Protein 4G2U (pdb70)

Nearest PDB structures (foldseek):
  4g2u-assembly1_A  TM=1.005E+00  e=6.117E-47  Ostertagia ostertagi
  4g2u-assembly1_B  TM=9.988E-01  e=1.130E-41  Ostertagia ostertagi
  3nt8-assembly2_B  TM=8.069E-01  e=6.134E-14  Necator americanus
  1qnx-assembly1_A  TM=7.736E-01  e=2.568E-06  Vespula vulgaris
  3u3n-assembly1_C  TM=7.391E-01  e=2.039E-05  Tabanus yao

Radius of gyration: 25.99 Å; Cα contacts (8 Å, |Δi|>4): 845; chains: 2; bounding box: 74×66×45 Å

B-factor: mean 28.04, std 12.61, range [7.02, 117.79]

Secondary structure (DSSP, 8-state):
-----GGG---HHHHHHHHHHHHHHHHHHHHT--SS-----GGG----EES-BPPEE-HHHHHHHHHHHTT--SS----TTS-EEEEEEE--TT--HHHHHHHTTHHHHHHHHTT--TT--TTB--GGGHHHHHHH-TT--EEEEEEEEEEETTEEEEEEEEEESSPPP-TT-BSSEE--TT---SSSSEEEETTEEEEHHHHHHHTS--/--------GGG---HHHHHHHHHHHHHHHHHHHTT-B------B---EES-BPPEE-HHHHHHHHHHHTT--SS----TTS-EEEEEEE--TT--HHHHHHHTTHHHHHHHHHT--TT--TTB--GGGHHHHHHH-TT--EEEEEEEEEEETTEEEEEEEEEESSPPP-TT-BSSEE--TT---SSSSEEEETTEEEEHHHHHHHTSPP-

InterPro domains:
  IPR014044 CAP domain [PF00188] (40-187)
  IPR014044 CAP domain [SM00198] (34-193)
  IPR035940 CAP superfamily [G3DSA:3.40.33.10] (18-236)
  IPR035940 CAP superfamily [SSF55797] (13-189)

Solvent-accessible surface area: 21235 Å² total; per-residue (Å²): 88,45,64,23,74,103,116,12,108,28,73,52,113,1,9,118,37,0,19,64,11,0,7,70,0,0,60,8,0,2,19,37,36,57,10,25,159,120,90,138,110,166,111,6,49,16,32,56,1,68,13,1,5,98,0,21,27,39,30,113,21,1,43,101,0,39,65,4,0,78,68,32,70,109,118,18,68,48,50,101,88,34,8,17,0,52,8,95,134,108,46,70,184,125,43,105,90,65,102,7,0,69,111,15,0,62,57,10,0,64,49,0,16,193,57,5,121,105,93,49,88,11,12,49,15,49,174,65,1,81,20,3,2,6,0,0,13,57,129,10,45,78,0,0,0,4,25,50,69,0,152,12,124,125,23,54,18,3,0,0,0,0,0,5,16,55,147,56,14,101,103,116,74,70,0,8,41,123,16,75,37,56,86,21,104,47,92,117,70,17,15,31,24,77,60,4,4,6,17,31,76,29,22,80,112,57,116,95,129,128,139,96,54,37,18,60,25,74,101,111,13,109,25,86,67,103,2,9,108,33,0,16,66,9,0,8,64,0,0,60,9,0,2,19,35,35,90,12,40,153,121,78,38,72,4,31,57,1,67,15,0,4,94,0,22,29,40,30,117,19,1,42,96,0,40,64,6,0,82,72,22,65,83,118,18,68,48,52,107,88,25,7,16,1,54,8,90,83,109,41,126,121,133,44,61,99,56,58,9,0,58,95,0,0,52,42,10,0,39,51,0,0,159,63,16,115,124,122,32,104,13,12,34,15,44,182,79,3,81,21,9,4,6,0,0,10,52,110,8,46,77,0,0,0,3,25,49,80,0,176,12,117,116,32,57,27,3,0,0,0,0,0,4,16,62,145,62,11,130,107,117,64,66,0,9,54,132,15,74,46,60,73,25,104,45,83,108,73,18,15,33,26,76,60,4,4,6,16,32,77,28,22,78,123,42,99,87,87,74,216

Structure (mmCIF, N/CA/C/O backbone):
data_4G2U
#
_entry.id   4G2U
#
_cell.length_a   75.178
_cell.length_b   76.291
_cell.length_c   81.529
_cell.angle_alpha   90.00
_cell.angle_beta   90.00
_cell.angle_gamma   90.00
#
_symmetry.space_group_name_H-M   'P 21 21 21'
#
loop_
_entity.id
_entity.type
_entity.pdbx_description
1 polymer 'Ancylostoma-secreted protein-like protein'
2 non-polymer 'SULFATE ION'
3 non-polymer 2-acetamido-2-deoxy-beta-D-glucopyranose
4 water water
#
loop_
_atom_site.group_PDB
_atom_site.id
_atom_site.type_symbol
_atom_site.label_atom_id
_atom_site.label_alt_id
_atom_site.label_comp_id
_atom_site.label_asym_id
_atom_site.label_entity_id
_atom_site.label_seq_id
_atom_site.pdbx_PDB_ins_code
_atom_site.Cartn_x
_atom_site.Cartn_y
_atom_site.Cartn_z
_atom_site.occupancy
_atom_site.B_iso_or_equiv
_atom_site.auth_seq_id
_atom_site.auth_comp_id
_atom_site.auth_asym_id
_atom_site.auth_atom_id
_atom_site.pdbx_PDB_model_num
ATOM 1 N N . GLY A 1 5 ? 5.727 79.325 49.578 1.00 54.12 1 GLY A N 1
ATOM 2 C CA . GLY A 1 5 ? 4.711 78.423 50.096 1.00 50.79 1 GLY A CA 1
ATOM 3 C C . GLY A 1 5 ? 4.359 77.318 49.119 1.00 41.36 1 GLY A C 1
ATOM 4 O O . GLY A 1 5 ? 4.763 77.361 47.958 1.00 39.12 1 GLY A O 1
ATOM 5 N N . PHE A 1 6 ? 3.605 76.321 49.580 1.00 33.04 2 PHE A N 1
ATOM 6 C CA . PHE A 1 6 ? 3.227 75.210 48.713 1.00 31.18 2 PHE A CA 1
ATOM 7 C C . PHE A 1 6 ? 1.899 75.446 48.004 1.00 31.19 2 PHE A C 1
ATOM 8 O O . PHE A 1 6 ? 1.549 74.712 47.076 1.00 28.24 2 PHE A O 1
ATOM 16 N N . CYS A 1 7 ? 1.164 76.467 48.452 1.00 22.89 3 CYS A N 1
ATOM 17 C CA . CYS A 1 7 ? -0.047 76.899 47.760 1.00 19.95 3 CYS A CA 1
ATOM 18 C C . CYS A 1 7 ? -1.062 75.779 47.572 1.00 26.52 3 CYS A C 1
ATOM 19 O O . CYS A 1 7 ? -1.745 75.718 46.551 1.00 28.46 3 CYS A O 1
ATOM 22 N N . CYS A 1 8 ? -1.148 74.880 48.546 1.00 28.16 4 CYS A N 1
ATOM 23 C CA . CYS A 1 8 ? -2.073 73.756 48.445 1.00 32.87 4 CYS A CA 1
ATOM 24 C C . CYS A 1 8 ? -3.395 74.112 49.102 1.00 27.30 4 CYS A C 1
ATOM 25 O O . CYS A 1 8 ? -3.424 74.935 50.019 1.00 26.88 4 CYS A O 1
ATOM 28 N N . PRO A 1 9 ? -4.490 73.486 48.640 1.00 29.64 5 PRO A N 1
ATOM 29 C CA . PRO A 1 9 ? -5.821 73.824 49.162 1.00 32.51 5 PRO A CA 1
ATOM 30 C C . PRO A 1 9 ? -5.905 73.639 50.679 1.00 35.72 5 PRO A C 1
ATOM 31 O O . PRO A 1 9 ? -5.275 72.737 51.251 1.00 34.21 5 PRO A O 1
ATOM 35 N N . ALA A 1 10 ? -6.663 74.518 51.321 1.00 24.25 6 ALA A N 1
ATOM 36 C CA . ALA A 1 10 ? -6.823 74.506 52.767 1.00 27.60 6 ALA A CA 1
ATOM 37 C C . ALA A 1 10 ? -7.357 73.169 53.264 1.00 32.08 6 ALA A C 1
ATOM 38 O O . ALA A 1 10 ? -6.935 72.690 54.318 1.00 31.37 6 ALA A O 1
ATOM 40 N N . ASP A 1 11 ? -8.269 72.566 52.497 1.00 35.10 7 ASP A N 1
ATOM 41 C CA . ASP A 1 11 ? -8.933 71.329 52.914 1.00 34.17 7 ASP A CA 1
ATOM 42 C C . ASP A 1 11 ? -8.018 70.103 52.981 1.00 35.92 7 ASP A C 1
ATOM 43 O O . ASP A 1 11 ? -8.451 69.040 53.403 1.00 26.45 7 ASP A O 1
ATOM 48 N N . LEU A 1 12 ? -6.763 70.240 52.561 1.00 30.93 8 LEU A N 1
ATOM 49 C CA . LEU A 1 12 ? -5.826 69.127 52.695 1.00 29.65 8 LEU A CA 1
ATOM 50 C C . LEU A 1 12 ? -5.439 68.939 54.161 1.00 27.88 8 LEU A C 1
ATOM 51 O O . LEU A 1 12 ? -4.901 67.898 54.541 1.00 24.83 8 LEU A O 1
ATOM 56 N N . ASN A 1 13 ? -5.741 69.945 54.981 1.00 29.26 9 ASN A N 1
ATOM 57 C CA . ASN A 1 13 ? -5.510 69.867 56.424 1.00 35.77 9 ASN A CA 1
ATOM 58 C C . ASN A 1 13 ? -4.098 69.398 56.806 1.00 32.66 9 ASN A C 1
ATOM 59 O O . ASN A 1 13 ? -3.936 68.480 57.606 1.00 26.89 9 ASN A O 1
ATOM 64 N N . GLN A 1 14 ? -3.085 70.036 56.222 1.00 26.27 10 GLN A N 1
ATOM 65 C CA . GLN A 1 14 ? -1.696 69.764 56.570 1.00 33.46 10 GLN A CA 1
ATOM 66 C C . GLN A 1 14 ? -0.906 71.074 56.487 1.00 32.25 10 GLN A C 1
ATOM 67 O O . GLN A 1 14 ? -1.225 71.936 55.666 1.00 28.08 10 GLN A O 1
ATOM 73 N N . THR A 1 15 ? 0.098 71.240 57.344 1.00 31.54 11 THR A N 1
ATOM 74 C CA . THR A 1 15 ? 0.904 72.467 57.324 1.00 30.95 11 THR A CA 1
ATOM 75 C C . THR A 1 15 ? 1.979 72.415 56.242 1.00 31.72 11 THR A C 1
ATOM 76 O O . THR A 1 15 ? 2.390 71.339 55.802 1.00 25.56 11 THR A O 1
ATOM 80 N N . ASP A 1 16 ? 2.438 73.588 55.828 1.00 30.48 12 ASP A N 1
ATOM 81 C CA . ASP A 1 16 ? 3.570 73.686 54.926 1.00 31.94 12 ASP A CA 1
ATOM 82 C C . ASP A 1 16 ? 4.829 73.179 55.621 1.00 26.60 12 ASP A C 1
ATOM 83 O O . ASP A 1 16 ? 5.772 72.714 54.973 1.00 20.26 12 ASP A O 1
ATOM 88 N N . GLU A 1 17 ? 4.839 73.267 56.949 1.00 30.04 13 GLU A N 1
ATOM 89 C CA . GLU A 1 17 ? 5.954 72.760 57.738 1.00 22.80 13 GLU A CA 1
ATOM 90 C C . GLU A 1 17 ? 6.117 71.251 57.577 1.00 17.76 13 GLU A C 1
ATOM 91 O O . GLU A 1 17 ? 7.233 70.749 57.463 1.00 25.90 13 GLU A O 1
ATOM 97 N N . ALA A 1 18 ? 4.999 70.530 57.571 1.00 17.19 14 ALA A N 1
ATOM 98 C CA . ALA A 1 18 ? 5.023 69.097 57.289 1.00 18.35 14 ALA A CA 1
ATOM 99 C C . ALA A 1 18 ? 5.407 68.827 55.833 1.00 17.56 14 ALA A C 1
ATOM 100 O O . ALA A 1 18 ? 6.163 67.898 55.553 1.00 19.02 14 ALA A O 1
ATOM 102 N N . ARG A 1 19 ? 4.877 69.626 54.911 1.00 17.46 15 ARG A N 1
ATOM 103 C CA . ARG A 1 19 ? 5.186 69.456 53.492 1.00 13.02 15 ARG A CA 1
ATOM 104 C C . ARG A 1 19 ? 6.693 69.611 53.257 1.00 20.84 15 ARG A C 1
ATOM 105 O O . ARG A 1 19 ? 7.303 68.797 52.564 1.00 21.81 15 ARG A O 1
ATOM 113 N N . LYS A 1 20 ? 7.284 70.649 53.844 1.00 16.69 16 LYS A N 1
ATOM 114 C CA . LYS A 1 20 ? 8.729 70.866 53.724 1.00 19.69 16 LYS A CA 1
ATOM 115 C C . LYS A 1 20 ? 9.543 69.705 54.304 1.00 20.74 16 LYS A C 1
ATOM 116 O O . LYS A 1 20 ? 10.554 69.322 53.735 1.00 23.88 16 LYS A O 1
ATOM 122 N N . ILE A 1 21 ? 9.106 69.148 55.429 1.00 16.76 17 ILE A N 1
ATOM 123 C CA . ILE A 1 21 ? 9.790 67.990 56.016 1.00 15.96 17 ILE A CA 1
ATOM 124 C C . ILE A 1 21 ? 9.856 66.825 54.999 1.00 21.27 17 ILE A C 1
ATOM 125 O O . ILE A 1 21 ? 10.911 66.202 54.799 1.00 14.33 17 ILE A O 1
ATOM 130 N N . PHE A 1 22 ? 8.736 66.587 54.322 1.00 14.42 18 PHE A N 1
ATOM 131 C CA . PHE A 1 22 ? 8.618 65.485 53.370 1.00 14.86 18 PHE A CA 1
ATOM 132 C C . PHE A 1 22 ? 9.389 65.788 52.088 1.00 17.88 18 PHE A C 1
ATOM 133 O O . PHE A 1 22 ? 10.056 64.920 51.517 1.00 12.16 18 PHE A O 1
ATOM 141 N N . LEU A 1 23 ? 9.276 67.022 51.613 1.00 16.52 19 LEU A N 1
ATOM 142 C CA . LEU A 1 23 ? 9.952 67.395 50.382 1.00 14.97 19 LEU A CA 1
ATOM 143 C C . LEU A 1 23 ? 11.474 67.378 50.583 1.00 12.87 19 LEU A C 1
ATOM 144 O O . LEU A 1 23 ? 12.200 66.816 49.769 1.00 19.78 19 LEU A O 1
ATOM 149 N N . ASP A 1 24 ? 11.942 68.004 51.662 1.00 16.06 20 ASP A N 1
ATOM 150 C CA . ASP A 1 24 ? 13.371 68.016 51.978 1.00 20.01 20 ASP A CA 1
ATOM 151 C C . ASP A 1 24 ? 13.949 66.612 52.114 1.00 18.82 20 ASP A C 1
ATOM 152 O O . ASP A 1 24 ? 15.066 66.358 51.646 1.00 16.21 20 ASP A O 1
ATOM 157 N N . PHE A 1 25 ? 13.190 65.716 52.752 1.00 18.37 21 PHE A N 1
ATOM 158 C CA . PHE A 1 25 ? 13.573 64.301 52.867 1.00 23.38 21 PHE A CA 1
ATOM 159 C C . PHE A 1 25 ? 13.869 63.721 51.500 1.00 14.59 21 PHE A C 1
ATOM 160 O O . PHE A 1 25 ? 14.919 63.117 51.280 1.00 14.23 21 PHE A O 1
ATOM 168 N N . HIS A 1 26 ? 12.922 63.895 50.584 1.00 12.93 22 HIS A N 1
ATOM 169 C CA . HIS A 1 26 ? 13.063 63.328 49.251 1.00 17.48 22 HIS A CA 1
ATOM 170 C C . HIS A 1 26 ? 14.283 63.883 48.535 1.00 17.73 22 HIS A C 1
ATOM 171 O O . HIS A 1 26 ? 15.042 63.139 47.924 1.00 13.50 22 HIS A O 1
ATOM 178 N N . ASN A 1 27 ? 14.474 65.190 48.613 1.00 13.68 23 ASN A N 1
ATOM 179 C CA . ASN A 1 27 ? 15.637 65.771 47.966 1.00 16.24 23 ASN A CA 1
ATOM 180 C C . ASN A 1 27 ? 16.950 65.454 48.703 1.00 12.01 23 ASN A C 1
ATOM 181 O O . ASN A 1 27 ? 18.012 65.458 48.103 1.00 14.11 23 ASN A O 1
ATOM 186 N N . GLN A 1 28 ? 16.883 65.179 49.999 1.00 16.53 24 GLN A N 1
ATOM 187 C CA . GLN A 1 28 ? 18.084 64.730 50.703 1.00 20.15 24 GLN A CA 1
ATOM 188 C C . GLN A 1 28 ? 18.536 63.362 50.171 1.00 17.04 24 GLN A C 1
ATOM 189 O O . GLN A 1 28 ? 19.730 63.130 49.901 1.00 15.18 24 GLN A O 1
ATOM 195 N N . VAL A 1 29 ? 17.586 62.443 50.017 1.00 14.00 25 VAL A N 1
ATOM 196 C CA . VAL A 1 29 ? 17.932 61.117 49.498 1.00 21.28 25 VAL A CA 1
ATOM 197 C C . VAL A 1 29 ? 18.523 61.216 48.076 1.00 21.13 25 VAL A C 1
ATOM 198 O O . VAL A 1 29 ? 19.556 60.606 47.768 1.00 13.37 25 VAL A O 1
ATOM 202 N N . ARG A 1 30 ? 17.871 62.015 47.236 1.00 15.40 26 ARG A N 1
ATOM 203 C CA . ARG A 1 30 ? 18.294 62.219 45.855 1.00 11.68 26 ARG A CA 1
ATOM 204 C C . ARG A 1 30 ? 19.683 62.852 45.783 1.00 8.18 26 ARG A C 1
ATOM 205 O O . ARG A 1 30 ? 20.511 62.478 44.943 1.00 15.56 26 ARG A O 1
ATOM 213 N N . ARG A 1 31 ? 19.946 63.791 46.683 1.00 13.64 27 ARG A N 1
ATOM 214 C CA . ARG A 1 31 ? 21.245 64.465 46.667 1.00 15.80 27 ARG A CA 1
ATOM 215 C C . ARG A 1 31 ? 22.352 63.544 47.194 1.00 23.15 27 ARG A C 1
ATOM 216 O O . ARG A 1 31 ? 23.491 63.631 46.739 1.00 18.28 27 ARG A O 1
ATOM 224 N N . ASP A 1 32 ? 22.014 62.645 48.125 1.00 18.04 28 ASP A N 1
ATOM 225 C CA . ASP A 1 32 ? 22.987 61.673 48.633 1.00 19.57 28 ASP A CA 1
ATOM 226 C C . ASP A 1 32 ? 23.394 60.696 47.541 1.00 18.27 28 ASP A C 1
ATOM 227 O O . ASP A 1 32 ? 24.565 60.387 47.376 1.00 17.98 28 ASP A O 1
ATOM 232 N N . ILE A 1 33 ? 22.405 60.193 46.817 1.00 14.36 29 ILE A N 1
ATOM 233 C CA . ILE A 1 33 ? 22.648 59.328 45.675 1.00 17.20 29 ILE A CA 1
ATOM 234 C C . ILE A 1 33 ? 23.431 60.045 44.578 1.00 19.68 29 ILE A C 1
ATOM 235 O O . ILE A 1 33 ? 24.438 59.521 44.071 1.00 13.22 29 ILE A O 1
ATOM 240 N N . ALA A 1 34 ? 23.008 61.258 44.238 1.00 17.39 30 ALA A N 1
ATOM 241 C CA . ALA A 1 34 ? 23.699 61.999 43.198 1.00 14.74 30 ALA A CA 1
ATOM 242 C C . ALA A 1 34 ? 25.161 62.218 43.562 1.00 14.33 30 ALA A C 1
ATOM 243 O O . ALA A 1 34 ? 26.024 62.139 42.698 1.00 17.05 30 ALA A O 1
ATOM 245 N N . GLY A 1 35 ? 25.423 62.491 44.842 1.00 14.66 31 GLY A N 1
ATOM 246 C CA . GLY A 1 35 ? 26.751 62.889 45.279 1.00 23.20 31 GLY A CA 1
ATOM 247 C C . GLY A 1 35 ? 27.556 61.772 45.913 1.00 24.46 31 GLY A C 1
ATOM 248 O O . GLY A 1 35 ? 28.657 62.006 46.396 1.00 26.06 31 GLY A O 1
ATOM 249 N N . ALA A 1 36 ? 27.008 60.560 45.905 1.00 21.37 32 ALA A N 1
ATOM 250 C CA . ALA A 1 36 ? 27.656 59.399 46.522 1.00 27.23 32 ALA A CA 1
ATOM 251 C C . ALA A 1 36 ? 28.032 59.636 47.989 1.00 23.54 32 ALA A C 1
ATOM 252 O O . ALA A 1 36 ? 29.142 59.282 48.420 1.00 22.53 32 ALA A O 1
ATOM 254 N N . SER A 1 37 ? 27.107 60.246 48.732 1.00 19.42 33 SER A N 1
ATOM 255 C CA . SER A 1 37 ? 27.252 60.503 50.165 1.00 19.33 33 SER A CA 1
ATOM 256 C C . SER A 1 37 ? 26.433 59.476 50.940 1.00 16.66 33 SER A C 1
ATOM 257 O O . SER A 1 37 ? 25.415 58.981 50.438 1.00 18.82 33 SER A O 1
ATOM 260 N N . PRO A 1 38 ? 26.849 59.171 52.179 1.00 25.10 34 PRO A N 1
ATOM 261 C CA . PRO A 1 38 ? 26.132 58.177 52.990 1.00 28.13 34 PRO A CA 1
ATOM 262 C C . PRO A 1 38 ? 24.665 58.568 53.190 1.00 26.82 34 PRO A C 1
ATOM 263 O O . PRO A 1 38 ? 24.374 59.762 53.355 1.00 20.35 34 PRO A O 1
ATOM 267 N N . LEU A 1 39 ? 23.750 57.593 53.141 1.00 28.82 35 LEU A N 1
ATOM 268 C CA . LEU A 1 39 ? 22.321 57.884 53.278 1.00 22.17 35 LEU A CA 1
ATOM 269 C C . LEU A 1 39 ? 21.912 57.903 54.744 1.00 26.56 35 LEU A C 1
ATOM 270 O O . LEU A 1 39 ? 21.322 58.858 55.223 1.00 28.25 35 LEU A O 1
ATOM 275 N N . LEU A 1 40 ? 22.222 56.833 55.460 1.00 27.62 36 LEU A N 1
ATOM 276 C CA . LEU A 1 40 ? 21.897 56.778 56.870 1.00 28.44 36 LEU A CA 1
ATOM 277 C C . LEU A 1 40 ? 23.100 57.275 57.659 1.00 32.41 36 LEU A C 1
ATOM 278 O O . LEU A 1 40 ? 24.239 57.086 57.235 1.00 34.06 36 LEU A O 1
ATOM 283 N N . ASN A 1 41 ? 22.858 57.919 58.798 1.00 39.34 37 ASN A N 1
ATOM 284 C CA . ASN A 1 41 ? 23.964 58.315 59.669 1.00 45.53 37 ASN A CA 1
ATOM 285 C C . ASN A 1 41 ? 24.495 57.081 60.399 1.00 49.76 37 ASN A C 1
ATOM 286 O O . ASN A 1 41 ? 24.211 56.875 61.580 1.0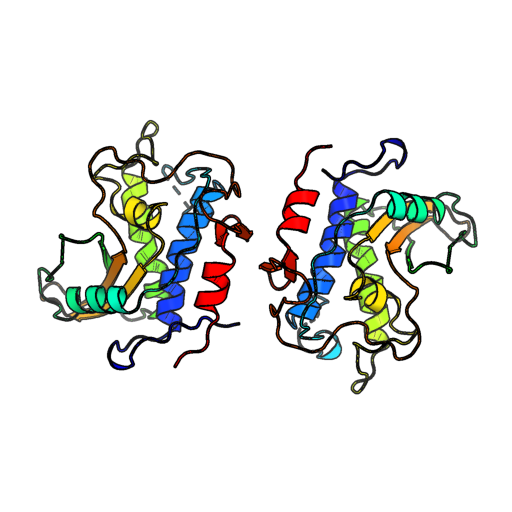0 46.04 37 ASN A O 1
ATOM 291 N N . LEU A 1 42 ? 25.256 56.262 59.674 1.00 53.39 38 LEU A N 1
ATOM 292 C CA . LEU A 1 42 ? 25.581 54.901 60.095 1.00 57.51 38 LEU A CA 1
ATOM 293 C C . LEU A 1 42 ? 26.961 54.501 59.612 1.00 68.13 38 LEU A C 1
ATOM 294 O O . LEU A 1 42 ? 27.082 53.671 58.709 1.00 71.11 38 LEU A O 1
ATOM 299 N N . ALA A 1 45 ? 30.327 55.781 58.380 1.00 55.55 41 ALA A N 1
ATOM 300 C CA . ALA A 1 45 ? 30.151 55.511 56.957 1.00 57.76 41 ALA A CA 1
ATOM 301 C C . ALA A 1 45 ? 31.044 54.351 56.516 1.00 61.43 41 ALA A C 1
ATOM 302 O O . ALA A 1 45 ? 31.749 54.433 55.507 1.00 66.56 41 ALA A O 1
ATOM 304 N N . VAL A 1 46 ? 31.017 53.275 57.293 1.00 55.77 42 VAL A N 1
ATOM 305 C CA . VAL A 1 46 ? 31.810 52.092 56.993 1.00 54.35 42 VAL A CA 1
ATOM 306 C C . VAL A 1 46 ? 31.175 51.274 55.868 1.00 49.50 42 VAL A C 1
ATOM 307 O O . VAL A 1 46 ? 31.854 50.839 54.938 1.00 47.97 42 VAL A O 1
ATOM 311 N N . GLN A 1 47 ? 29.862 51.092 55.947 1.00 49.39 43 GLN A N 1
ATOM 312 C CA . GLN A 1 47 ? 29.146 50.207 55.030 1.00 47.87 43 GLN A CA 1
ATOM 313 C C . GLN A 1 47 ? 28.885 50.823 53.645 1.00 46.92 43 GLN A C 1
ATOM 314 O O . GLN A 1 47 ? 28.256 51.879 53.521 1.00 43.14 43 GLN A O 1
ATOM 320 N N . MET A 1 48 ? 29.380 50.150 52.608 1.00 47.15 44 MET A N 1
ATOM 321 C CA . MET A 1 48 ? 29.256 50.645 51.236 1.00 47.36 44 MET A CA 1
ATOM 322 C C . MET A 1 48 ? 27.837 50.528 50.697 1.00 41.58 44 MET A C 1
ATOM 323 O O . MET A 1 48 ? 27.493 51.175 49.709 1.00 40.89 44 MET A O 1
ATOM 328 N N . ARG A 1 49 ? 27.017 49.700 51.340 1.00 37.87 45 ARG A N 1
ATOM 329 C CA . ARG A 1 49 ? 25.614 49.589 50.956 1.00 33.31 45 ARG A CA 1
ATOM 330 C C . ARG A 1 49 ? 24.812 50.768 51.492 1.00 34.32 45 ARG A C 1
ATOM 331 O O . ARG A 1 49 ? 23.637 50.938 51.153 1.00 25.75 45 ARG A O 1
ATOM 339 N N . ASN A 1 50 ? 25.461 51.587 52.318 1.00 30.43 46 ASN A N 1
ATOM 340 C CA . ASN A 1 50 ? 24.887 52.854 52.764 1.00 29.57 46 ASN A CA 1
ATOM 341 C C . ASN A 1 50 ? 25.369 54.029 51.898 1.00 22.93 46 ASN A C 1
ATOM 342 O O . ASN A 1 50 ? 25.044 55.187 52.169 1.00 18.56 46 ASN A O 1
ATOM 347 N N . VAL A 1 51 ? 26.175 53.734 50.876 1.00 21.84 47 VAL A N 1
ATOM 348 C CA . VAL A 1 51 ? 26.681 54.769 49.973 1.00 24.47 47 VAL A CA 1
ATOM 349 C C . VAL A 1 51 ? 26.436 54.429 48.497 1.00 24.88 47 VAL A C 1
ATOM 350 O O . VAL A 1 51 ? 27.190 53.684 47.884 1.00 27.97 47 VAL A O 1
ATOM 354 N N . LEU A 1 52 ? 25.371 54.992 47.937 1.00 19.39 48 LEU A N 1
ATOM 355 C CA . LEU A 1 52 ? 24.988 54.734 46.551 1.00 19.95 48 LEU A CA 1
ATOM 356 C C . LEU A 1 52 ? 25.315 55.902 45.628 1.00 19.45 48 LEU A C 1
ATOM 357 O O . LEU A 1 52 ? 25.264 57.061 46.039 1.00 22.94 48 LEU A O 1
ATOM 362 N N . GLY A 1 53 ? 25.593 55.596 44.364 1.00 19.54 49 GLY A N 1
ATOM 363 C CA . GLY A 1 53 ? 25.876 56.629 43.385 1.00 22.33 49 GLY A CA 1
ATOM 364 C C . GLY A 1 53 ? 27.355 56.648 43.061 1.00 23.93 49 GLY A C 1
ATOM 365 O O . GLY A 1 53 ? 28.070 55.727 43.442 1.00 18.95 49 GLY A O 1
ATOM 366 N N . PRO A 1 54 ? 27.838 57.713 42.392 1.00 29.83 50 PRO A N 1
ATOM 367 C CA . PRO A 1 54 ? 27.103 58.945 42.087 1.00 19.66 50 PRO A CA 1
ATOM 368 C C . PRO A 1 54 ? 26.165 58.786 40.900 1.00 23.61 50 PRO A C 1
ATOM 369 O O . PRO A 1 54 ? 26.266 57.802 40.175 1.00 22.21 50 PRO A O 1
ATOM 373 N N . ALA A 1 55 ? 25.268 59.750 40.708 1.00 17.43 51 ALA A N 1
ATOM 374 C CA . ALA A 1 55 ? 24.353 59.722 39.567 1.00 18.22 51 ALA A CA 1
ATOM 375 C C . ALA A 1 55 ? 24.405 61.005 38.756 1.00 21.49 51 ALA A C 1
ATOM 376 O O . ALA A 1 55 ? 24.571 62.085 39.303 1.00 21.14 51 ALA A O 1
ATOM 378 N N . LYS A 1 56 ? 24.259 60.889 37.441 1.00 16.77 52 LYS A N 1
ATOM 379 C CA . LYS A 1 56 ? 24.099 62.082 36.639 1.00 16.74 52 LYS A CA 1
ATOM 380 C C . LYS A 1 56 ? 22.616 62.369 36.503 1.00 15.73 52 LYS A C 1
ATOM 381 O O . LYS A 1 56 ? 21.781 61.481 36.698 1.00 13.55 52 LYS A O 1
ATOM 387 N N . ASN A 1 57 ? 22.308 63.611 36.162 1.00 20.37 53 ASN A N 1
ATOM 388 C CA . ASN A 1 57 ? 20.940 64.034 35.895 1.00 18.83 53 ASN A CA 1
ATOM 389 C C . ASN A 1 57 ? 19.921 63.639 36.957 1.00 22.68 53 ASN A C 1
ATOM 390 O O . ASN A 1 57 ? 18.806 63.235 36.635 1.00 21.74 53 ASN A O 1
ATOM 395 N N . MET A 1 58 ? 20.317 63.733 38.219 1.00 18.73 54 MET A N 1
ATOM 396 C CA . MET A 1 58 ? 19.366 63.602 39.319 1.00 19.60 54 MET A CA 1
ATOM 397 C C . MET A 1 58 ? 18.866 64.996 39.699 1.00 17.80 54 MET A C 1
ATOM 398 O O . MET A 1 58 ? 19.607 65.792 40.296 1.00 15.86 54 MET A O 1
ATOM 403 N N . TYR A 1 59 ? 17.619 65.289 39.347 1.00 16.93 55 TYR A N 1
ATOM 404 C CA . TYR A 1 59 ? 17.040 66.613 39.551 1.00 15.95 55 TYR A CA 1
ATOM 405 C C . TYR A 1 59 ? 16.169 66.747 40.801 1.00 15.89 55 TYR A C 1
ATOM 406 O O . TYR A 1 59 ? 15.558 65.791 41.293 1.00 19.31 55 TYR A O 1
ATOM 415 N N . ARG A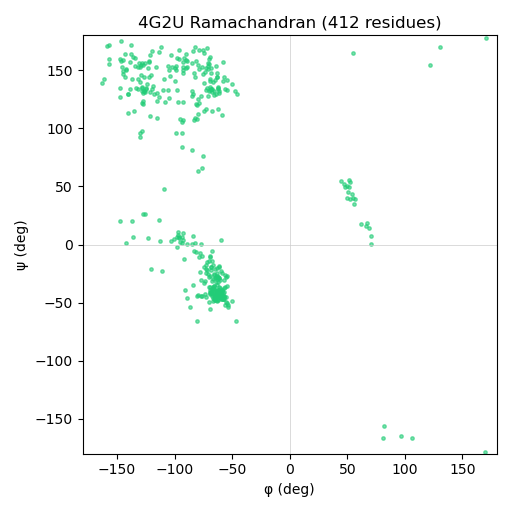 1 60 ? 16.115 67.979 41.281 1.00 12.61 56 ARG A N 1
ATOM 416 C CA . ARG A 1 60 ? 15.380 68.344 42.469 1.00 15.59 56 ARG A CA 1
ATOM 417 C C . ARG A 1 60 ? 13.894 68.084 42.270 1.00 15.02 56 ARG A C 1
ATOM 418 O O . ARG A 1 60 ? 13.333 68.416 41.222 1.00 17.57 56 ARG A O 1
ATOM 426 N N . MET A 1 61 ? 13.264 67.481 43.278 1.00 10.02 57 MET A N 1
ATOM 427 C CA . MET A 1 61 ? 11.814 67.263 43.254 1.00 14.77 57 MET A CA 1
ATOM 428 C C . MET A 1 61 ? 11.076 68.489 43.763 1.00 20.93 57 MET A C 1
ATOM 429 O O . MET A 1 61 ? 11.628 69.289 44.538 1.00 20.68 57 MET A O 1
ATOM 434 N N . ASP A 1 62 ? 9.821 68.601 43.333 1.00 19.09 58 ASP A N 1
ATOM 435 C CA . ASP A 1 62 ? 8.899 69.639 43.783 1.00 15.26 58 ASP A CA 1
ATOM 436 C C . ASP A 1 62 ? 7.562 69.046 44.203 1.00 22.59 58 ASP A C 1
ATOM 437 O O . ASP A 1 62 ? 7.182 67.943 43.775 1.00 13.31 58 ASP A O 1
ATOM 442 N N . TRP A 1 63 ? 6.859 69.783 45.054 1.00 12.87 59 TRP A N 1
ATOM 443 C CA . TRP A 1 63 ? 5.563 69.350 45.570 1.00 18.68 59 TRP A CA 1
ATOM 444 C C . TRP A 1 63 ? 4.501 69.409 44.491 1.00 16.92 59 TRP A C 1
ATOM 445 O O . TRP A 1 63 ? 4.576 70.221 43.570 1.00 22.47 59 TRP A O 1
ATOM 456 N N . ASP A 1 64 ? 3.476 68.578 44.641 1.00 22.53 60 ASP A N 1
ATOM 457 C CA . ASP A 1 64 ? 2.322 68.597 43.749 1.00 14.85 60 ASP A CA 1
ATOM 458 C C . ASP A 1 64 ? 1.098 68.383 44.619 1.00 27.25 60 ASP A C 1
ATOM 459 O O . ASP A 1 64 ? 0.933 67.310 45.182 1.00 17.23 60 ASP A O 1
ATOM 464 N N . CYS A 1 65 ? 0.248 69.405 44.735 1.00 22.80 61 CYS A N 1
ATOM 465 C CA . CYS A 1 65 ? -0.900 69.353 45.638 1.00 24.72 61 CYS A CA 1
ATOM 466 C C . CYS A 1 65 ? -1.901 68.248 45.289 1.00 26.34 61 CYS A C 1
ATOM 467 O O . CYS A 1 65 ? -2.597 67.737 46.168 1.00 22.74 61 CYS A O 1
ATOM 470 N N . ASN A 1 66 ? -1.979 67.883 44.012 1.00 22.06 62 ASN A N 1
ATOM 471 C CA . ASN A 1 66 ? -2.886 66.814 43.592 1.00 21.97 62 ASN A CA 1
ATOM 472 C C . ASN A 1 66 ? -2.386 65.420 43.974 1.00 14.87 62 ASN A C 1
ATOM 473 O O . ASN A 1 66 ? -3.189 64.531 44.258 1.00 16.14 62 ASN A O 1
ATOM 478 N N . LEU A 1 67 ? -1.070 65.220 43.972 1.00 16.15 63 LEU A N 1
ATOM 479 C CA . LEU A 1 67 ? -0.531 63.968 44.474 1.00 19.63 63 LEU A CA 1
ATOM 480 C C . LEU A 1 67 ? -0.741 63.898 45.984 1.00 16.53 63 LEU A C 1
ATOM 481 O O . LEU A 1 67 ? -1.003 62.825 46.522 1.00 17.30 63 LEU A O 1
ATOM 486 N N . GLU A 1 68 ? -0.622 65.040 46.663 1.00 17.44 64 GLU A N 1
ATOM 487 C CA . GLU A 1 68 ? -0.889 65.092 48.099 1.00 13.19 64 GLU A CA 1
ATOM 488 C C . GLU A 1 68 ? -2.337 64.661 48.377 1.00 18.22 64 GLU A C 1
ATOM 489 O O . GLU A 1 68 ? -2.613 63.909 49.312 1.00 18.89 64 GLU A O 1
ATOM 495 N N . ALA A 1 69 ? -3.255 65.129 47.543 1.00 20.24 65 ALA A N 1
ATOM 496 C CA . ALA A 1 69 ? -4.657 64.741 47.680 1.00 24.92 65 ALA A CA 1
ATOM 497 C C . ALA A 1 69 ? -4.849 63.225 47.518 1.00 20.77 65 ALA A C 1
ATOM 498 O O . ALA A 1 69 ? -5.637 62.612 48.242 1.00 26.23 65 ALA A O 1
ATOM 500 N N . LYS A 1 70 ? -4.130 62.628 46.571 1.00 17.76 66 LYS A N 1
ATOM 501 C CA . LYS A 1 70 ? -4.186 61.187 46.380 1.00 24.88 66 LYS A CA 1
ATOM 502 C C . LYS A 1 70 ? -3.589 60.453 47.576 1.00 18.31 66 LYS A C 1
ATOM 503 O O . LYS A 1 70 ? -4.100 59.406 47.982 1.00 21.80 66 LYS A O 1
ATOM 509 N N . ALA A 1 71 ? -2.523 61.016 48.141 1.00 25.09 67 ALA A N 1
ATOM 510 C CA . ALA A 1 71 ? -1.884 60.449 49.323 1.00 20.08 67 ALA A CA 1
ATOM 511 C C . ALA A 1 71 ? -2.813 60.489 50.508 1.00 18.82 67 ALA A C 1
ATOM 512 O O . ALA A 1 71 ? -2.933 59.499 51.236 1.00 17.39 67 ALA A O 1
ATOM 514 N N . LYS A 1 72 ? -3.454 61.641 50.713 1.00 22.06 68 LYS A N 1
ATOM 515 C CA . LYS A 1 72 ? -4.394 61.809 51.820 1.00 22.86 68 LYS A CA 1
ATOM 516 C C . LYS A 1 72 ? -5.552 60.830 51.702 1.00 20.75 68 LYS A C 1
ATOM 517 O O . LYS A 1 72 ? -5.958 60.221 52.683 1.00 19.67 68 LYS A O 1
ATOM 523 N N . ALA A 1 73 ? -6.076 60.677 50.493 1.00 25.86 69 ALA A N 1
ATOM 524 C CA . ALA A 1 73 ? -7.181 59.754 50.260 1.00 25.89 69 ALA A CA 1
ATOM 525 C C . ALA A 1 73 ? -6.805 58.303 50.578 1.00 22.79 69 ALA A C 1
ATOM 526 O O . ALA A 1 73 ? -7.664 57.510 50.964 1.00 24.05 69 ALA A O 1
ATOM 528 N N . MET A 1 74 ? -5.528 57.956 50.428 1.00 18.25 70 MET A N 1
ATOM 529 C CA . MET A 1 74 ? -5.096 56.582 50.684 1.00 21.01 70 MET A CA 1
ATOM 530 C C . MET A 1 74 ? -5.041 56.254 52.163 1.00 18.99 70 MET A C 1
ATOM 531 O O . MET A 1 74 ? -5.035 55.091 52.532 1.00 22.89 70 MET A O 1
ATOM 536 N N . ILE A 1 75 ? -4.980 57.269 53.018 1.00 17.54 71 ILE A N 1
ATOM 537 C CA . ILE A 1 75 ? -4.739 56.990 54.424 1.00 21.46 71 ILE A CA 1
ATOM 538 C C . ILE A 1 75 ? -5.845 57.471 55.342 1.00 18.61 71 ILE A C 1
ATOM 539 O O . ILE A 1 75 ? -6.012 56.935 56.439 1.00 27.15 71 ILE A O 1
ATOM 544 N N . TRP A 1 76 ? -6.642 58.428 54.875 1.00 21.96 72 TRP A N 1
ATOM 545 C CA A TRP A 1 76 ? -7.599 59.082 55.759 0.52 30.35 72 TRP A CA 1
ATOM 546 C CA B TRP A 1 76 ? -7.646 59.093 55.713 0.48 30.61 72 TRP A CA 1
ATOM 547 C C . TRP A 1 76 ? -8.616 58.149 56.441 1.00 34.81 72 TRP A C 1
ATOM 548 O O . TRP A 1 76 ? -8.848 58.285 57.643 1.00 25.06 72 TRP A O 1
ATOM 569 N N . PRO A 1 77 ? -9.201 57.180 55.708 1.00 37.06 73 PRO A N 1
ATOM 570 C CA . PRO A 1 77 ? -10.222 56.395 56.418 1.00 37.11 73 PRO A CA 1
ATOM 571 C C . PRO A 1 77 ? -9.717 55.504 57.555 1.00 37.96 73 PRO A C 1
ATOM 572 O O . PRO A 1 77 ? -10.539 55.046 58.342 1.00 35.50 73 PRO A O 1
ATOM 576 N N . CYS A 1 78 ? -8.411 55.271 57.651 1.00 31.54 74 CYS A N 1
ATOM 577 C CA . CYS A 1 78 ? -7.856 54.504 58.770 1.00 33.30 74 CYS A CA 1
ATOM 578 C C . CYS A 1 78 ? -8.515 53.130 58.899 1.00 37.09 74 CYS A C 1
ATOM 579 O O . CYS A 1 78 ? -8.803 52.673 60.004 1.00 42.46 74 CYS A O 1
ATOM 582 N N . THR A 1 79 ? -8.776 52.489 57.767 1.00 34.59 75 THR A N 1
ATOM 583 C CA . THR A 1 79 ? -9.333 51.143 57.774 1.00 39.47 75 THR A CA 1
ATOM 584 C C . THR A 1 79 ? -8.204 50.133 57.634 1.00 39.02 75 THR A C 1
ATOM 585 O O . THR A 1 79 ? -7.071 50.501 57.328 1.00 38.36 75 THR A O 1
ATOM 589 N N . THR A 1 80 ? -8.521 48.866 57.876 1.00 42.50 76 THR A N 1
ATOM 590 C CA . THR A 1 80 ? -7.591 47.767 57.639 1.00 45.25 76 THR A CA 1
ATOM 591 C C . THR A 1 80 ? -8.232 46.801 56.649 1.00 43.31 76 THR A C 1
ATOM 592 O O . THR A 1 80 ? -9.188 46.120 56.992 1.00 39.80 76 THR A O 1
ATOM 596 N N . PRO A 1 81 ? -7.704 46.736 55.417 1.00 36.03 77 PRO A N 1
ATOM 597 C CA . PRO A 1 81 ? -6.543 47.502 54.963 1.00 30.31 77 PRO A CA 1
ATOM 598 C C . PRO A 1 81 ? -6.908 48.904 54.488 1.00 30.68 77 PRO A C 1
ATOM 599 O O . PRO A 1 81 ? -8.077 49.209 54.262 1.00 31.63 77 PRO A O 1
ATOM 603 N N . LEU A 1 82 ? -5.888 49.736 54.327 1.00 28.91 78 LEU A N 1
ATOM 604 C CA . LEU A 1 82 ? -6.039 51.072 53.778 1.00 18.91 78 LEU A CA 1
ATOM 605 C C . LEU A 1 82 ? -6.300 51.016 52.270 1.00 28.08 78 LEU A C 1
ATOM 606 O O . LEU A 1 82 ? -5.887 50.070 51.586 1.00 19.30 78 LEU A O 1
ATOM 611 N N . PRO A 1 83 ? -7.012 52.023 51.745 1.00 23.40 79 PRO A N 1
ATOM 612 C CA . PRO A 1 83 ? -7.300 52.034 50.304 1.00 24.61 79 PRO A CA 1
ATOM 613 C C . PRO A 1 83 ? -6.117 52.537 49.471 1.00 21.04 79 PRO A C 1
ATOM 614 O O . PRO A 1 83 ? -6.198 53.571 48.805 1.00 17.98 79 PRO A O 1
ATOM 618 N N . ILE A 1 84 ? -5.011 51.797 49.518 1.00 19.86 80 ILE A N 1
ATOM 619 C CA . ILE A 1 84 ? -3.819 52.152 48.766 1.00 20.84 80 ILE A CA 1
ATOM 620 C C . ILE A 1 84 ? -4.077 51.993 47.266 1.00 21.47 80 ILE A C 1
ATOM 621 O O . ILE A 1 84 ? -4.625 50.988 46.816 1.00 18.50 80 ILE A O 1
ATOM 626 N N . ASP A 1 85 ? -3.681 52.994 46.490 1.00 16.73 81 ASP A N 1
ATOM 627 C CA . ASP A 1 85 ? -3.884 52.970 45.048 1.00 23.28 81 ASP A CA 1
ATOM 628 C C . ASP A 1 85 ? -2.586 52.537 44.393 1.00 24.34 81 ASP A C 1
ATOM 629 O O . ASP A 1 85 ? -1.701 53.362 44.144 1.00 22.72 81 ASP A O 1
ATOM 634 N N . THR A 1 86 ? -2.478 51.245 44.101 1.00 24.91 82 THR A N 1
ATOM 635 C CA . THR A 1 86 ? -1.223 50.694 43.593 1.00 27.77 82 THR A CA 1
ATOM 636 C C . THR A 1 86 ? -1.081 50.929 42.093 1.00 29.74 82 THR A C 1
ATOM 637 O O . THR A 1 86 ? -0.096 50.527 41.477 1.00 24.08 82 THR A O 1
ATOM 641 N N . SER A 1 87 ? -2.065 51.588 41.499 1.00 22.90 83 SER A N 1
ATOM 642 C CA . SER A 1 87 ? -1.995 51.884 40.077 1.00 21.85 83 SER A CA 1
ATOM 643 C C . SER A 1 87 ? -1.088 53.088 39.812 1.00 18.09 83 SER A C 1
ATOM 644 O O . SER A 1 87 ? -0.764 53.389 38.660 1.00 22.05 83 SER A O 1
ATOM 647 N N . ILE A 1 88 ? -0.701 53.796 40.871 1.00 17.12 84 ILE A N 1
ATOM 648 C CA . ILE A 1 88 ? 0.293 54.853 40.731 1.00 19.37 84 ILE A CA 1
ATOM 649 C C . ILE A 1 88 ? 1.471 54.575 41.651 1.00 22.59 84 ILE A C 1
ATOM 650 O O . ILE A 1 88 ? 1.343 53.846 42.633 1.00 17.36 84 ILE A O 1
ATOM 655 N N . PRO A 1 89 ? 2.635 55.156 41.338 1.00 19.00 85 PRO A N 1
ATOM 656 C CA . PRO A 1 89 ? 3.747 54.911 42.253 1.00 17.57 85 PRO A CA 1
ATOM 657 C C . PRO A 1 89 ? 3.485 55.613 43.585 1.00 18.69 85 PRO A C 1
ATOM 658 O O . PRO A 1 89 ? 3.055 56.782 43.607 1.00 19.67 85 PRO A O 1
ATOM 662 N N . GLN A 1 90 ? 3.694 54.878 44.676 1.00 14.55 86 GLN A N 1
ATOM 663 C CA . GLN A 1 90 ? 3.465 55.397 46.017 1.00 14.19 86 GLN A CA 1
ATOM 664 C C . GLN A 1 90 ? 4.271 54.643 47.064 1.00 11.38 86 GLN A C 1
ATOM 665 O O . GLN A 1 90 ? 4.681 53.498 46.851 1.00 17.90 86 GLN A O 1
ATOM 671 N N . ASN A 1 91 ? 4.461 55.294 48.206 1.00 12.57 87 ASN A N 1
ATOM 672 C CA . ASN A 1 91 ? 5.135 54.708 49.356 1.00 17.61 87 ASN A CA 1
ATOM 673 C C . ASN A 1 91 ? 4.258 54.900 50.569 1.00 19.01 87 ASN A C 1
ATOM 674 O O . ASN A 1 91 ? 3.573 55.916 50.699 1.00 19.25 87 ASN A O 1
ATOM 679 N N . LEU A 1 92 ? 4.293 53.922 51.460 1.00 17.11 88 LEU A N 1
ATOM 680 C CA . LEU A 1 92 ? 3.462 53.942 52.645 1.00 16.84 88 LEU A CA 1
ATOM 681 C C . LEU A 1 92 ? 4.349 53.588 53.809 1.00 18.35 88 LEU A C 1
ATOM 682 O O . LEU A 1 92 ? 5.145 52.640 53.724 1.00 17.31 88 LEU A O 1
ATOM 687 N N . ALA A 1 93 ? 4.212 54.344 54.894 1.00 20.22 89 ALA A N 1
ATOM 688 C CA . ALA A 1 93 ? 4.927 54.045 56.123 1.00 20.58 89 ALA A CA 1
ATOM 689 C C . ALA A 1 93 ? 3.982 54.078 57.306 1.00 23.87 89 ALA A C 1
ATOM 690 O O . ALA A 1 93 ? 3.177 54.994 57.436 1.00 23.29 89 ALA A O 1
ATOM 692 N N . GLN A 1 94 ? 4.078 53.074 58.167 1.00 25.17 90 GLN A N 1
ATOM 693 C CA . GLN A 1 94 ? 3.292 53.052 59.396 1.00 24.63 90 GLN A CA 1
ATOM 694 C C . GLN A 1 94 ? 4.208 52.862 60.596 1.00 26.29 90 GLN A C 1
ATOM 695 O O . GLN A 1 94 ? 5.070 51.984 60.595 1.00 27.38 90 GLN A O 1
ATOM 701 N N . TRP A 1 95 ? 4.032 53.702 61.607 1.00 16.63 91 TRP A N 1
ATOM 702 C CA . TRP A 1 95 ? 4.854 53.625 62.805 1.00 21.19 91 TRP A CA 1
ATOM 703 C C . TRP A 1 95 ? 3.992 53.552 64.069 1.00 30.57 91 TRP A C 1
ATOM 704 O O . TRP A 1 95 ? 3.191 54.449 64.333 1.00 32.42 91 TRP A O 1
ATOM 715 N N . LEU A 1 96 ? 4.157 52.484 64.848 1.00 32.57 92 LEU A N 1
ATOM 716 C CA . LEU A 1 96 ? 3.445 52.359 66.111 1.00 32.88 92 LEU A CA 1
ATOM 717 C C . LEU A 1 96 ? 3.960 53.415 67.092 1.00 37.91 92 LEU A C 1
ATOM 718 O O . LEU A 1 96 ? 5.120 53.394 67.492 1.00 33.04 92 LEU A O 1
ATOM 723 N N . LEU A 1 97 ? 3.091 54.347 67.463 1.00 39.30 93 LEU A N 1
ATOM 724 C CA . LEU A 1 97 ? 3.481 55.450 68.330 1.00 35.45 93 LEU A CA 1
ATOM 725 C C . LEU A 1 97 ? 3.678 55.020 69.783 1.00 41.86 93 LEU A C 1
ATOM 726 O O . LEU A 1 97 ? 3.013 54.101 70.268 1.00 39.78 93 LEU A O 1
ATOM 731 N N . PHE A 1 98 ? 4.598 55.697 70.465 1.00 50.06 94 PHE A N 1
ATOM 732 C CA . PHE A 1 98 ? 4.746 55.576 71.914 1.00 50.88 94 PHE A CA 1
ATOM 733 C C . PHE A 1 98 ? 4.128 56.804 72.584 1.00 51.25 94 PHE A C 1
ATOM 734 O O . PHE A 1 98 ? 3.909 57.831 71.936 1.00 47.99 94 PHE A O 1
ATOM 736 N N . GLN A 1 99 ? 3.857 56.700 73.881 1.00 51.21 95 GLN A N 1
ATOM 737 C CA . GLN A 1 99 ? 3.099 57.730 74.593 1.00 46.10 95 GLN A CA 1
ATOM 738 C C . GLN A 1 99 ? 3.719 59.142 74.580 1.00 42.35 95 GLN A C 1
ATOM 739 O O . GLN A 1 99 ? 3.006 60.134 74.751 1.00 38.15 95 GLN A O 1
ATOM 745 N N . ASN A 1 100 ? 5.028 59.236 74.359 1.00 36.58 96 ASN A N 1
ATOM 746 C CA . ASN A 1 100 ? 5.688 60.544 74.296 1.00 31.31 96 ASN A CA 1
ATOM 747 C C . ASN A 1 100 ? 6.262 60.935 72.934 1.00 41.50 96 ASN A C 1
ATOM 748 O O . ASN A 1 100 ? 7.138 61.800 72.841 1.00 39.83 96 ASN A O 1
ATOM 753 N N . SER A 1 101 ? 5.763 60.309 71.877 1.00 40.88 97 SER A N 1
ATOM 754 C CA . SER A 1 101 ? 6.193 60.659 70.528 1.00 38.88 97 SER A CA 1
ATOM 755 C C . SER A 1 101 ? 5.713 62.059 70.152 1.00 44.34 97 SER A C 1
ATOM 756 O O . SER A 1 101 ? 4.553 62.401 70.378 1.00 51.83 97 SER A O 1
ATOM 759 N N . GLN A 1 102 ? 6.602 62.869 69.580 1.00 39.47 98 GLN A N 1
ATOM 760 C CA . GLN A 1 102 ? 6.210 64.191 69.090 1.00 42.35 98 GLN A CA 1
ATOM 761 C C . GLN A 1 102 ? 5.950 64.149 67.577 1.00 40.12 98 GLN A C 1
ATOM 762 O O . GLN A 1 102 ? 6.755 63.593 66.826 1.00 34.83 98 GLN A O 1
ATOM 768 N N . GLU A 1 103 ? 4.833 64.737 67.141 1.00 37.44 99 GLU A N 1
ATOM 769 C CA . GLU A 1 103 ? 4.388 64.646 65.738 1.00 35.35 99 GLU A CA 1
ATOM 770 C C . GLU A 1 103 ? 5.457 64.906 64.678 1.00 35.15 99 GLU A C 1
ATOM 771 O O . GLU A 1 103 ? 5.806 64.002 63.925 1.00 32.64 99 GLU A O 1
ATOM 777 N N . ASN A 1 104 ? 5.965 66.132 64.610 1.00 31.16 100 ASN A N 1
ATOM 778 C CA . ASN A 1 104 ? 6.903 66.473 63.550 1.00 30.00 100 ASN A CA 1
ATOM 779 C C . ASN A 1 104 ? 8.221 65.726 63.641 1.00 27.50 100 ASN A C 1
ATOM 780 O O . ASN A 1 104 ? 8.892 65.536 62.635 1.00 25.22 100 ASN A O 1
ATOM 785 N N . GLU A 1 105 ? 8.585 65.305 64.846 1.00 27.55 101 GLU A N 1
ATOM 786 C CA . GLU A 1 105 ? 9.772 64.486 65.020 1.00 31.06 101 GLU A CA 1
ATOM 787 C C . GLU A 1 105 ? 9.584 63.131 64.329 1.00 29.69 101 GLU A C 1
ATOM 788 O O . GLU A 1 105 ? 10.481 62.656 63.637 1.00 29.22 101 GLU A O 1
ATOM 794 N N . VAL A 1 106 ? 8.408 62.529 64.503 1.00 20.29 102 VAL A N 1
ATOM 795 C CA . VAL A 1 106 ? 8.104 61.252 63.877 1.00 26.13 102 VAL A CA 1
ATOM 796 C C . VAL A 1 106 ? 8.037 61.416 62.361 1.00 24.57 102 VAL A C 1
ATOM 797 O O . VAL A 1 106 ? 8.524 60.561 61.619 1.00 24.38 102 VAL A O 1
ATOM 801 N N . LEU A 1 107 ? 7.456 62.521 61.896 1.00 19.27 103 LEU A N 1
ATOM 802 C CA . LEU A 1 107 ? 7.337 62.750 60.456 1.00 17.65 103 LEU A CA 1
ATOM 803 C C . LEU A 1 107 ? 8.709 62.910 59.820 1.00 23.91 103 LEU A C 1
ATOM 804 O O . LEU A 1 107 ? 8.870 62.627 58.648 1.00 23.13 103 LEU A O 1
ATOM 809 N N . THR A 1 108 ? 9.678 63.399 60.593 1.00 21.83 104 THR A N 1
ATOM 810 C CA . THR A 1 108 ? 11.031 63.628 60.082 1.00 18.82 104 THR A CA 1
ATOM 811 C C . THR A 1 108 ? 11.763 62.297 59.982 1.00 28.06 104 THR A C 1
ATOM 812 O O . THR A 1 108 ? 12.608 62.094 59.099 1.00 23.33 104 THR A O 1
ATOM 816 N N . GLN A 1 109 ? 11.395 61.382 60.877 1.00 21.19 105 GLN A N 1
ATOM 817 C CA . GLN A 1 109 ? 12.080 60.098 61.023 1.00 21.76 105 GLN A CA 1
ATOM 818 C C . GLN A 1 109 ? 11.524 58.981 60.130 1.00 26.01 105 GLN A C 1
ATOM 819 O O . GLN A 1 109 ? 12.282 58.251 59.480 1.00 18.67 105 GLN A O 1
ATOM 825 N N . THR A 1 110 ? 10.206 58.838 60.096 1.00 18.25 106 THR A N 1
ATOM 826 C CA . THR A 1 110 ? 9.612 57.658 59.458 1.00 17.80 106 THR A CA 1
ATOM 827 C C . THR A 1 110 ? 9.865 57.455 57.949 1.00 17.87 106 THR A C 1
ATOM 828 O O . THR A 1 110 ? 9.935 56.308 57.505 1.00 21.35 106 THR A O 1
ATOM 832 N N . PRO A 1 111 ? 9.992 58.544 57.160 1.00 19.38 107 PRO A N 1
ATOM 833 C CA . PRO A 1 111 ? 10.269 58.267 55.746 1.00 14.13 107 PRO A CA 1
ATOM 834 C C . PRO A 1 111 ? 11.603 57.557 55.531 1.00 20.06 107 PRO A C 1
ATOM 835 O O . PRO A 1 111 ? 11.761 56.867 54.523 1.00 15.19 107 PRO A O 1
ATOM 839 N N . TRP A 1 112 ? 12.539 57.715 56.463 1.00 23.33 108 TRP A N 1
ATOM 840 C CA . TRP A 1 112 ? 13.826 57.032 56.359 1.00 21.00 108 TRP A CA 1
ATOM 841 C C . TRP A 1 112 ? 13.684 55.516 56.400 1.00 23.39 108 TRP A C 1
ATOM 842 O O . TRP A 1 112 ? 14.569 54.800 55.938 1.00 21.40 108 TRP A O 1
ATOM 853 N N . SER A 1 113 ? 12.563 55.022 56.924 1.00 20.16 109 SER A N 1
ATOM 854 C CA . SER A 1 113 ? 12.360 53.577 56.967 1.00 24.77 109 SER A CA 1
ATOM 855 C C . SER A 1 113 ? 12.299 53.014 55.543 1.00 18.47 109 SER A C 1
ATOM 856 O O . SER A 1 113 ? 12.660 51.851 55.317 1.00 19.31 109 SER A O 1
ATOM 859 N N . TRP A 1 114 ? 11.874 53.851 54.593 1.00 16.60 110 TRP A N 1
ATOM 860 C CA . TRP A 1 114 ? 11.809 53.465 53.179 1.00 14.02 110 TRP A CA 1
ATOM 861 C C . TRP A 1 114 ? 13.201 53.229 52.629 1.00 20.39 110 TRP A C 1
ATOM 862 O O . TRP A 1 114 ? 13.415 52.328 51.818 1.00 22.08 110 TRP A O 1
ATOM 873 N N . VAL A 1 115 ? 14.140 54.065 53.064 1.00 18.22 111 VAL A N 1
ATOM 874 C CA . VAL A 1 115 ? 15.537 53.896 52.709 1.00 16.38 111 VAL A CA 1
ATOM 875 C C . VAL A 1 115 ? 16.132 52.659 53.392 1.00 21.38 111 VAL A C 1
ATOM 876 O O . VAL A 1 115 ? 16.671 51.779 52.726 1.00 15.23 111 VAL A O 1
ATOM 880 N N . THR A 1 116 ? 16.034 52.606 54.720 1.00 14.73 112 THR A N 1
ATOM 881 C CA . THR A 1 116 ? 16.601 51.506 55.492 1.00 17.65 112 THR A CA 1
ATOM 882 C C . THR A 1 116 ? 16.060 50.154 55.003 1.00 21.78 112 THR A C 1
ATOM 883 O O . THR A 1 116 ? 16.830 49.214 54.789 1.00 21.07 112 THR A O 1
ATOM 887 N N . ALA A 1 117 ? 14.747 50.078 54.776 1.00 22.39 113 ALA A N 1
ATOM 888 C CA . ALA A 1 117 ? 14.122 48.826 54.333 1.00 19.31 113 ALA A CA 1
ATOM 889 C C . ALA A 1 117 ? 14.616 48.349 52.975 1.00 22.19 113 ALA A C 1
ATOM 890 O O . ALA A 1 117 ? 14.711 47.148 52.729 1.00 24.78 113 ALA A O 1
ATOM 892 N N . SER A 1 118 ? 14.907 49.291 52.083 1.00 16.74 114 SER A N 1
ATOM 893 C CA . SER A 1 118 ? 15.394 48.951 50.754 1.00 13.45 114 SER A CA 1
ATOM 894 C C . SER A 1 118 ? 16.869 48.534 50.788 1.00 14.61 114 SER A C 1
ATOM 895 O O . SER A 1 118 ? 17.257 47.546 50.150 1.00 18.85 114 SER A O 1
ATOM 898 N N . LEU A 1 119 ? 17.677 49.291 51.521 1.00 16.78 115 LEU A N 1
ATOM 899 C CA . LEU A 1 119 ? 19.104 48.987 51.668 1.00 20.87 115 LEU A CA 1
ATOM 900 C C . LEU A 1 119 ? 19.296 47.623 52.336 1.00 19.91 115 LEU A C 1
ATOM 901 O O . LEU A 1 119 ? 20.221 46.882 52.004 1.00 19.97 115 LEU A O 1
ATOM 906 N N . ARG A 1 120 ? 18.415 47.304 53.280 1.00 22.00 116 ARG A N 1
ATOM 907 C CA . ARG A 1 120 ? 18.437 46.007 53.960 1.00 26.26 116 ARG A CA 1
ATOM 908 C C . ARG A 1 120 ? 18.361 44.847 52.956 1.00 24.13 116 ARG A C 1
ATOM 909 O O . ARG A 1 120 ? 18.887 43.763 53.210 1.00 23.37 116 ARG A O 1
ATOM 917 N N . ASN A 1 121 ? 17.729 45.098 51.809 1.00 22.55 117 ASN A N 1
ATOM 918 C CA . ASN A 1 121 ? 17.560 44.088 50.769 1.00 31.52 117 ASN A CA 1
ATOM 919 C C . ASN A 1 121 ? 18.650 44.071 49.687 1.00 35.51 117 ASN A C 1
ATOM 920 O O . ASN A 1 121 ? 18.563 43.303 48.726 1.00 40.78 117 ASN A O 1
ATOM 925 N N . LEU A 1 122 ? 19.676 44.903 49.843 1.00 30.98 118 LEU A N 1
ATOM 926 C CA . LEU A 1 122 ? 20.783 44.920 48.892 1.00 29.07 118 LEU A CA 1
ATOM 927 C C . LEU A 1 122 ? 21.799 43.848 49.240 1.00 30.84 118 LEU A C 1
ATOM 928 O O . LEU A 1 122 ? 22.231 43.750 50.390 1.00 34.22 118 LEU A O 1
ATOM 933 N N . GLN A 1 123 ? 22.162 43.036 48.248 1.00 27.66 119 GLN A N 1
ATOM 934 C CA . GLN A 1 123 ? 23.289 42.113 48.372 1.00 36.45 119 GLN A CA 1
ATOM 935 C C . GLN A 1 123 ? 24.542 42.858 47.918 1.00 42.47 119 GLN A C 1
ATOM 936 O O . GLN A 1 123 ? 24.433 43.840 47.182 1.00 38.23 119 GLN A O 1
ATOM 942 N N . PRO A 1 124 ? 25.734 42.411 48.358 1.00 44.59 120 PRO A N 1
ATOM 943 C CA . PRO A 1 124 ? 26.955 43.167 48.042 1.00 44.81 120 PRO A CA 1
ATOM 944 C C . PRO A 1 124 ? 27.151 43.422 46.544 1.00 36.19 120 PRO A C 1
ATOM 945 O O . PRO A 1 124 ? 27.778 44.415 46.176 1.00 40.36 120 PRO A O 1
ATOM 949 N N . ASP A 1 125 ? 26.606 42.553 45.701 1.00 40.37 121 ASP A N 1
ATOM 950 C CA . ASP A 1 125 ? 26.777 42.682 44.260 1.00 43.63 121 ASP A CA 1
ATOM 951 C C . ASP A 1 125 ? 25.538 43.252 43.559 1.00 49.76 121 ASP A C 1
ATOM 952 O O . ASP A 1 125 ? 25.521 43.368 42.335 1.00 57.75 121 ASP A O 1
ATOM 954 N N . THR A 1 126 ? 24.509 43.602 44.328 1.00 41.22 122 THR A N 1
ATOM 955 C CA . THR A 1 126 ? 23.277 44.164 43.766 1.00 39.65 122 THR A CA 1
ATOM 956 C C . THR A 1 126 ? 23.498 45.556 43.161 1.00 34.99 122 THR A C 1
ATOM 957 O O . THR A 1 126 ? 24.108 46.426 43.789 1.00 36.54 122 THR A O 1
ATOM 961 N N . GLU A 1 127 ? 23.018 45.756 41.934 1.00 31.39 123 GLU A N 1
ATOM 962 C CA . GLU A 1 127 ? 23.017 47.079 41.315 1.00 36.01 123 GLU A CA 1
ATOM 963 C C . GLU A 1 127 ? 21.806 47.847 41.826 1.00 30.89 123 GLU A C 1
ATOM 964 O O . GLU A 1 127 ? 20.666 47.533 41.474 1.00 29.22 123 GLU A O 1
ATOM 970 N N . ALA A 1 128 ? 22.062 48.853 42.658 1.00 27.38 124 ALA A N 1
ATOM 971 C CA . ALA A 1 128 ? 21.008 49.543 43.391 1.00 27.45 124 ALA A CA 1
ATOM 972 C C . ALA A 1 128 ? 20.205 50.511 42.526 1.00 23.66 124 ALA A C 1
ATOM 973 O O . ALA A 1 128 ? 19.182 51.032 42.964 1.00 27.99 124 ALA A O 1
ATOM 975 N N . ASN A 1 129 ? 20.674 50.767 41.308 1.00 24.62 125 ASN A N 1
ATOM 976 C CA . ASN A 1 129 ? 19.963 51.664 40.395 1.00 23.41 125 ASN A CA 1
ATOM 977 C C . ASN A 1 129 ? 19.020 50.899 39.469 1.00 20.49 125 ASN A C 1
ATOM 978 O O . ASN A 1 129 ? 18.443 51.462 38.546 1.00 20.74 125 ASN A O 1
ATOM 983 N N . ILE A 1 130 ? 18.891 49.605 39.718 1.00 23.79 126 ILE A N 1
ATOM 984 C CA . ILE A 1 130 ? 18.082 48.741 38.873 1.00 27.78 126 ILE A CA 1
ATOM 985 C C . ILE A 1 130 ? 16.912 48.225 39.683 1.00 25.65 126 ILE A C 1
ATOM 986 O O . ILE A 1 130 ? 17.100 47.601 40.735 1.00 19.49 126 ILE A O 1
ATOM 991 N N . TYR A 1 131 ? 15.705 48.469 39.186 1.00 17.71 127 TYR A N 1
ATOM 992 C CA . TYR A 1 131 ? 14.515 48.181 39.959 1.00 18.99 127 TYR A CA 1
ATOM 993 C C . TYR A 1 131 ? 14.238 46.699 40.213 1.00 26.25 127 TYR A C 1
ATOM 994 O O . TYR A 1 131 ? 14.315 45.860 39.310 1.00 24.78 127 TYR A O 1
ATOM 1003 N N . ASN A 1 132 ? 13.916 46.404 41.468 1.00 25.25 128 ASN A N 1
ATOM 1004 C CA . ASN A 1 132 ? 13.214 45.191 41.855 1.00 26.09 128 ASN A CA 1
ATOM 1005 C C . ASN A 1 132 ? 12.340 45.561 43.045 1.00 24.75 128 ASN A C 1
ATOM 1006 O O . ASN A 1 132 ? 12.608 46.568 43.708 1.00 22.35 128 ASN A O 1
ATOM 1011 N N . TRP A 1 133 ? 11.293 44.785 43.312 1.00 24.70 129 TRP A N 1
ATOM 1012 C CA . TRP A 1 133 ? 10.321 45.190 44.336 1.00 22.88 129 TRP A CA 1
ATOM 1013 C C . TRP A 1 133 ? 10.913 45.327 45.746 1.00 19.40 129 TRP A C 1
ATOM 1014 O O . TRP A 1 133 ? 10.420 46.122 46.551 1.00 17.28 129 TRP A O 1
ATOM 1025 N N . GLN A 1 134 ? 11.957 44.549 46.026 1.00 18.66 130 GLN A N 1
ATOM 1026 C CA . GLN A 1 134 ? 12.656 44.577 47.313 1.00 19.37 130 GLN A CA 1
ATOM 1027 C C . GLN A 1 134 ? 13.290 45.941 47.621 1.00 18.41 130 GLN A C 1
ATOM 1028 O O . GLN A 1 134 ? 13.585 46.238 48.772 1.00 20.84 130 GLN A O 1
ATOM 1034 N N . ILE A 1 135 ? 13.486 46.766 46.598 1.00 17.56 131 ILE A N 1
ATOM 1035 C CA . ILE A 1 135 ? 14.009 48.118 46.808 1.00 25.73 131 ILE A CA 1
ATOM 1036 C C . ILE A 1 135 ? 13.104 49.185 46.184 1.00 18.24 131 ILE A C 1
ATOM 1037 O O . ILE A 1 135 ? 13.572 50.272 45.829 1.00 16.82 131 ILE A O 1
ATOM 1042 N N . 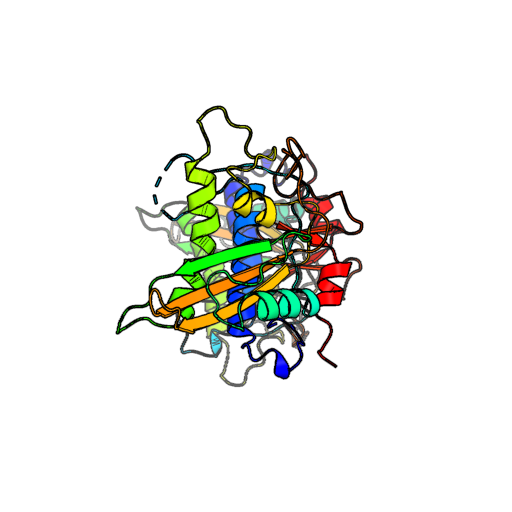ARG A 1 136 ? 11.817 48.853 46.051 1.00 17.28 132 ARG A N 1
ATOM 1043 C CA . ARG A 1 136 ? 10.799 49.767 45.507 1.00 11.43 132 ARG A CA 1
ATOM 1044 C C . ARG A 1 136 ? 10.681 51.098 46.254 1.00 16.46 132 ARG A C 1
ATOM 1045 O O . ARG A 1 136 ? 10.603 52.161 45.600 1.00 16.56 132 ARG A O 1
ATOM 1053 N N . PRO A 1 137 ? 10.659 51.076 47.615 1.00 11.50 133 PRO A N 1
ATOM 1054 C CA . PRO A 1 137 ? 10.450 52.391 48.252 1.00 17.51 133 PRO A CA 1
ATOM 1055 C C . PRO A 1 137 ? 11.585 53.386 47.963 1.00 15.57 133 PRO A C 1
ATOM 1056 O O . PRO A 1 137 ? 11.316 54.562 47.709 1.00 16.97 133 PRO A O 1
ATOM 1060 N N . LEU A 1 138 ? 12.833 52.920 47.972 1.00 13.73 134 LEU A N 1
ATOM 1061 C CA . LEU A 1 138 ? 13.950 53.815 47.703 1.00 15.49 134 LEU A CA 1
ATOM 1062 C C . LEU A 1 138 ? 13.934 54.216 46.234 1.00 23.06 134 LEU A C 1
ATOM 1063 O O . LEU A 1 138 ? 14.278 55.344 45.874 1.00 14.31 134 LEU A O 1
ATOM 1068 N N . SER A 1 139 ? 13.546 53.266 45.394 1.00 13.39 135 SER A N 1
ATOM 1069 C CA . SER A 1 139 ? 13.492 53.480 43.954 1.00 18.00 135 SER A CA 1
ATOM 1070 C C . SER A 1 139 ? 12.460 54.547 43.594 1.00 17.53 135 SER A C 1
ATOM 1071 O O . SER A 1 139 ? 12.715 55.377 42.721 1.00 14.29 135 SER A O 1
ATOM 1074 N N . ASN A 1 140 ? 11.300 54.528 44.254 1.00 10.96 136 ASN A N 1
ATOM 1075 C CA . ASN A 1 140 ? 10.329 55.615 44.048 1.00 14.51 136 ASN A CA 1
ATOM 1076 C C . ASN A 1 140 ? 10.929 56.993 44.363 1.00 17.44 136 ASN A C 1
ATOM 1077 O O . ASN A 1 140 ? 10.771 57.935 43.599 1.00 14.58 136 ASN A O 1
ATOM 1082 N N . ILE A 1 141 ? 11.602 57.098 45.502 1.00 19.97 137 ILE A N 1
ATOM 1083 C CA . ILE A 1 141 ? 12.199 58.352 45.933 1.00 14.77 137 ILE A CA 1
ATOM 1084 C C . ILE A 1 141 ? 13.274 58.843 44.973 1.00 17.96 137 ILE A C 1
ATOM 1085 O O . ILE A 1 141 ? 13.356 60.030 44.668 1.00 14.69 137 ILE A O 1
ATOM 1090 N N . ALA A 1 142 ? 14.094 57.922 44.481 1.00 14.56 138 ALA A N 1
ATOM 1091 C CA . ALA A 1 142 ? 15.264 58.293 43.680 1.00 13.67 138 ALA A CA 1
ATOM 1092 C C . ALA A 1 142 ? 15.058 58.225 42.167 1.00 17.91 138 ALA A C 1
ATOM 1093 O O . ALA A 1 142 ? 16.023 58.355 41.418 1.00 18.75 138 ALA A O 1
ATOM 1095 N N . ASN A 1 143 ? 13.819 58.016 41.728 1.00 13.65 139 ASN A N 1
ATOM 1096 C CA . ASN A 1 143 ? 13.497 57.854 40.313 1.00 16.20 139 ASN A CA 1
ATOM 1097 C C . ASN A 1 143 ? 13.850 59.134 39.575 1.00 17.47 139 ASN A C 1
ATOM 1098 O O . ASN A 1 143 ? 13.280 60.178 39.850 1.00 18.88 139 ASN A O 1
ATOM 1103 N N . TRP A 1 144 ? 14.799 59.066 38.649 1.00 21.28 140 TRP A N 1
ATOM 1104 C CA . TRP A 1 144 ? 15.232 60.282 37.966 1.00 28.55 140 TRP A CA 1
ATOM 1105 C C . TRP A 1 144 ? 14.174 60.789 37.000 1.00 30.29 140 TRP A C 1
ATOM 1106 O O . TRP A 1 144 ? 14.157 61.962 36.656 1.00 24.30 140 TRP A O 1
ATOM 1117 N N . GLN A 1 145 ? 13.279 59.907 36.581 1.00 29.42 141 GLN A N 1
ATOM 1118 C CA . GLN A 1 145 ? 12.305 60.261 35.557 1.00 35.94 141 GLN A CA 1
ATOM 1119 C C . GLN A 1 145 ? 11.040 60.858 36.155 1.00 34.44 141 GLN A C 1
ATOM 1120 O O . GLN A 1 145 ? 10.119 61.227 35.428 1.00 34.50 141 GLN A O 1
ATOM 1126 N N . ASN A 1 146 ? 11.013 60.965 37.480 1.00 26.35 142 ASN A N 1
ATOM 1127 C CA . ASN A 1 146 ? 9.930 61.666 38.158 1.00 24.78 142 ASN A CA 1
ATOM 1128 C C . ASN A 1 146 ? 10.365 62.755 39.160 1.00 20.11 142 ASN A C 1
ATOM 1129 O O . ASN A 1 146 ? 11.205 62.521 40.036 1.00 23.10 142 ASN A O 1
ATOM 1134 N N . LEU A 1 147 ? 9.742 63.924 39.059 1.00 15.22 143 LEU A N 1
ATOM 1135 C CA . LEU A 1 147 ? 10.178 65.101 39.805 1.00 13.67 143 LEU A CA 1
ATOM 1136 C C . LEU A 1 147 ? 9.082 65.690 40.683 1.00 17.50 143 LEU A C 1
ATOM 1137 O O . LEU A 1 147 ? 9.273 66.755 41.279 1.00 19.99 143 LEU A O 1
ATOM 1142 N N . LYS A 1 148 ? 7.937 65.010 40.747 1.00 20.06 144 LYS A N 1
ATOM 1143 C CA . LYS A 1 148 ? 6.808 65.487 41.549 1.00 19.86 144 LYS A CA 1
ATOM 1144 C C . LYS A 1 148 ? 6.423 64.511 42.656 1.00 12.57 144 LYS A C 1
ATOM 1145 O O . LYS A 1 148 ? 6.399 63.294 42.452 1.00 19.80 144 LYS A O 1
ATOM 1151 N N . VAL A 1 149 ? 6.168 65.047 43.845 1.00 11.66 145 VAL A N 1
ATOM 1152 C CA . VAL A 1 149 ? 5.782 64.222 44.990 1.00 12.39 145 VAL A CA 1
ATOM 1153 C C . VAL A 1 149 ? 4.736 64.980 45.789 1.00 21.68 145 VAL A C 1
ATOM 1154 O O . VAL A 1 149 ? 4.715 66.208 45.768 1.00 16.25 145 VAL A O 1
ATOM 1158 N N . GLY A 1 150 ? 3.862 64.239 46.465 1.00 17.04 146 GLY A N 1
ATOM 1159 C CA . GLY A 1 150 ? 2.862 64.799 47.353 1.00 21.74 146 GLY A CA 1
ATOM 1160 C C . GLY A 1 150 ? 2.658 63.795 48.470 1.00 22.59 146 GLY A C 1
ATOM 1161 O O . GLY A 1 150 ? 2.404 62.619 48.205 1.00 21.70 146 GLY A O 1
ATOM 1162 N N . CYS A 1 151 ? 2.784 64.244 49.716 1.00 13.20 147 CYS A N 1
ATOM 1163 C CA . CYS A 1 151 ? 2.658 63.345 50.851 1.00 14.53 147 CYS A C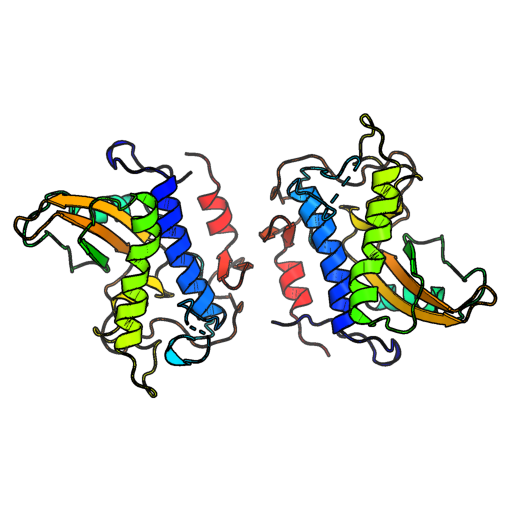A 1
ATOM 1164 C C . CYS A 1 151 ? 1.657 63.841 51.864 1.00 22.08 147 CYS A C 1
ATOM 1165 O O . CYS A 1 151 ? 1.435 65.037 52.002 1.00 18.60 147 CYS A O 1
ATOM 1168 N N . ALA A 1 152 ? 1.104 62.899 52.614 1.00 13.70 148 ALA A N 1
ATOM 1169 C CA . ALA A 1 152 ? 0.150 63.197 53.668 1.00 17.96 148 ALA A CA 1
ATOM 1170 C C . ALA A 1 152 ? 0.461 62.344 54.883 1.00 18.52 148 ALA A C 1
ATOM 1171 O O . ALA A 1 152 ? 1.170 61.342 54.795 1.00 16.87 148 ALA A O 1
ATOM 1173 N N . HIS A 1 153 ? -0.087 62.719 56.026 1.00 22.49 149 HIS A N 1
ATOM 1174 C CA . HIS A 1 153 ? 0.147 61.933 57.224 1.00 22.96 149 HIS A CA 1
ATOM 1175 C C . HIS A 1 153 ? -1.080 61.945 58.107 1.00 26.65 149 HIS A C 1
ATOM 1176 O O . HIS A 1 153 ? -1.862 62.893 58.084 1.00 21.21 149 HIS A O 1
ATOM 1183 N N . LYS A 1 154 ? -1.240 60.888 58.890 1.00 28.96 150 LYS A N 1
ATOM 1184 C CA . LYS A 1 154 ? -2.352 60.821 59.817 1.00 25.83 150 LYS A CA 1
ATOM 1185 C C . LYS A 1 154 ? -2.113 59.795 60.908 1.00 30.75 150 LYS A C 1
ATOM 1186 O O . LYS A 1 154 ? -1.534 58.732 60.663 1.00 27.70 150 LYS A O 1
ATOM 1192 N N . VAL A 1 155 ? -2.555 60.130 62.114 1.00 27.17 151 VAL A N 1
ATOM 1193 C CA . VAL A 1 155 ? -2.595 59.173 63.207 1.00 28.44 151 VAL A CA 1
ATOM 1194 C C . VAL A 1 155 ? -3.857 58.324 63.055 1.00 26.01 151 VAL A C 1
ATOM 1195 O O . VAL A 1 155 ? -4.967 58.850 63.039 1.00 29.15 151 VAL A O 1
ATOM 1199 N N . CYS A 1 156 ? -3.681 57.012 62.925 1.00 28.97 152 CYS A N 1
ATOM 1200 C CA . CYS A 1 156 ? -4.810 56.085 62.839 1.00 30.46 152 CYS A CA 1
ATOM 1201 C C . CYS A 1 156 ? -4.861 55.179 64.062 1.00 34.36 152 CYS A C 1
ATOM 1202 O O . CYS A 1 156 ? -3.866 54.529 64.394 1.00 29.73 152 CYS A O 1
ATOM 1205 N N . LYS A 1 157 ? -6.019 55.127 64.721 1.00 33.90 153 LYS A N 1
ATOM 1206 C CA . LYS A 1 157 ? -6.242 54.131 65.766 1.00 37.07 153 LYS A CA 1
ATOM 1207 C C . LYS A 1 157 ? -6.730 52.817 65.162 1.00 37.57 153 LYS A C 1
ATOM 1208 O O . LYS A 1 157 ? -7.925 52.546 65.134 1.00 47.62 153 LYS A O 1
ATOM 1214 N N . PHE A 1 158 ? -5.805 52.013 64.652 1.00 36.94 154 PHE A N 1
ATOM 1215 C CA . PHE A 1 158 ? -6.147 50.668 64.224 1.00 43.79 154 PHE A CA 1
ATOM 1216 C C . PHE A 1 158 ? -6.410 49.854 65.486 1.00 56.70 154 PHE A C 1
ATOM 1217 O O . PHE A 1 158 ? -5.854 50.148 66.550 1.00 50.88 154 PHE A O 1
ATOM 1225 N N . PRO A 1 159 ? -7.270 48.831 65.382 1.00 61.65 155 PRO A N 1
ATOM 1226 C CA . PRO A 1 159 ? -7.502 47.951 66.531 1.00 63.30 155 PRO A CA 1
ATOM 1227 C C . PRO A 1 159 ? -6.196 47.293 66.978 1.00 57.65 155 PRO A C 1
ATOM 1228 O O . PRO A 1 159 ? -6.048 46.923 68.143 1.00 48.44 155 PRO A O 1
ATOM 1232 N N . THR A 1 160 ? -5.254 47.179 66.047 1.00 55.07 156 THR A N 1
ATOM 1233 C CA . THR A 1 160 ? -3.943 46.614 66.320 1.00 58.52 156 THR A CA 1
ATOM 1234 C C . THR A 1 160 ? -2.962 47.639 66.899 1.00 64.02 156 THR A C 1
ATOM 1235 O O . THR A 1 160 ? -1.776 47.350 67.051 1.00 68.05 156 THR A O 1
ATOM 1239 N N . GLY A 1 161 ? -3.454 48.835 67.214 1.00 58.87 157 GLY A N 1
ATOM 1240 C CA . GLY A 1 161 ? -2.625 49.852 67.839 1.00 51.88 157 GLY A CA 1
ATOM 1241 C C . GLY A 1 161 ? -2.534 51.154 67.065 1.00 46.40 157 GLY A C 1
ATOM 1242 O O . GLY A 1 161 ? -2.681 51.176 65.839 1.00 40.48 157 GLY A O 1
ATOM 1243 N N . THR A 1 162 ? -2.269 52.242 67.785 1.00 35.31 158 THR A N 1
ATOM 1244 C CA . THR A 1 162 ? -2.257 53.581 67.194 1.00 32.45 158 THR A CA 1
ATOM 1245 C C . THR A 1 162 ? -0.953 53.901 66.451 1.00 40.25 158 THR A C 1
ATOM 1246 O O . THR A 1 162 ? 0.131 53.917 67.041 1.00 42.94 158 THR A O 1
ATOM 1250 N N . ASN A 1 163 ? -1.071 54.176 65.155 1.00 33.18 159 ASN A N 1
ATOM 1251 C CA . ASN A 1 163 ? 0.100 54.403 64.309 1.00 29.33 159 ASN A CA 1
ATOM 1252 C C . ASN A 1 163 ? 0.101 55.779 63.655 1.00 27.44 159 ASN A C 1
ATOM 1253 O O . ASN A 1 163 ? -0.957 56.315 63.322 1.00 29.17 159 ASN A O 1
ATOM 1258 N N . MET A 1 164 ? 1.291 56.354 63.490 1.00 24.23 160 MET A N 1
ATOM 1259 C CA . MET A 1 164 ? 1.466 57.434 62.539 1.00 26.59 160 MET A CA 1
ATOM 1260 C C . MET A 1 164 ? 1.514 56.773 61.173 1.00 19.26 160 MET A C 1
ATOM 1261 O O . MET A 1 164 ? 2.287 55.841 60.957 1.00 22.14 160 MET A O 1
ATOM 1266 N N . VAL A 1 165 ? 0.693 57.254 60.255 1.00 19.35 161 VAL A N 1
ATOM 1267 C CA . VAL A 1 165 ? 0.706 56.760 58.888 1.00 18.84 161 VAL A CA 1
ATOM 1268 C C . VAL A 1 165 ? 1.147 57.859 57.907 1.00 21.99 161 VAL A C 1
ATOM 1269 O O . VAL A 1 165 ? 0.636 58.976 57.951 1.00 24.84 161 VAL A O 1
ATOM 1273 N N . VAL A 1 166 ? 2.102 57.547 57.034 1.00 17.22 162 VAL A N 1
ATOM 1274 C CA . VAL A 1 166 ? 2.552 58.488 56.010 1.00 18.63 162 VAL A CA 1
ATOM 1275 C C . VAL A 1 166 ? 2.444 57.850 54.633 1.00 20.07 162 VAL A C 1
ATOM 1276 O O . VAL A 1 166 ? 2.859 56.709 54.427 1.00 20.61 162 VAL A O 1
ATOM 1280 N N . SER A 1 167 ? 1.889 58.602 53.691 1.00 17.04 163 SER A N 1
ATOM 1281 C CA . SER A 1 167 ? 1.783 58.168 52.307 1.00 16.25 163 SER A CA 1
ATOM 1282 C C . SER A 1 167 ? 2.390 59.247 51.437 1.00 17.59 163 SER A C 1
ATOM 1283 O O . SER A 1 167 ? 2.097 60.424 51.626 1.00 16.58 163 SER A O 1
ATOM 1286 N N . CYS A 1 168 ? 3.250 58.850 50.510 1.00 21.51 164 CYS A N 1
ATOM 1287 C CA . CYS A 1 168 ? 3.704 59.739 49.440 1.00 22.02 164 CYS A CA 1
ATOM 1288 C C . CYS A 1 168 ? 3.285 59.182 48.069 1.00 17.76 164 CYS A C 1
ATOM 1289 O O . CYS A 1 168 ? 3.503 58.010 47.776 1.00 22.08 164 CYS A O 1
ATOM 1292 N N . ALA A 1 169 ? 2.667 60.027 47.253 1.00 12.86 165 ALA A N 1
ATOM 1293 C CA . ALA A 1 169 ? 2.329 59.686 45.879 1.00 18.40 165 ALA A CA 1
ATOM 1294 C C . ALA A 1 169 ? 3.308 60.370 44.925 1.00 20.02 165 ALA A C 1
ATOM 1295 O O . ALA A 1 169 ? 3.733 61.495 45.172 1.00 19.01 165 ALA A O 1
ATOM 1297 N N . TYR A 1 170 ? 3.646 59.706 43.823 1.00 14.62 166 TYR A N 1
ATOM 1298 C CA . TYR A 1 170 ? 4.674 60.227 42.931 1.00 15.22 166 TYR A CA 1
ATOM 1299 C C . TYR A 1 170 ? 4.101 60.394 41.535 1.00 16.94 166 TYR A C 1
ATOM 1300 O O . TYR A 1 170 ? 3.182 59.670 41.146 1.00 18.58 166 TYR A O 1
ATOM 1309 N N . GLY A 1 171 ? 4.647 61.337 40.779 1.00 16.72 167 GLY A N 1
ATOM 1310 C CA . GLY A 1 171 ? 4.257 61.496 39.396 1.00 16.40 167 GLY A CA 1
ATOM 1311 C C . GLY A 1 171 ? 4.803 60.342 38.579 1.00 29.03 167 GLY A C 1
ATOM 1312 O O . GLY A 1 171 ? 5.615 59.548 39.057 1.00 18.93 167 GLY A O 1
ATOM 1313 N N . GLY A 1 172 ? 4.353 60.225 37.338 1.00 35.10 168 GLY A N 1
ATOM 1314 C CA . GLY A 1 172 ? 4.948 59.242 36.456 1.00 40.55 168 GLY A CA 1
ATOM 1315 C C . GLY A 1 172 ? 4.436 57.831 36.647 1.00 43.27 168 GLY A C 1
ATOM 1316 O O . GLY A 1 172 ? 3.423 57.604 37.306 1.00 36.48 168 GLY A O 1
ATOM 1317 N N . GLU A 1 173 ? 5.155 56.883 36.057 1.00 38.36 169 GLU A N 1
ATOM 1318 C CA . GLU A 1 173 ? 4.701 55.507 35.942 1.00 32.79 169 GLU A CA 1
ATOM 1319 C C . GLU A 1 173 ? 5.181 54.650 37.102 1.00 27.24 169 GLU A C 1
ATOM 1320 O O . GLU A 1 173 ? 6.165 54.975 37.758 1.00 23.23 169 GLU A O 1
ATOM 1326 N N . VAL A 1 174 ? 4.470 53.554 37.356 1.00 22.78 170 VAL A N 1
ATOM 1327 C CA . VAL A 1 174 ? 4.935 52.539 38.293 1.00 19.65 170 VAL A CA 1
ATOM 1328 C C . VAL A 1 174 ? 6.213 51.864 37.740 1.00 15.93 170 VAL A C 1
ATOM 1329 O O . VAL A 1 174 ? 6.245 51.419 36.585 1.00 23.48 170 VAL A O 1
ATOM 1333 N N . LEU A 1 175 ? 7.273 51.795 38.541 1.00 15.77 171 LEU A N 1
ATOM 1334 C CA . LEU A 1 175 ? 8.519 51.189 38.062 1.00 16.60 171 LEU A CA 1
ATOM 1335 C C . LEU A 1 175 ? 8.350 49.682 37.866 1.00 24.39 171 LEU A C 1
ATOM 1336 O O . LEU A 1 175 ? 7.615 49.040 38.605 1.00 21.79 171 LEU A O 1
ATOM 1341 N N . GLN A 1 176 ? 9.044 49.114 36.886 1.00 22.81 172 GLN A N 1
ATOM 1342 C CA . GLN A 1 176 ? 8.958 47.668 36.645 1.00 15.98 172 GLN A CA 1
ATOM 1343 C C . GLN A 1 176 ? 10.337 47.030 36.759 1.00 19.21 172 GLN A C 1
ATOM 1344 O O . GLN A 1 176 ? 11.352 47.729 36.690 1.00 20.40 172 GLN A O 1
ATOM 1350 N N . ASP A 1 177 ? 10.360 45.703 36.909 1.00 15.37 173 ASP A N 1
ATOM 1351 C CA . ASP A 1 177 ? 11.595 44.931 37.045 1.00 16.90 173 ASP A CA 1
ATOM 1352 C C . ASP A 1 177 ? 12.642 45.301 36.002 1.00 24.42 173 ASP A C 1
ATOM 1353 O O . ASP A 1 177 ? 12.346 45.388 34.811 1.00 24.04 173 ASP A O 1
ATOM 1358 N N . ASN A 1 178 ? 13.861 45.517 36.478 1.00 23.54 174 ASN A N 1
ATOM 1359 C CA . ASN A 1 178 ? 15.019 45.839 35.637 1.00 18.24 174 ASN A CA 1
ATOM 1360 C C . ASN A 1 178 ? 15.079 47.221 34.971 1.00 16.74 174 ASN A C 1
ATOM 1361 O O . ASN A 1 178 ? 16.044 47.518 34.267 1.00 26.84 174 ASN A O 1
ATOM 1366 N N . GLU A 1 179 ? 14.078 48.058 35.199 1.00 17.84 175 GLU A N 1
ATOM 1367 C CA . GLU A 1 179 ? 14.142 49.453 34.765 1.00 22.73 175 GLU A CA 1
ATOM 1368 C C . GLU A 1 179 ? 15.247 50.229 35.486 1.00 23.45 175 GLU A C 1
ATOM 1369 O O . GLU A 1 179 ? 15.498 50.026 36.677 1.00 26.44 175 GLU A O 1
ATOM 1375 N N . VAL A 1 180 ? 15.914 51.104 34.743 1.00 22.03 176 VAL A N 1
ATOM 1376 C CA . VAL A 1 180 ? 16.949 51.957 35.303 1.00 18.42 176 VAL A CA 1
ATOM 1377 C C . VAL A 1 180 ? 16.279 53.044 36.119 1.00 19.28 176 VAL A C 1
ATOM 1378 O O . VAL A 1 180 ? 15.544 53.868 35.577 1.00 27.35 176 VAL A O 1
ATOM 1382 N N . VAL A 1 181 ? 16.525 53.025 37.422 1.00 18.63 177 VAL A N 1
ATOM 1383 C CA . VAL A 1 181 ? 15.913 53.978 38.344 1.00 12.04 177 VAL A CA 1
ATOM 1384 C C . VAL A 1 181 ? 16.614 55.336 38.320 1.00 21.10 177 VAL A C 1
ATOM 1385 O O . VAL A 1 181 ? 15.974 56.396 38.292 1.00 19.13 177 VAL A O 1
ATOM 1389 N N . TRP A 1 182 ? 17.940 55.299 38.315 1.00 20.84 178 TRP A N 1
ATOM 1390 C CA . TRP A 1 182 ? 18.733 56.495 38.076 1.00 20.77 178 TRP A CA 1
ATOM 1391 C C . TRP A 1 182 ? 19.994 56.143 37.299 1.00 22.73 178 TRP A C 1
ATOM 1392 O O . TRP A 1 182 ? 20.420 54.989 37.289 1.00 20.67 178 TRP A O 1
ATOM 1403 N N . ASP A 1 183 ? 20.588 57.138 36.646 1.00 26.28 179 ASP A N 1
ATOM 1404 C CA . ASP A 1 183 ? 21.729 56.905 35.763 1.00 30.55 179 ASP A CA 1
ATOM 1405 C C . ASP A 1 183 ? 23.049 57.059 36.494 1.00 21.29 179 ASP A C 1
ATOM 1406 O O . ASP A 1 183 ? 23.307 58.112 37.046 1.00 19.92 179 ASP A O 1
ATOM 1411 N N . LYS A 1 184 ? 23.882 56.022 36.486 1.00 28.40 180 LYS A N 1
ATOM 1412 C CA . LYS A 1 184 ? 25.229 56.137 37.037 1.00 29.65 180 LYS A CA 1
ATOM 1413 C C . LYS A 1 184 ? 26.005 57.192 36.253 1.00 28.10 180 LYS A C 1
ATOM 1414 O O . LYS A 1 184 ? 26.027 57.182 35.025 1.00 24.45 180 LYS A O 1
ATOM 1420 N N . GLY A 1 185 ? 26.636 58.112 36.962 1.00 23.99 181 GLY A N 1
ATOM 1421 C CA . GLY A 1 185 ? 27.377 59.164 36.293 1.00 22.99 181 GLY A CA 1
ATOM 1422 C C . GLY A 1 185 ? 27.800 60.236 37.262 1.00 23.68 181 GLY A C 1
ATOM 1423 O O . GLY A 1 185 ? 27.530 60.137 38.462 1.00 21.60 181 GLY A O 1
ATOM 1424 N N . PRO A 1 186 ? 28.464 61.279 36.746 1.00 17.06 182 PRO A N 1
ATOM 1425 C CA . PRO A 1 186 ? 29.106 62.268 37.614 1.00 22.30 182 PRO A CA 1
ATOM 1426 C C . PRO A 1 186 ? 28.107 63.187 38.312 1.00 23.45 182 PRO A C 1
ATOM 1427 O O . PRO A 1 186 ? 27.194 63.697 37.667 1.00 23.47 182 PRO A O 1
ATOM 1431 N N . THR A 1 187 ? 28.282 63.368 39.621 1.00 22.87 183 THR A N 1
ATOM 1432 C CA . THR A 1 187 ? 27.525 64.349 40.383 1.00 22.66 183 THR A CA 1
ATOM 1433 C C . THR A 1 187 ? 27.607 65.688 39.665 1.00 22.19 183 THR A C 1
ATOM 1434 O O . THR A 1 187 ? 28.659 66.048 39.134 1.00 23.70 183 THR A O 1
ATOM 1438 N N . CYS A 1 188 ? 26.483 66.390 39.603 1.00 20.37 184 CYS A N 1
ATOM 1439 C CA . CYS A 1 188 ? 26.407 67.711 38.972 1.00 19.26 184 CYS A CA 1
ATOM 1440 C C . CYS A 1 188 ? 26.535 67.743 37.430 1.00 23.08 184 CYS A C 1
ATOM 1441 O O . CYS A 1 188 ? 26.608 68.818 36.828 1.00 23.22 184 CYS A O 1
ATOM 1444 N N . MET A 1 189 ? 26.546 66.583 36.777 1.00 14.71 185 MET A N 1
ATOM 1445 C CA . MET A 1 189 ? 26.291 66.598 35.346 1.00 23.53 185 MET A CA 1
ATOM 1446 C C . MET A 1 189 ? 24.791 66.678 35.122 1.00 26.63 185 MET A C 1
ATOM 1447 O O . MET A 1 189 ? 24.070 65.715 35.343 1.00 27.93 185 MET A O 1
ATOM 1452 N N . CYS A 1 190 ? 24.335 67.838 34.671 1.00 24.84 186 CYS A N 1
ATOM 1453 C CA . CYS A 1 190 ? 22.914 68.132 34.614 1.00 19.51 186 CYS A CA 1
ATOM 1454 C C . CYS A 1 190 ? 22.587 68.650 33.227 1.00 12.87 186 CYS A C 1
ATOM 1455 O O . CYS A 1 190 ? 22.718 69.842 32.957 1.00 28.30 186 CYS A O 1
ATOM 1458 N N . ASN A 1 191 ? 22.201 67.768 32.318 1.00 22.34 187 ASN A N 1
ATOM 1459 C CA . ASN A 1 191 ? 21.933 68.214 30.960 1.00 26.96 187 ASN A CA 1
ATOM 1460 C C . ASN A 1 191 ? 20.672 67.606 30.350 1.00 30.36 187 ASN A C 1
ATOM 1461 O O . ASN A 1 191 ? 20.529 67.564 29.134 1.00 35.82 187 ASN A O 1
ATOM 1466 N N . ALA A 1 192 ? 19.773 67.112 31.191 1.00 30.77 188 ALA A N 1
ATOM 1467 C CA . ALA A 1 192 ? 18.563 66.472 30.684 1.00 29.10 188 ALA A CA 1
ATOM 1468 C C . ALA A 1 192 ? 17.558 67.528 30.240 1.00 26.73 188 ALA A C 1
ATOM 1469 O O . ALA A 1 192 ? 16.692 67.270 29.400 1.00 25.72 188 ALA A O 1
ATOM 1471 N N . TYR A 1 193 ? 17.698 68.725 30.801 1.00 24.00 189 TYR A N 1
ATOM 1472 C CA . TYR A 1 193 ? 16.777 69.825 30.551 1.00 31.46 189 TYR A CA 1
ATOM 1473 C C . TYR A 1 193 ? 17.571 71.103 30.284 1.00 34.76 189 TYR A C 1
ATOM 1474 O O . TYR A 1 193 ? 18.707 71.242 30.752 1.00 36.05 189 TYR A O 1
ATOM 1483 N N . PRO A 1 194 ? 16.979 72.047 29.534 1.00 38.37 190 PRO A N 1
ATOM 1484 C CA . PRO A 1 194 ? 17.684 73.296 29.224 1.00 33.43 190 PRO A CA 1
ATOM 1485 C C . PRO A 1 194 ? 17.819 74.200 30.454 1.00 32.44 190 PRO A C 1
ATOM 1486 O O . PRO A 1 194 ? 17.023 74.100 31.395 1.00 28.51 190 PRO A O 1
ATOM 1490 N N . ASN A 1 195 ? 18.820 75.074 30.433 1.00 20.94 191 ASN A N 1
ATOM 1491 C CA . ASN A 1 195 ? 19.085 75.976 31.550 1.00 26.61 191 ASN A CA 1
ATOM 1492 C C . ASN A 1 195 ? 19.187 75.249 32.889 1.00 23.97 191 ASN A C 1
ATOM 1493 O O . ASN A 1 195 ? 18.542 75.619 33.869 1.00 23.06 191 ASN A O 1
ATOM 1498 N N . SER A 1 196 ? 19.991 74.196 32.915 1.00 20.33 192 SER A N 1
ATOM 1499 C CA . SER A 1 196 ? 20.187 73.419 34.134 1.00 18.57 192 SER A CA 1
ATOM 1500 C C . SER A 1 196 ? 21.333 73.943 34.966 1.00 17.12 192 SER A C 1
ATOM 1501 O O . SER A 1 196 ? 22.286 74.528 34.447 1.00 20.49 192 SER A O 1
ATOM 1504 N N . PHE A 1 197 ? 21.235 73.717 36.268 1.00 20.70 193 PHE A N 1
ATOM 1505 C CA . PHE A 1 197 ? 22.328 74.004 37.174 1.00 14.64 193 PHE A CA 1
ATOM 1506 C C . PHE A 1 197 ? 22.347 72.991 38.315 1.00 23.16 193 PHE A C 1
ATOM 1507 O O . PHE A 1 197 ? 21.458 72.131 38.421 1.00 22.41 193 PHE A O 1
ATOM 1515 N N . CYS A 1 198 ? 23.370 73.088 39.153 1.00 16.05 194 CYS A N 1
ATOM 1516 C CA . CYS A 1 198 ? 23.523 72.181 40.271 1.00 17.56 194 CYS A CA 1
ATOM 1517 C C . CYS A 1 198 ? 23.727 72.990 41.540 1.00 20.42 194 CYS A C 1
ATOM 1518 O O . CYS A 1 198 ? 24.501 73.962 41.560 1.00 20.05 194 CYS A O 1
ATOM 1521 N N . CYS A 1 199 ? 23.038 72.582 42.598 1.00 23.12 195 CYS A N 1
ATOM 1522 C CA . CYS A 1 199 ? 23.215 73.180 43.908 1.00 17.03 195 CYS A CA 1
ATOM 1523 C C . CYS A 1 199 ? 23.162 72.079 44.957 1.00 17.22 195 CYS A C 1
ATOM 1524 O O . CYS A 1 199 ? 22.235 71.264 44.966 1.00 13.53 195 CYS A O 1
ATOM 1527 N N . ASN A 1 200 ? 24.161 72.059 45.834 1.00 16.61 196 ASN A N 1
ATOM 1528 C CA . ASN A 1 200 ? 24.270 71.035 46.875 1.00 19.88 196 ASN A CA 1
ATOM 1529 C C . ASN A 1 200 ? 24.072 69.623 46.316 1.00 25.02 196 ASN A C 1
ATOM 1530 O O . ASN A 1 200 ? 23.258 68.846 46.832 1.00 21.04 196 ASN A O 1
ATOM 1535 N N . ASN A 1 201 ? 24.794 69.336 45.227 1.00 11.23 197 ASN A N 1
ATOM 1536 C CA . ASN A 1 201 ? 24.860 68.018 44.581 1.00 13.47 197 ASN A CA 1
ATOM 1537 C C . ASN A 1 201 ? 23.570 67.575 43.892 1.00 16.17 197 ASN A C 1
ATOM 1538 O O . ASN A 1 201 ? 23.449 66.417 43.511 1.00 18.59 197 ASN A O 1
ATOM 1543 N N . LEU A 1 202 ? 22.647 68.512 43.687 1.00 15.73 198 LEU A N 1
ATOM 1544 C CA . LEU A 1 202 ? 21.338 68.200 43.112 1.00 19.27 198 LEU A CA 1
ATOM 1545 C C . LEU A 1 202 ? 21.048 69.105 41.911 1.00 19.62 198 LEU A C 1
ATOM 1546 O O . LEU A 1 202 ? 21.079 70.331 42.020 1.00 17.37 198 LEU A O 1
ATOM 1551 N N . CYS A 1 203 ? 20.782 68.490 40.761 1.00 14.71 199 CYS A N 1
ATOM 1552 C CA . CYS A 1 203 ? 20.461 69.223 39.539 1.00 9.80 199 CYS A CA 1
ATOM 1553 C C . CYS A 1 203 ? 19.142 69.990 39.714 1.00 17.41 199 CYS A C 1
ATOM 1554 O O . CYS A 1 203 ? 18.279 69.592 40.505 1.00 15.27 199 CYS A O 1
ATOM 1557 N N . ASP A 1 204 ? 18.989 71.073 38.963 1.00 17.96 200 ASP A N 1
ATOM 1558 C CA . ASP A 1 204 ? 17.765 71.857 38.993 1.00 17.11 200 ASP A CA 1
ATOM 1559 C C . ASP A 1 204 ? 17.685 72.667 37.703 1.00 19.55 200 ASP A C 1
ATOM 1560 O O . ASP A 1 204 ? 18.630 72.682 36.910 1.00 18.26 200 ASP A O 1
ATOM 1565 N N . THR A 1 205 ? 16.550 73.312 37.462 1.00 22.88 201 THR A N 1
ATOM 1566 C CA . THR A 1 205 ? 16.431 74.167 36.292 1.00 16.24 201 THR A CA 1
ATOM 1567 C C . THR A 1 205 ? 15.979 75.560 36.711 1.00 16.25 201 THR A C 1
ATOM 1568 O O . THR A 1 205 ? 15.386 75.759 37.771 1.00 12.37 201 THR A O 1
ATOM 1572 N N . ILE A 1 206 ? 16.288 76.533 35.878 1.00 21.44 202 ILE A N 1
ATOM 1573 C CA . ILE A 1 206 ? 15.894 77.895 36.152 1.00 21.39 202 ILE A CA 1
ATOM 1574 C C . ILE A 1 206 ? 14.367 78.014 36.098 1.00 26.31 202 ILE A C 1
ATOM 1575 O O . ILE A 1 206 ? 13.766 78.763 36.873 1.00 20.61 202 ILE A O 1
ATOM 1580 N N . ALA A 1 207 ? 13.754 77.255 35.190 1.00 21.57 203 ALA A N 1
ATOM 1581 C CA . ALA A 1 207 ? 12.297 77.225 35.050 1.00 22.05 203 ALA A CA 1
ATOM 1582 C C . ALA A 1 207 ? 11.646 76.667 36.305 1.00 20.32 203 ALA A C 1
ATOM 1583 O O . ALA A 1 207 ? 10.665 77.214 36.797 1.00 24.99 203 ALA A O 1
ATOM 1585 N N . ALA A 1 208 ? 12.211 75.584 36.831 1.00 16.26 204 ALA A N 1
ATOM 1586 C CA . ALA A 1 208 ? 11.651 74.950 38.023 1.00 17.25 204 ALA A CA 1
ATOM 1587 C C . ALA A 1 208 ? 11.840 75.844 39.257 1.00 20.24 204 ALA A C 1
ATOM 1588 O O . A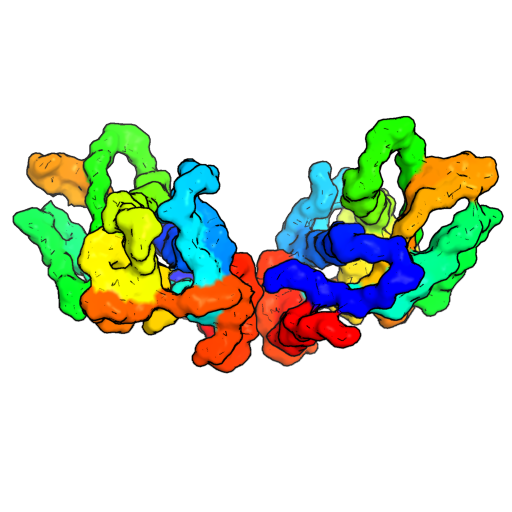LA A 1 208 ? 10.946 75.952 40.100 1.00 16.37 204 ALA A O 1
ATOM 1590 N N . ALA A 1 209 ? 12.997 76.495 39.356 1.00 23.40 205 ALA A N 1
ATOM 1591 C CA . ALA A 1 209 ? 13.229 77.463 40.432 1.00 22.82 205 ALA A CA 1
ATOM 1592 C C . ALA A 1 209 ? 12.257 78.636 40.359 1.00 22.54 205 ALA A C 1
ATOM 1593 O O . ALA A 1 209 ? 11.748 79.097 41.380 1.00 23.37 205 ALA A O 1
ATOM 1595 N N . THR A 1 210 ? 12.014 79.131 39.149 1.00 15.93 206 THR A N 1
ATOM 1596 C CA . THR A 1 210 ? 11.145 80.281 38.981 1.00 25.09 206 THR A CA 1
ATOM 1597 C C . THR A 1 210 ? 9.733 79.890 39.362 1.00 21.33 206 THR A C 1
ATOM 1598 O O . THR A 1 210 ? 9.036 80.646 40.036 1.00 25.08 206 THR A O 1
ATOM 1602 N N . LEU A 1 211 ? 9.334 78.693 38.940 1.00 19.33 207 LEU A N 1
ATOM 1603 C CA . LEU A 1 211 ? 7.978 78.207 39.184 1.00 21.44 207 LEU A CA 1
ATOM 1604 C C . LEU A 1 211 ? 7.711 78.050 40.680 1.00 27.42 207 LEU A C 1
ATOM 1605 O O . LEU A 1 211 ? 6.697 78.528 41.175 1.00 32.59 207 LEU A O 1
ATOM 1610 N N . ARG A 1 212 ? 8.620 77.397 41.404 1.00 23.17 208 ARG A N 1
ATOM 1611 C CA . ARG A 1 212 ? 8.396 77.144 42.829 1.00 24.91 208 ARG A CA 1
ATOM 1612 C C . ARG A 1 212 ? 8.431 78.414 43.679 1.00 28.61 208 ARG A C 1
ATOM 1613 O O . ARG A 1 212 ? 7.924 78.431 44.800 1.00 27.87 208 ARG A O 1
ATOM 1621 N N . ASN A 1 213 ? 9.023 79.475 43.145 1.00 32.49 209 ASN A N 1
ATOM 1622 C CA . ASN A 1 213 ? 9.148 80.724 43.893 1.00 30.63 209 ASN A CA 1
ATOM 1623 C C . ASN A 1 213 ? 8.057 81.751 43.556 1.00 40.15 209 ASN A C 1
ATOM 1624 O O . ASN A 1 213 ? 8.129 82.908 43.973 1.00 40.87 209 ASN A O 1
ATOM 1629 N N . GLN A 1 214 ? 7.035 81.315 42.822 1.00 34.99 210 GLN A N 1
ATOM 1630 C CA . GLN A 1 214 ? 5.882 82.169 42.527 1.00 37.36 210 GLN A CA 1
ATOM 1631 C C . GLN A 1 214 ? 4.875 82.198 43.665 1.00 28.30 210 GLN A C 1
ATOM 1632 O O . GLN A 1 214 ? 4.640 81.180 44.306 1.00 27.01 210 GLN A O 1
ATOM 1638 N N . PRO A 1 215 ? 4.249 83.362 43.900 1.00 31.75 211 PRO A N 1
ATOM 1639 C CA . PRO A 1 215 ? 3.238 83.475 44.958 1.00 42.07 211 PRO A CA 1
ATOM 1640 C C . PRO A 1 215 ? 1.970 82.707 44.596 1.00 44.66 211 PRO A C 1
ATOM 1641 O O . PRO A 1 215 ? 1.736 82.436 43.420 1.00 45.01 211 PRO A O 1
ATOM 1645 N N . CYS A 1 216 ? 1.162 82.374 45.597 1.00 50.64 212 CYS A N 1
ATOM 1646 C CA . CYS A 1 216 ? -0.066 81.614 45.373 1.00 58.14 212 CYS A CA 1
ATOM 1647 C C . CYS A 1 216 ? -1.095 82.376 44.536 1.00 52.83 212 CYS A C 1
ATOM 1648 O O . CYS A 1 216 ? -1.608 83.413 44.951 1.00 57.08 212 CYS A O 1
ATOM 1651 N N . ALA B 1 2 ? 33.206 68.528 40.084 1.00 54.87 -2 ALA B N 1
ATOM 1652 C CA . ALA B 1 2 ? 33.697 68.199 41.416 1.00 58.30 -2 ALA B CA 1
ATOM 1653 C C . ALA B 1 2 ? 34.628 69.291 41.926 1.00 52.01 -2 ALA B C 1
ATOM 1654 O O . ALA B 1 2 ? 34.229 70.463 42.037 1.00 47.89 -2 ALA B O 1
ATOM 1656 N N . GLU B 1 3 ? 35.870 68.908 42.223 1.00 42.61 -1 GLU B N 1
ATOM 1657 C CA . GLU B 1 3 ? 36.879 69.848 42.694 1.00 43.46 -1 GLU B CA 1
ATOM 1658 C C . GLU B 1 3 ? 37.081 70.970 41.681 1.00 45.91 -1 GLU B C 1
ATOM 1659 O O . GLU B 1 3 ? 36.795 70.811 40.491 1.00 41.82 -1 GLU B O 1
ATOM 1661 N N . ALA B 1 4 ? 37.582 72.102 42.163 1.00 40.65 0 ALA B N 1
ATOM 1662 C CA . ALA B 1 4 ? 37.697 73.299 41.344 1.00 43.40 0 ALA B CA 1
ATOM 1663 C C . ALA B 1 4 ? 38.836 73.197 40.339 1.00 44.32 0 ALA B C 1
ATOM 1664 O O . ALA B 1 4 ? 39.913 72.692 40.649 1.00 41.74 0 ALA B O 1
ATOM 1666 N N . GLY B 1 5 ? 38.582 73.663 39.123 1.00 45.14 1 GLY B N 1
ATOM 1667 C CA . GLY B 1 5 ? 39.631 73.791 38.132 1.00 30.86 1 GLY B CA 1
ATOM 1668 C C . GLY B 1 5 ? 40.181 75.201 38.196 1.00 30.97 1 GLY B C 1
ATOM 1669 O O . GLY B 1 5 ? 39.539 76.157 37.758 1.00 29.31 1 GLY B O 1
ATOM 1670 N N . PHE B 1 6 ? 41.368 75.344 38.769 1.00 30.33 2 PHE B N 1
ATOM 1671 C CA . PHE B 1 6 ? 42.005 76.645 38.805 1.00 21.09 2 PHE B CA 1
ATOM 1672 C C . PHE B 1 6 ? 42.882 76.796 37.566 1.00 16.85 2 PHE B C 1
ATOM 1673 O O . PHE B 1 6 ? 42.927 77.865 36.952 1.00 18.87 2 PHE B O 1
ATOM 1681 N N . CYS B 1 7 ? 43.557 75.713 37.193 1.00 21.05 3 CYS B N 1
ATOM 1682 C CA . CYS B 1 7 ? 44.333 75.657 35.951 1.00 27.12 3 CYS B CA 1
ATOM 1683 C C . CYS B 1 7 ? 45.388 76.757 35.867 1.00 27.73 3 CYS B C 1
ATOM 1684 O O . CYS B 1 7 ? 45.615 77.328 34.802 1.00 20.98 3 CYS B O 1
ATOM 1687 N N . CYS B 1 8 ? 46.030 77.044 36.990 1.00 18.32 4 CYS B N 1
ATOM 1688 C CA . CYS B 1 8 ? 47.056 78.071 37.031 1.00 22.39 4 CYS B CA 1
ATOM 1689 C C . CYS B 1 8 ? 48.467 77.540 36.714 1.00 20.70 4 CYS B C 1
ATOM 1690 O O . CYS B 1 8 ? 48.778 76.359 36.931 1.00 21.29 4 CYS B O 1
ATOM 1693 N N . PRO B 1 9 ? 49.326 78.412 36.181 1.00 26.36 5 PRO B N 1
ATOM 1694 C CA . PRO B 1 9 ? 50.661 77.952 35.778 1.00 18.17 5 PRO B CA 1
ATOM 1695 C C . PRO B 1 9 ? 51.464 77.457 36.983 1.00 21.50 5 PRO B C 1
ATOM 1696 O O . PRO B 1 9 ? 51.325 78.011 38.084 1.00 19.45 5 PRO B O 1
ATOM 1700 N N . ALA B 1 10 ? 52.277 76.422 36.773 1.00 23.50 6 ALA B N 1
ATOM 1701 C CA . ALA B 1 10 ? 53.106 75.867 37.831 1.00 22.62 6 ALA B CA 1
ATOM 1702 C C . ALA B 1 10 ? 53.985 76.914 38.500 1.00 25.94 6 ALA B C 1
ATOM 1703 O O . ALA B 1 10 ? 54.225 76.831 39.704 1.00 26.24 6 ALA B O 1
ATOM 1705 N N . ASP B 1 11 ? 54.471 77.888 37.731 1.00 25.35 7 ASP B N 1
ATOM 1706 C CA . ASP B 1 11 ? 55.443 78.841 38.284 1.00 33.51 7 ASP B CA 1
ATOM 1707 C C . ASP B 1 11 ? 54.858 79.781 39.328 1.00 31.79 7 ASP B C 1
ATOM 1708 O O . ASP B 1 11 ? 55.600 80.491 40.014 1.00 25.93 7 ASP B O 1
ATOM 1713 N N . LEU B 1 12 ? 53.536 79.774 39.471 1.00 27.11 8 LEU B N 1
ATOM 1714 C CA . LEU B 1 12 ? 52.918 80.547 40.544 1.00 25.02 8 LEU B CA 1
ATOM 1715 C C . LEU B 1 12 ? 53.264 79.951 41.911 1.00 23.10 8 LEU B C 1
ATOM 1716 O O . LEU B 1 12 ? 53.203 80.637 42.937 1.00 23.20 8 LEU B O 1
ATOM 1721 N N . ASN B 1 13 ? 53.632 78.673 41.912 1.00 18.91 9 ASN B N 1
ATOM 1722 C CA . ASN B 1 13 ? 54.109 77.998 43.114 1.00 20.02 9 ASN B CA 1
ATOM 1723 C C . ASN B 1 13 ? 53.146 78.154 44.306 1.00 24.92 9 ASN B C 1
ATOM 1724 O O . ASN B 1 13 ? 53.533 78.620 45.382 1.00 21.87 9 ASN B O 1
ATOM 1729 N N . GLN B 1 14 ? 51.884 77.792 44.081 1.00 17.97 10 GLN B N 1
ATOM 1730 C CA . GLN B 1 14 ? 50.872 77.766 45.129 1.00 17.44 10 GLN B CA 1
ATOM 1731 C C . GLN B 1 14 ? 49.960 76.558 44.865 1.00 16.65 10 GLN B C 1
ATOM 1732 O O . GLN B 1 14 ? 49.699 76.220 43.708 1.00 18.15 10 GLN B O 1
ATOM 1738 N N . THR B 1 15 ? 49.495 75.900 45.924 1.00 18.29 11 THR B N 1
ATOM 1739 C CA . THR B 1 15 ? 48.593 74.755 45.763 1.00 20.39 11 THR B CA 1
ATOM 1740 C C . THR B 1 15 ? 47.155 75.188 45.482 1.00 25.91 11 THR B C 1
ATOM 1741 O O . THR B 1 15 ? 46.706 76.255 45.925 1.00 16.35 11 THR B O 1
ATOM 1745 N N . ASP B 1 16 ? 46.420 74.351 44.757 1.00 18.26 12 ASP B N 1
ATOM 1746 C CA . ASP B 1 16 ? 44.996 74.607 44.563 1.00 17.60 12 ASP B CA 1
ATOM 1747 C C . ASP B 1 16 ? 44.248 74.637 45.894 1.00 26.06 12 ASP B C 1
ATOM 1748 O O . ASP B 1 16 ? 43.246 75.349 46.027 1.00 19.99 12 ASP B O 1
ATOM 1753 N N . GLU B 1 17 ? 44.726 73.868 46.872 1.00 18.07 13 GLU B N 1
ATOM 1754 C CA . GLU B 1 17 ? 44.104 73.878 48.193 1.00 22.85 13 GLU B CA 1
ATOM 1755 C C . GLU B 1 17 ? 44.143 75.276 48.802 1.00 22.30 13 GLU B C 1
ATOM 1756 O O . GLU B 1 17 ? 43.171 75.713 49.425 1.00 18.80 13 GLU B O 1
ATOM 1762 N N . ALA B 1 18 ? 45.264 75.974 48.624 1.00 17.35 14 ALA B N 1
ATOM 1763 C CA . ALA B 1 18 ? 45.392 77.326 49.144 1.00 25.38 14 ALA B CA 1
ATOM 1764 C C . ALA B 1 18 ? 44.479 78.263 48.366 1.00 14.66 14 ALA B C 1
ATOM 1765 O O . ALA B 1 18 ? 43.839 79.145 48.954 1.00 17.71 14 ALA B O 1
ATOM 1767 N N . ARG B 1 19 ? 44.416 78.069 47.047 1.00 13.76 15 ARG B N 1
ATOM 1768 C CA . ARG B 1 19 ? 43.580 78.925 46.197 1.00 18.03 15 ARG B CA 1
ATOM 1769 C C . ARG B 1 19 ? 42.137 78.789 46.641 1.00 24.33 15 ARG B C 1
ATOM 1770 O O . ARG B 1 19 ? 41.398 79.775 46.745 1.00 18.02 15 ARG B O 1
ATOM 1778 N N . LYS B 1 20 ? 41.754 77.552 46.918 1.00 15.78 16 LYS B N 1
ATOM 1779 C CA . LYS B 1 20 ? 40.402 77.245 47.341 1.00 13.40 16 LYS B CA 1
ATOM 1780 C C . LYS B 1 20 ? 40.050 77.912 48.665 1.00 16.11 16 LYS B C 1
ATOM 1781 O O . LYS B 1 20 ? 38.940 78.424 48.816 1.00 11.52 16 LYS B O 1
ATOM 1787 N N . ILE B 1 21 ? 40.989 77.911 49.612 1.00 12.55 17 ILE B N 1
ATOM 1788 C CA . ILE B 1 21 ? 40.785 78.581 50.894 1.00 13.84 17 ILE B CA 1
ATOM 1789 C C . ILE B 1 21 ? 40.484 80.067 50.656 1.00 16.65 17 ILE B C 1
ATOM 1790 O O . ILE B 1 21 ? 39.516 80.614 51.190 1.00 14.43 17 ILE B O 1
ATOM 1795 N N . PHE B 1 22 ? 41.280 80.710 49.813 1.00 13.22 18 PHE B N 1
ATOM 1796 C CA . PHE B 1 22 ? 41.092 82.134 49.553 1.00 12.77 18 PHE B CA 1
ATOM 1797 C C . PHE B 1 22 ? 39.786 82.445 48.815 1.00 13.13 18 PHE B C 1
ATOM 1798 O O . PHE B 1 22 ? 39.085 83.412 49.143 1.00 17.05 18 PHE B O 1
ATOM 1806 N N . LEU B 1 23 ? 39.483 81.651 47.797 1.00 19.89 19 LEU B N 1
ATOM 1807 C CA . LEU B 1 23 ? 38.271 81.849 47.033 1.00 14.02 19 LEU B CA 1
ATOM 1808 C C . LEU B 1 23 ? 37.017 81.508 47.849 1.00 14.75 19 LEU B C 1
ATOM 1809 O O . LEU B 1 23 ? 36.028 82.243 47.804 1.00 15.20 19 LEU B O 1
ATOM 1814 N N . ASP B 1 24 ? 37.050 80.409 48.594 1.00 16.75 20 ASP B N 1
ATOM 1815 C CA . ASP B 1 24 ? 35.928 80.095 49.485 1.00 11.22 20 ASP B CA 1
ATOM 1816 C C . ASP B 1 24 ? 35.714 81.180 50.539 1.00 16.17 20 ASP B C 1
ATOM 1817 O O . ASP B 1 24 ? 34.576 81.518 50.863 1.00 15.15 20 ASP B O 1
ATOM 1822 N N . PHE B 1 25 ? 36.807 81.741 51.045 1.00 16.01 21 PHE B N 1
ATOM 1823 C CA . PHE B 1 25 ? 36.698 82.849 51.986 1.00 14.19 21 PHE B CA 1
ATOM 1824 C C . PHE B 1 25 ? 35.892 83.981 51.380 1.00 15.44 21 PHE B C 1
ATOM 1825 O O . PHE B 1 25 ? 34.925 84.438 51.988 1.00 18.34 21 PHE B O 1
ATOM 1833 N N . HIS B 1 26 ? 36.279 84.412 50.175 1.00 13.05 22 HIS B N 1
ATOM 1834 C CA . HIS B 1 26 ? 35.584 85.506 49.496 1.00 15.61 22 HIS B CA 1
ATOM 1835 C C . HIS B 1 26 ? 34.108 85.231 49.285 1.00 18.92 22 HIS B C 1
ATOM 1836 O O . HIS B 1 26 ? 33.261 86.083 49.542 1.00 14.92 22 HIS B O 1
ATOM 1843 N N . ASN B 1 27 ? 33.793 84.046 48.792 1.00 12.13 23 ASN B N 1
ATOM 1844 C CA . ASN B 1 27 ? 32.382 83.764 48.534 1.00 18.27 23 ASN B CA 1
ATOM 1845 C C . ASN B 1 27 ? 31.579 83.619 49.812 1.00 20.99 23 ASN B C 1
ATOM 1846 O O . ASN B 1 27 ? 30.378 83.918 49.842 1.00 22.44 23 ASN B O 1
ATOM 1851 N N . GLN B 1 28 ? 32.250 83.195 50.874 1.00 14.22 24 GLN B N 1
ATOM 1852 C CA . GLN B 1 28 ? 31.603 83.103 52.171 1.00 18.28 24 GLN B CA 1
ATOM 1853 C C . GLN B 1 28 ? 31.200 84.485 52.692 1.00 14.00 24 GLN B C 1
ATOM 1854 O O . GLN B 1 28 ? 30.098 84.670 53.174 1.00 12.07 24 GLN B O 1
ATOM 1860 N N . VAL B 1 29 ? 32.120 85.437 52.632 1.00 11.36 25 VAL B N 1
ATOM 1861 C CA . VAL B 1 29 ? 31.795 86.827 53.000 1.00 19.22 25 VAL B CA 1
ATOM 1862 C C . VAL B 1 29 ? 30.651 87.388 52.116 1.00 16.93 25 VAL B C 1
ATOM 1863 O O . VAL B 1 29 ? 29.670 87.962 52.610 1.00 16.22 25 VAL B O 1
ATOM 1867 N N . ARG B 1 30 ? 30.758 87.185 50.805 1.00 10.34 26 ARG B N 1
ATOM 1868 C CA . ARG B 1 30 ? 29.736 87.640 49.883 1.00 16.81 26 ARG B CA 1
ATOM 1869 C C . ARG B 1 30 ? 28.366 87.007 50.202 1.00 20.51 26 ARG B C 1
ATOM 1870 O O . ARG B 1 30 ? 27.337 87.692 50.247 1.00 16.02 26 ARG B O 1
ATOM 1878 N N . ARG B 1 31 ? 28.378 85.707 50.466 1.00 13.99 27 ARG B N 1
ATOM 1879 C CA . ARG B 1 31 ? 27.179 84.958 50.862 1.00 14.16 27 ARG B CA 1
ATOM 1880 C C . ARG B 1 31 ? 26.572 85.441 52.206 1.00 19.55 27 ARG B C 1
ATOM 1881 O O . ARG B 1 31 ? 25.343 85.573 52.342 1.00 17.86 27 ARG B O 1
ATOM 1889 N N . ASP B 1 32 ? 27.423 85.727 53.189 1.00 16.75 28 ASP B N 1
ATOM 1890 C CA . ASP B 1 32 ? 26.942 86.248 54.472 1.00 16.85 28 ASP B CA 1
ATOM 1891 C C . ASP B 1 32 ? 26.245 87.604 54.305 1.00 17.11 28 ASP B C 1
ATOM 1892 O O . ASP B 1 32 ? 25.204 87.863 54.907 1.00 22.61 28 ASP B O 1
ATOM 1897 N N . ILE B 1 33 ? 26.822 88.463 53.485 1.00 17.53 29 ILE B N 1
ATOM 1898 C CA . ILE B 1 33 ? 26.200 89.753 53.210 1.00 19.55 29 ILE B CA 1
ATOM 1899 C C . ILE B 1 33 ? 24.875 89.577 52.474 1.00 18.63 29 ILE B C 1
ATOM 1900 O O . ILE B 1 33 ? 23.860 90.158 52.872 1.00 20.67 29 ILE B O 1
ATOM 1905 N N . ALA B 1 34 ? 24.877 88.753 51.424 1.00 14.50 30 ALA B N 1
ATOM 1906 C CA . ALA B 1 34 ? 23.664 88.525 50.647 1.00 19.52 30 ALA B CA 1
ATOM 1907 C C . ALA B 1 34 ? 22.524 87.970 51.511 1.00 16.34 30 ALA B C 1
ATOM 1908 O O . ALA B 1 34 ? 21.360 88.350 51.350 1.00 17.22 30 ALA B O 1
ATOM 1910 N N . GLY B 1 35 ? 22.867 87.082 52.440 1.00 18.37 31 GLY B N 1
ATOM 1911 C CA . GLY B 1 35 ? 21.869 86.410 53.251 1.00 16.42 31 GLY B CA 1
ATOM 1912 C C . GLY B 1 35 ? 21.677 87.063 54.614 1.00 21.66 31 GLY B C 1
ATOM 1913 O O . GLY B 1 35 ? 20.937 86.552 55.450 1.00 27.63 31 GLY B O 1
ATOM 1914 N N . ALA B 1 36 ? 22.333 88.203 54.818 1.00 19.28 32 ALA B N 1
ATOM 1915 C CA . ALA B 1 36 ? 22.356 88.880 56.124 1.00 14.33 32 ALA B CA 1
ATOM 1916 C C . ALA B 1 36 ? 22.596 87.884 57.254 1.00 25.83 32 ALA B C 1
ATOM 1917 O O . ALA B 1 36 ? 21.813 87.804 58.206 1.00 23.17 32 ALA B O 1
ATOM 1919 N N . SER B 1 37 ? 23.682 87.124 57.124 1.00 19.98 33 SER B N 1
ATOM 1920 C CA . SER B 1 37 ? 24.127 86.169 58.137 1.00 18.94 33 SER B CA 1
ATOM 1921 C C . SER B 1 37 ? 25.351 86.709 58.876 1.00 25.82 33 SER B C 1
ATOM 1922 O O . SER B 1 37 ? 26.115 87.504 58.324 1.00 23.21 33 SER B O 1
ATOM 1925 N N . PRO B 1 38 ? 25.558 86.267 60.125 1.00 27.58 34 PRO B N 1
ATOM 1926 C CA . PRO B 1 38 ? 26.733 86.705 60.886 1.00 29.46 34 PRO B CA 1
ATOM 1927 C C . PRO B 1 38 ? 28.055 86.417 60.167 1.00 27.65 34 PRO B C 1
ATOM 1928 O O . PRO B 1 38 ? 28.266 85.328 59.636 1.00 28.11 34 PRO B O 1
ATOM 1932 N N . LEU B 1 39 ? 28.929 87.417 60.148 1.00 25.90 35 LEU B N 1
ATOM 1933 C CA . LEU B 1 39 ? 30.210 87.321 59.460 1.00 26.24 35 LEU B CA 1
ATOM 1934 C C . LEU B 1 39 ? 31.277 86.563 60.285 1.00 28.61 35 LEU B C 1
ATOM 1935 O O . LEU B 1 39 ? 31.724 85.482 59.903 1.00 24.49 35 LEU B O 1
ATOM 1940 N N . LEU B 1 40 ? 31.674 87.133 61.418 1.00 28.67 36 LEU B N 1
ATOM 1941 C CA . LEU B 1 40 ? 32.652 86.499 62.300 1.00 38.43 36 LEU B CA 1
ATOM 1942 C C . LEU B 1 40 ? 31.955 85.619 63.334 1.00 42.32 36 LEU B C 1
ATOM 1943 O O . LEU B 1 40 ? 30.777 85.813 63.633 1.00 39.02 36 LEU B O 1
ATOM 1948 N N . ASN B 1 41 ? 32.698 84.666 63.890 1.00 49.38 37 ASN B N 1
ATOM 1949 C CA . ASN B 1 41 ? 32.172 83.763 64.913 1.00 50.42 37 ASN B CA 1
ATOM 1950 C C . ASN B 1 41 ? 31.673 84.498 66.153 1.00 48.77 37 ASN B C 1
ATOM 1951 O O . ASN B 1 41 ? 32.371 85.352 66.702 1.00 52.88 37 ASN B O 1
ATOM 1953 N N . MET B 1 48 ? 30.842 94.461 68.286 1.00 56.62 44 MET B N 1
ATOM 1954 C CA . MET B 1 48 ? 30.807 95.188 67.020 1.00 57.09 44 MET B CA 1
ATOM 1955 C C . MET B 1 48 ? 29.703 94.682 66.086 1.00 52.89 44 MET B C 1
ATOM 1956 O O . MET B 1 48 ? 29.141 93.603 66.289 1.00 51.69 44 MET B O 1
ATOM 1961 N N . ARG B 1 49 ? 29.397 95.475 65.064 1.00 47.28 45 ARG B N 1
ATOM 1962 C CA . ARG B 1 49 ? 28.468 95.058 64.024 1.00 38.29 45 ARG B CA 1
ATOM 1963 C C . ARG B 1 49 ? 29.029 93.840 63.302 1.00 31.35 45 ARG B C 1
ATOM 1964 O O . ARG B 1 49 ? 30.214 93.800 62.976 1.00 20.52 45 ARG B O 1
ATOM 1972 N N . ASN B 1 50 ? 28.182 92.844 63.069 1.00 29.07 46 ASN B N 1
ATOM 1973 C CA . ASN B 1 50 ? 28.652 91.563 62.558 1.00 32.57 46 ASN B CA 1
ATOM 1974 C C . ASN B 1 50 ? 27.681 90.967 61.549 1.00 32.33 46 ASN B C 1
ATOM 1975 O O . ASN B 1 50 ? 27.900 89.863 61.041 1.00 30.06 46 ASN B O 1
ATOM 1980 N N . VAL B 1 51 ? 26.603 91.697 61.274 1.00 32.03 47 VAL B N 1
ATOM 1981 C CA . VAL B 1 51 ? 25.623 91.278 60.279 1.00 32.44 47 VAL B CA 1
ATOM 1982 C C . VAL B 1 51 ? 25.371 92.416 59.302 1.00 35.02 47 VAL B C 1
ATOM 1983 O O . VAL B 1 51 ? 24.977 93.511 59.699 1.00 33.92 47 VAL B O 1
ATOM 1987 N N . LEU B 1 52 ? 25.617 92.159 58.023 1.00 24.57 48 LEU B N 1
ATOM 1988 C CA . LEU B 1 52 ? 25.376 93.154 56.989 1.00 23.84 48 LEU B CA 1
ATOM 1989 C C . LEU B 1 52 ? 24.405 92.600 55.959 1.00 28.68 48 LEU B C 1
ATOM 1990 O O . LEU B 1 52 ? 24.289 91.389 55.810 1.00 24.71 48 LEU B O 1
ATOM 1995 N N . GLY B 1 53 ? 23.720 93.483 55.239 1.00 25.03 49 GLY B N 1
ATOM 1996 C CA . GLY B 1 53 ? 22.792 93.050 54.207 1.00 21.12 49 GLY B CA 1
ATOM 1997 C C . GLY B 1 53 ? 21.355 93.011 54.710 1.00 22.78 49 GLY B C 1
ATOM 1998 O O . GLY B 1 53 ? 21.058 93.551 55.776 1.00 21.33 49 GLY B O 1
ATOM 1999 N N . PRO B 1 54 ? 20.455 92.340 53.972 1.00 24.94 50 PRO B N 1
ATOM 2000 C CA . PRO B 1 54 ? 20.733 91.479 52.818 1.00 19.59 50 PRO B CA 1
ATOM 2001 C C . PRO B 1 54 ? 21.064 92.294 51.579 1.00 23.69 50 PRO B C 1
ATOM 2002 O O . PRO B 1 54 ? 20.859 93.515 51.562 1.00 20.36 50 PRO B O 1
ATOM 2006 N N . ALA B 1 55 ? 21.584 91.617 50.562 1.00 18.44 51 ALA B N 1
ATOM 2007 C CA . ALA B 1 55 ? 21.923 92.254 49.300 1.00 19.88 51 ALA B CA 1
ATOM 2008 C C . ALA B 1 55 ? 21.364 91.449 48.137 1.00 22.66 51 ALA B C 1
ATOM 2009 O O . ALA B 1 55 ? 21.362 90.223 48.170 1.00 25.66 51 ALA B O 1
ATOM 2011 N N . LYS B 1 56 ? 20.887 92.146 47.109 1.00 27.81 52 LYS B N 1
ATOM 2012 C CA . LYS B 1 56 ? 20.487 91.489 45.870 1.00 23.03 52 LYS B CA 1
ATOM 2013 C C . LYS B 1 56 ? 21.635 91.554 44.882 1.00 23.15 52 LYS B C 1
ATOM 2014 O O . LYS B 1 56 ? 22.542 92.399 45.014 1.00 14.26 52 LYS B O 1
ATOM 2020 N N . ASN B 1 57 ? 21.595 90.662 43.896 1.00 19.48 53 ASN B N 1
ATOM 2021 C CA . ASN B 1 57 ? 22.605 90.600 42.853 1.00 22.80 53 ASN B CA 1
ATOM 2022 C C . ASN B 1 57 ? 24.054 90.532 43.349 1.00 21.06 53 ASN B C 1
ATOM 2023 O O . ASN B 1 57 ? 24.948 91.161 42.784 1.00 17.49 53 ASN B O 1
ATOM 2028 N N . MET B 1 58 ? 24.269 89.773 44.414 1.00 17.62 54 MET B N 1
ATOM 2029 C CA . MET B 1 58 ? 25.612 89.471 44.885 1.00 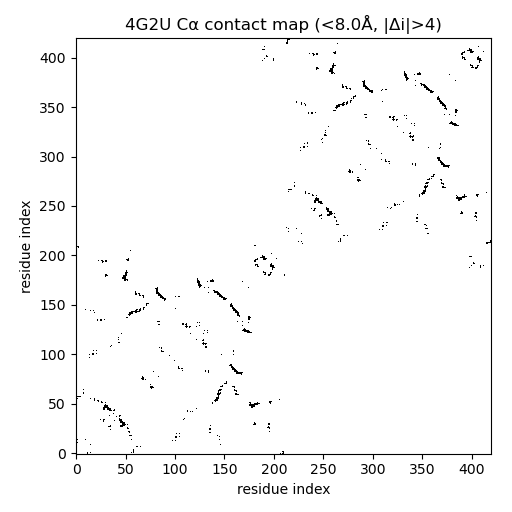16.11 54 MET B CA 1
ATOM 2030 C C . MET B 1 58 ? 25.989 88.135 44.270 1.00 18.92 54 MET B C 1
ATOM 2031 O O . MET B 1 58 ? 25.429 87.110 44.654 1.00 13.04 54 MET B O 1
ATOM 2036 N N . TYR B 1 59 ? 26.903 88.169 43.296 1.00 19.30 55 TYR B N 1
ATOM 2037 C CA . TYR B 1 59 ? 27.298 86.994 42.506 1.00 13.33 55 TYR B CA 1
ATOM 2038 C C . TYR B 1 59 ? 28.603 86.309 42.973 1.00 15.19 55 TYR B C 1
ATOM 2039 O O . TYR B 1 59 ? 29.500 86.933 43.526 1.00 14.37 55 TYR B O 1
ATOM 2048 N N . ARG B 1 60 ? 28.671 85.001 42.756 1.00 12.99 56 ARG B N 1
ATOM 2049 C CA . ARG B 1 60 ? 29.832 84.181 43.097 1.00 14.30 56 ARG B CA 1
ATOM 2050 C C . ARG B 1 60 ? 31.100 84.610 42.336 1.00 16.58 56 ARG B C 1
ATOM 2051 O O . ARG B 1 60 ? 31.071 84.825 41.110 1.00 14.78 56 ARG B O 1
ATOM 2059 N N . MET B 1 61 ? 32.198 84.752 43.074 1.00 11.50 57 MET B N 1
ATOM 2060 C CA . MET B 1 61 ? 33.484 85.108 42.498 1.00 14.88 57 MET B CA 1
ATOM 2061 C C . MET B 1 61 ? 34.194 83.877 41.954 1.00 16.36 57 MET B C 1
ATOM 2062 O O . MET B 1 61 ? 34.035 82.788 42.504 1.00 16.23 57 MET B O 1
ATOM 2067 N N . ASP B 1 62 ? 34.970 84.060 40.886 1.00 14.73 58 ASP B N 1
ATOM 2068 C CA . ASP B 1 62 ? 35.861 83.010 40.404 1.00 17.67 58 ASP B CA 1
ATOM 2069 C C . ASP B 1 62 ? 37.313 83.469 40.430 1.00 18.54 58 ASP B C 1
ATOM 2070 O O . ASP B 1 62 ? 37.615 84.664 40.572 1.00 13.62 58 ASP B O 1
ATOM 2075 N N . TRP B 1 63 ? 38.206 82.500 40.278 1.00 16.74 59 TRP B N 1
ATOM 2076 C CA . TRP B 1 63 ? 39.630 82.763 40.302 1.00 13.56 59 TRP B CA 1
ATOM 2077 C C . TRP B 1 63 ? 40.088 83.388 38.984 1.00 13.09 59 TRP B C 1
ATOM 2078 O O . TRP B 1 63 ? 39.496 83.162 37.940 1.00 18.16 59 TRP B O 1
ATOM 2089 N N . ASP B 1 64 ? 41.167 84.168 39.048 1.00 11.27 60 ASP B N 1
ATOM 2090 C CA . ASP B 1 64 ? 41.809 84.697 37.860 1.00 9.76 60 ASP B CA 1
ATOM 2091 C C . ASP B 1 64 ? 43.300 84.493 38.104 1.00 17.31 60 ASP B C 1
ATOM 2092 O O . ASP B 1 64 ? 43.851 85.086 39.020 1.00 13.81 60 ASP B O 1
ATOM 2097 N N . CYS B 1 65 ? 43.947 83.653 37.299 1.00 15.74 61 CYS B N 1
ATOM 2098 C CA . CYS B 1 65 ? 45.371 83.359 37.490 1.00 20.31 61 CYS B CA 1
ATOM 2099 C C . CYS B 1 65 ? 46.268 84.566 37.234 1.00 21.26 61 CYS B C 1
ATOM 2100 O O . CYS B 1 65 ? 47.355 84.667 37.809 1.00 19.20 61 CYS B O 1
ATOM 2103 N N . ASN B 1 66 ? 45.838 85.462 36.351 1.00 16.68 62 ASN B N 1
ATOM 2104 C CA . ASN B 1 66 ? 46.606 86.684 36.124 1.00 19.53 62 ASN B CA 1
ATOM 2105 C C . ASN B 1 66 ? 46.571 87.596 37.351 1.00 21.19 62 ASN B C 1
ATOM 2106 O O . ASN B 1 66 ? 47.569 88.236 37.678 1.00 22.11 62 ASN B O 1
ATOM 2111 N N . LEU B 1 67 ? 45.426 87.667 38.022 1.00 19.14 63 LEU B N 1
ATOM 2112 C CA . LEU B 1 67 ? 45.347 88.463 39.248 1.00 14.80 63 LEU B CA 1
ATOM 2113 C C . LEU B 1 67 ? 46.213 87.819 40.323 1.00 18.57 63 LEU B C 1
ATOM 2114 O O . LEU B 1 67 ? 46.864 88.523 41.108 1.00 18.27 63 LEU B O 1
ATOM 2119 N N . GLU B 1 68 ? 46.240 86.482 40.354 1.00 8.52 64 GLU B N 1
ATOM 2120 C CA . GLU B 1 68 ? 47.100 85.787 41.321 1.00 12.21 64 GLU B CA 1
ATOM 2121 C C . GLU B 1 68 ? 48.575 86.171 41.109 1.00 14.56 64 GLU B C 1
ATOM 2122 O O . GLU B 1 68 ? 49.317 86.393 42.065 1.00 18.40 64 GLU B O 1
ATOM 2128 N N . ALA B 1 69 ? 48.984 86.284 39.851 1.00 15.87 65 ALA B N 1
ATOM 2129 C CA . ALA B 1 69 ? 50.368 86.622 39.526 1.00 22.62 65 ALA B CA 1
ATOM 2130 C C . ALA B 1 69 ? 50.705 88.035 39.980 1.00 24.06 65 ALA B C 1
ATOM 2131 O O . ALA B 1 69 ? 51.815 88.300 40.463 1.00 19.69 65 ALA B O 1
ATOM 2133 N N . LYS B 1 70 ? 49.745 88.940 39.830 1.00 15.29 66 LYS B N 1
ATOM 2134 C CA . LYS B 1 70 ? 49.904 90.298 40.330 1.00 20.36 66 LYS B CA 1
ATOM 2135 C C . LYS B 1 70 ? 50.095 90.296 41.845 1.00 21.92 66 LYS B C 1
ATOM 2136 O O . LYS B 1 70 ? 50.973 90.994 42.372 1.00 18.02 66 LYS B O 1
ATOM 2142 N N . ALA B 1 71 ? 49.291 89.493 42.535 1.00 16.04 67 ALA B N 1
ATOM 2143 C CA . ALA B 1 71 ? 49.375 89.385 43.984 1.00 14.35 67 ALA B CA 1
ATOM 2144 C C . ALA B 1 71 ? 50.704 88.772 44.414 1.00 18.37 67 ALA B C 1
ATOM 2145 O O . ALA B 1 71 ? 51.341 89.266 45.348 1.00 21.19 67 ALA B O 1
ATOM 2147 N N . LYS B 1 72 ? 51.131 87.715 43.721 1.00 10.42 68 LYS B N 1
ATOM 2148 C CA . LYS B 1 72 ? 52.416 87.100 44.004 1.00 17.93 68 LYS B CA 1
ATOM 2149 C C . LYS B 1 72 ? 53.571 88.114 43.832 1.00 17.79 68 LYS B C 1
ATOM 2150 O O . LYS B 1 72 ? 54.508 88.141 44.636 1.00 22.55 68 LYS B O 1
ATOM 2156 N N . ALA B 1 73 ? 53.486 88.954 42.804 1.00 18.23 69 ALA B N 1
ATOM 2157 C CA . ALA B 1 73 ? 54.555 89.919 42.525 1.00 24.03 69 ALA B CA 1
ATOM 2158 C C . ALA B 1 73 ? 54.648 90.989 43.603 1.00 21.01 69 ALA B C 1
ATOM 2159 O O . ALA B 1 73 ? 55.730 91.512 43.872 1.00 18.22 69 ALA B O 1
ATOM 2161 N N . MET B 1 74 ? 53.511 91.323 44.200 1.00 17.75 70 MET B N 1
ATOM 2162 C CA . MET B 1 74 ? 53.451 92.350 45.232 1.00 19.50 70 MET B CA 1
ATOM 2163 C C . MET B 1 74 ? 54.085 91.903 46.534 1.00 17.51 70 MET B C 1
ATOM 2164 O O . MET B 1 74 ? 54.519 92.737 47.318 1.00 23.78 70 MET B O 1
ATOM 2169 N N . ILE B 1 75 ? 54.139 90.599 46.783 1.00 16.71 71 ILE B N 1
ATOM 2170 C CA . ILE B 1 75 ? 54.647 90.134 48.084 1.00 16.72 71 ILE B CA 1
ATOM 2171 C C . ILE B 1 75 ? 55.994 89.426 48.009 1.00 26.44 71 ILE B C 1
ATOM 2172 O O . ILE B 1 75 ? 56.728 89.378 48.995 1.00 21.12 71 ILE B O 1
ATOM 2177 N N . TRP B 1 76 ? 56.322 88.900 46.834 1.00 25.54 72 TRP B N 1
ATOM 2178 C CA A TRP B 1 76 ? 57.472 88.015 46.709 0.53 26.35 72 TRP B CA 1
ATOM 2179 C CA B TRP B 1 76 ? 57.483 88.025 46.682 0.47 26.66 72 TRP B CA 1
ATOM 2180 C C . TRP B 1 76 ? 58.830 88.599 47.134 1.00 23.68 72 TRP B C 1
ATOM 2181 O O . TRP B 1 76 ? 59.639 87.875 47.691 1.00 26.46 72 TRP B O 1
ATOM 2202 N N . PRO B 1 77 ? 59.076 89.906 46.895 1.00 24.59 73 PRO B N 1
ATOM 2203 C CA . PRO B 1 77 ? 60.403 90.366 47.328 1.00 29.24 73 PRO B CA 1
ATOM 2204 C C . PRO B 1 77 ? 60.584 90.443 48.841 1.00 26.83 73 PRO B C 1
ATOM 2205 O O . PRO B 1 77 ? 61.719 90.545 49.285 1.00 23.08 73 PRO B O 1
ATOM 2209 N N . CYS B 1 78 ? 59.500 90.384 49.610 1.00 22.61 74 CYS B N 1
ATOM 2210 C CA . CYS B 1 78 ? 59.577 90.506 51.064 1.00 19.44 74 CYS B CA 1
ATOM 2211 C C . CYS B 1 78 ? 60.391 91.732 51.514 1.00 20.34 74 CYS B C 1
ATOM 2212 O O . CYS B 1 78 ? 61.232 91.636 52.412 1.00 22.27 74 CYS B O 1
ATOM 2215 N N . THR B 1 79 ? 60.149 92.876 50.886 1.00 23.88 75 THR B N 1
ATOM 2216 C CA . THR B 1 79 ? 60.821 94.108 51.289 1.00 28.30 75 THR B CA 1
ATOM 2217 C C . THR B 1 79 ? 59.911 94.917 52.199 1.00 30.85 75 THR B C 1
ATOM 2218 O O . THR B 1 79 ? 58.701 94.718 52.209 1.00 28.99 75 THR B O 1
ATOM 2222 N N . THR B 1 80 ? 60.504 95.831 52.962 1.00 28.78 76 THR B N 1
ATOM 2223 C CA . THR B 1 80 ? 59.740 96.765 53.780 1.00 32.13 76 THR B CA 1
ATOM 2224 C C . THR B 1 80 ? 59.988 98.181 53.262 1.00 34.01 76 THR B C 1
ATOM 2225 O O . THR B 1 80 ? 61.080 98.718 53.449 1.00 27.98 76 THR B O 1
ATOM 2229 N N . PRO B 1 81 ? 58.981 98.796 52.617 1.00 34.33 77 PRO B N 1
ATOM 2230 C CA . PRO B 1 81 ? 57.642 98.265 52.340 1.00 33.93 77 PRO B CA 1
ATOM 2231 C C . PRO B 1 81 ? 57.634 97.372 51.108 1.00 28.97 77 PRO B C 1
ATOM 2232 O O . PRO B 1 81 ? 58.626 97.320 50.384 1.00 22.06 77 PRO B O 1
ATOM 2236 N N . LEU B 1 82 ? 56.517 96.677 50.891 1.00 21.66 78 LEU B N 1
ATOM 2237 C CA . LEU B 1 82 ? 56.337 95.813 49.733 1.00 19.34 78 LEU B CA 1
ATOM 2238 C C . LEU B 1 82 ? 55.978 96.648 48.517 1.00 24.20 78 LEU B C 1
ATOM 2239 O O . LEU B 1 82 ? 55.438 97.745 48.651 1.00 28.95 78 LEU B O 1
ATOM 2244 N N . PRO B 1 83 ? 56.284 96.140 47.318 1.00 23.35 79 PRO B N 1
ATOM 2245 C CA . PRO B 1 83 ? 55.894 96.846 46.093 1.00 25.59 79 PRO B CA 1
ATOM 2246 C C . PRO B 1 83 ? 54.402 96.673 45.814 1.00 23.77 79 PRO B C 1
ATOM 2247 O O . PRO B 1 83 ? 54.011 96.041 44.829 1.00 23.23 79 PRO B O 1
ATOM 2251 N N . ILE B 1 84 ? 53.564 97.228 46.679 1.00 27.48 80 ILE B N 1
ATOM 2252 C CA . ILE B 1 84 ? 52.121 97.129 46.470 1.00 19.53 80 ILE B CA 1
ATOM 2253 C C . ILE B 1 84 ? 51.716 97.979 45.266 1.00 18.74 80 ILE B C 1
ATOM 2254 O O . ILE B 1 84 ? 52.175 99.097 45.121 1.00 18.09 80 ILE B O 1
ATOM 2259 N N . ASP B 1 85 ? 50.873 97.427 44.400 1.00 24.50 81 ASP B N 1
ATOM 2260 C CA . ASP B 1 85 ? 50.339 98.156 43.255 1.00 23.02 81 ASP B CA 1
ATOM 2261 C C . ASP B 1 85 ? 48.999 98.789 43.625 1.00 27.83 81 ASP B C 1
ATOM 2262 O O . ASP B 1 85 ? 47.951 98.137 43.547 1.00 24.17 81 ASP B O 1
ATOM 2267 N N . THR B 1 86 ? 49.037 100.060 44.010 1.00 27.48 82 THR B N 1
ATOM 2268 C CA . THR B 1 86 ? 47.830 100.769 44.414 1.00 30.31 82 THR B CA 1
ATOM 2269 C C . THR B 1 86 ? 46.964 101.196 43.227 1.00 31.43 82 THR B C 1
ATOM 2270 O O . THR B 1 86 ? 45.913 101.810 43.419 1.00 31.99 82 THR B O 1
ATOM 2274 N N . SER B 1 87 ? 47.394 100.876 42.005 1.00 28.83 83 SER B N 1
ATOM 2275 C CA . SER B 1 87 ? 46.620 101.259 40.827 1.00 31.76 83 SER B CA 1
ATOM 2276 C C . SER B 1 87 ? 45.500 100.268 40.552 1.00 32.53 83 SER B C 1
ATOM 2277 O O . SER B 1 87 ? 44.685 100.474 39.653 1.00 28.56 83 SER B O 1
ATOM 2280 N N . ILE B 1 88 ? 45.468 99.186 41.326 1.00 24.12 84 ILE B N 1
ATOM 2281 C CA . ILE B 1 88 ? 44.409 98.196 41.194 1.00 19.25 84 ILE B CA 1
ATOM 2282 C C . ILE B 1 88 ? 43.814 97.935 42.565 1.00 19.41 84 ILE B C 1
ATOM 2283 O O . ILE B 1 88 ? 44.478 98.153 43.589 1.00 24.35 84 ILE B O 1
ATOM 2288 N N . PRO B 1 89 ? 42.551 97.489 42.598 1.00 18.62 85 PRO B N 1
ATOM 2289 C CA . PRO B 1 89 ? 41.991 97.091 43.889 1.00 17.33 85 PRO B CA 1
ATOM 2290 C C . PRO B 1 89 ? 42.770 95.889 44.425 1.00 19.52 85 PRO B C 1
ATOM 2291 O O . PRO B 1 89 ? 42.981 94.921 43.691 1.00 15.28 85 PRO B O 1
ATOM 2295 N N . GLN B 1 90 ? 43.222 95.973 45.673 1.00 16.50 86 GLN B N 1
ATOM 2296 C CA . GLN B 1 90 ? 43.926 94.861 46.309 1.00 15.49 86 GLN B CA 1
ATOM 2297 C C . GLN B 1 90 ? 43.829 94.960 47.821 1.00 19.42 86 GLN B C 1
ATOM 2298 O O . GLN B 1 90 ? 43.651 96.039 48.363 1.00 12.92 86 GLN B O 1
ATOM 2304 N N . ASN B 1 91 ? 43.951 93.818 48.486 1.00 15.70 87 ASN B N 1
ATOM 2305 C CA . ASN B 1 91 ? 44.031 93.751 49.937 1.00 15.93 87 ASN B CA 1
ATOM 2306 C C . ASN B 1 91 ? 45.317 93.057 50.351 1.00 13.41 87 ASN B C 1
ATOM 2307 O O . ASN B 1 91 ? 45.744 92.092 49.708 1.00 11.54 87 ASN B O 1
ATOM 2312 N N . LEU B 1 92 ? 45.900 93.510 51.452 1.00 12.90 88 LEU B N 1
ATOM 2313 C CA . LEU B 1 92 ? 47.150 92.938 51.932 1.00 17.46 88 LEU B CA 1
ATOM 2314 C C . LEU B 1 92 ? 46.967 92.615 53.394 1.00 21.35 88 LEU B C 1
ATOM 2315 O O . LEU B 1 92 ? 46.330 93.377 54.132 1.00 13.92 88 LEU B O 1
ATOM 2320 N N . ALA B 1 93 ? 47.506 91.478 53.812 1.00 22.81 89 ALA B N 1
ATOM 2321 C CA . ALA B 1 93 ? 47.424 91.081 55.212 1.00 21.14 89 ALA B CA 1
ATOM 2322 C C . ALA B 1 93 ? 48.712 90.416 55.642 1.00 18.92 89 ALA B C 1
ATOM 2323 O O . ALA B 1 93 ? 49.404 89.794 54.842 1.00 19.28 89 ALA B O 1
ATOM 2325 N N . GLN B 1 94 ? 49.023 90.558 56.921 1.00 21.13 90 GLN B N 1
ATOM 2326 C CA . GLN B 1 94 ? 50.222 89.991 57.494 1.00 27.55 90 GLN B CA 1
ATOM 2327 C C . GLN B 1 94 ? 49.824 89.386 58.818 1.00 27.57 90 GLN B C 1
ATOM 2328 O O . GLN B 1 94 ? 48.985 89.926 59.535 1.00 33.12 90 GLN B O 1
ATOM 2334 N N . TRP B 1 95 ? 50.427 88.254 59.130 1.00 25.85 91 TRP B N 1
ATOM 2335 C CA . TRP B 1 95 ? 50.001 87.453 60.255 1.00 18.56 91 TRP B CA 1
ATOM 2336 C C . TRP B 1 95 ? 51.260 86.955 60.963 1.00 32.31 91 TRP B C 1
ATOM 2337 O O . TRP B 1 95 ? 52.206 86.505 60.314 1.00 26.31 91 TRP B O 1
ATOM 2348 N N . LEU B 1 96 ? 51.283 87.074 62.288 1.00 29.92 92 LEU B N 1
ATOM 2349 C CA . LEU B 1 96 ? 52.436 86.658 63.077 1.00 37.08 92 LEU B CA 1
ATOM 2350 C C . LEU B 1 96 ? 52.540 85.137 63.067 1.00 25.04 92 LEU B C 1
ATOM 2351 O O . LEU B 1 96 ? 51.547 84.432 63.269 1.00 31.86 92 LEU B O 1
ATOM 2356 N N . LEU B 1 97 ? 53.733 84.624 62.812 1.00 28.15 93 LEU B N 1
ATOM 2357 C CA . LEU B 1 97 ? 53.925 83.179 62.841 1.00 25.81 93 LEU B CA 1
ATOM 2358 C C . LEU B 1 97 ? 54.553 82.746 64.159 1.00 37.37 93 LEU B C 1
ATOM 2359 O O . LEU B 1 97 ? 55.414 83.429 64.706 1.00 44.74 93 LEU B O 1
ATOM 2364 N N . PHE B 1 98 ? 54.087 81.619 64.675 1.00 26.06 94 PHE B N 1
ATOM 2365 C CA . PHE B 1 98 ? 54.587 81.091 65.926 1.00 34.73 94 PHE B CA 1
ATOM 2366 C C . PHE B 1 98 ? 55.339 79.807 65.618 1.00 39.19 94 PHE B C 1
ATOM 2367 O O . PHE B 1 98 ? 55.289 79.316 64.485 1.00 34.10 94 PHE B O 1
ATOM 2375 N N . GLN B 1 99 ? 56.052 79.283 66.611 1.00 46.91 95 GLN B N 1
ATOM 2376 C CA . GLN B 1 99 ? 56.826 78.057 66.438 1.00 47.65 95 GLN B CA 1
ATOM 2377 C C . GLN B 1 99 ? 55.970 76.953 65.823 1.00 45.68 95 GLN B C 1
ATOM 2378 O O . GLN B 1 99 ? 56.355 76.329 64.836 1.00 43.74 95 GLN B O 1
ATOM 2380 N N . ASN B 1 100 ? 54.784 76.763 66.389 1.00 45.94 96 ASN B N 1
ATOM 2381 C CA . ASN B 1 100 ? 53.892 75.667 66.022 1.00 55.25 96 ASN B CA 1
ATOM 2382 C C . ASN B 1 100 ? 52.863 76.007 64.942 1.00 52.63 96 ASN B C 1
ATOM 2383 O O . ASN B 1 100 ? 51.944 75.226 64.700 1.00 59.87 96 ASN B O 1
ATOM 2388 N N . SER B 1 101 ? 52.999 77.164 64.305 1.00 43.34 97 SER B N 1
ATOM 2389 C CA . SER B 1 101 ? 52.034 77.574 63.282 1.00 41.95 97 SER B CA 1
ATOM 2390 C C . SER B 1 101 ? 51.850 76.531 62.173 1.00 41.96 97 SER B C 1
ATOM 2391 O O . SER B 1 101 ? 52.823 75.987 61.647 1.00 39.69 97 SER B O 1
ATOM 2394 N N . GLN B 1 102 ? 50.590 76.250 61.843 1.00 37.80 98 GLN B N 1
ATOM 2395 C CA . GLN B 1 102 ? 50.242 75.332 60.762 1.00 35.37 98 GLN B CA 1
ATOM 2396 C C . GLN B 1 102 ? 49.771 76.135 59.555 1.00 33.12 98 GLN B C 1
ATOM 2397 O O . GLN B 1 102 ? 48.850 76.935 59.672 1.00 26.01 98 GLN B O 1
ATOM 2399 N N . GLU B 1 103 ? 50.386 75.907 58.398 1.00 28.77 99 GLU B N 1
ATOM 2400 C CA . GLU B 1 103 ? 50.180 76.772 57.235 1.00 31.36 99 GLU B CA 1
ATOM 2401 C C . GLU B 1 103 ? 48.706 76.974 56.833 1.00 33.54 99 GLU B C 1
ATOM 2402 O O . GLU B 1 103 ? 48.232 78.103 56.727 1.00 26.34 99 GLU B O 1
ATOM 2408 N N . ASN B 1 104 ? 47.969 75.894 56.624 1.00 35.24 100 ASN B N 1
ATOM 2409 C CA . ASN B 1 104 ? 46.606 76.066 56.135 1.00 39.90 100 ASN B CA 1
ATOM 2410 C C . ASN B 1 104 ? 45.649 76.693 57.154 1.00 33.99 100 ASN B C 1
ATOM 2411 O O . ASN B 1 104 ? 44.689 77.361 56.770 1.00 31.32 100 ASN B O 1
ATOM 2416 N N . GLU B 1 105 ? 45.923 76.508 58.445 1.00 31.32 101 GLU B N 1
ATOM 2417 C CA . GLU B 1 105 ? 45.155 77.199 59.481 1.00 33.41 101 GLU B CA 1
ATOM 2418 C C . GLU B 1 105 ? 45.413 78.702 59.391 1.00 25.74 101 GLU B C 1
ATOM 2419 O O . GLU B 1 105 ? 44.487 79.514 59.425 1.00 25.03 101 GLU B O 1
ATOM 2421 N N . VAL B 1 106 ? 46.686 79.059 59.277 1.00 25.95 102 VAL B N 1
ATOM 2422 C CA . VAL B 1 106 ? 47.082 80.439 59.050 1.00 27.90 102 VAL B CA 1
ATOM 2423 C C . VAL B 1 106 ? 46.382 81.027 57.809 1.00 24.69 102 VAL B C 1
ATOM 2424 O O . VAL B 1 106 ? 45.760 82.086 57.897 1.00 20.28 102 VAL B O 1
ATOM 2428 N N . LEU B 1 107 ? 46.435 80.323 56.675 1.00 21.07 103 LEU B N 1
ATOM 2429 C CA . LEU B 1 107 ? 45.820 80.814 55.438 1.00 18.15 103 LEU B CA 1
ATOM 2430 C C . LEU B 1 107 ? 44.294 80.933 55.566 1.00 20.00 103 LEU B C 1
ATOM 2431 O O . LEU B 1 107 ? 43.680 81.816 54.971 1.00 16.79 103 LEU B O 1
ATOM 2436 N N . THR B 1 108 ? 43.697 80.051 56.362 1.00 23.15 104 THR B N 1
ATOM 2437 C CA . THR B 1 108 ? 42.259 80.110 56.622 1.00 20.99 104 THR B CA 1
ATOM 2438 C C . THR B 1 108 ? 41.908 81.337 57.466 1.00 18.61 104 THR B C 1
ATOM 2439 O O . THR B 1 108 ? 40.920 82.016 57.197 1.00 18.40 104 THR B O 1
ATOM 2443 N N . GLN B 1 109 ? 42.723 81.632 58.473 1.00 17.34 105 GLN B N 1
ATOM 2444 C CA . GLN B 1 109 ? 42.374 82.687 59.423 1.00 22.17 105 GLN B CA 1
ATOM 2445 C C . GLN B 1 109 ? 42.750 84.089 58.947 1.00 26.83 105 GLN B C 1
ATOM 2446 O O . GLN B 1 109 ? 42.052 85.063 59.239 1.00 23.86 105 GLN B O 1
ATOM 2452 N N . THR B 1 110 ? 43.858 84.192 58.228 1.00 18.19 106 THR B N 1
ATOM 2453 C CA . THR B 1 110 ? 44.429 85.507 57.904 1.00 17.54 106 THR B CA 1
ATOM 2454 C C . THR B 1 110 ? 43.454 86.477 57.197 1.00 18.32 106 THR B C 1
ATOM 2455 O O . THR B 1 110 ? 43.323 87.616 57.639 1.00 13.16 106 THR B O 1
ATOM 2459 N N . PRO B 1 111 ? 42.756 86.029 56.130 1.00 15.76 107 PRO B N 1
ATOM 2460 C CA . PRO B 1 111 ? 41.900 86.956 55.383 1.00 13.94 107 PRO B CA 1
ATOM 2461 C C . PRO B 1 111 ? 40.766 87.547 56.207 1.00 19.26 107 PRO B C 1
ATOM 2462 O O . PRO B 1 111 ? 40.333 88.653 55.912 1.00 14.58 107 PRO B O 1
ATOM 2466 N N . TRP B 1 112 ? 40.295 86.834 57.226 1.00 24.41 108 TRP B N 1
ATOM 2467 C CA . TRP B 1 112 ? 39.213 87.356 58.060 1.00 14.64 108 TRP B CA 1
ATOM 2468 C C . TRP B 1 112 ? 39.594 88.652 58.773 1.00 24.39 108 TRP B C 1
ATOM 2469 O O . TRP B 1 112 ? 38.724 89.404 59.227 1.00 19.05 108 TRP B O 1
ATOM 2480 N N . SER B 1 113 ? 40.895 88.915 58.857 1.00 20.86 109 SER B N 1
ATOM 2481 C CA . SER B 1 113 ? 41.374 90.153 59.463 1.00 29.85 109 SER B CA 1
ATOM 2482 C C . SER B 1 113 ? 40.922 91.394 58.678 1.00 20.17 109 SER B C 1
ATOM 2483 O O . SER B 1 113 ? 40.724 92.458 59.248 1.00 17.66 109 SER B O 1
ATOM 2486 N N . TRP B 1 114 ? 40.748 91.245 57.371 1.00 18.85 110 TRP B N 1
ATOM 2487 C CA . TRP B 1 114 ? 40.191 92.312 56.543 1.00 17.31 110 TRP B CA 1
ATOM 2488 C C . TRP B 1 114 ? 38.741 92.589 56.918 1.00 20.65 110 TRP B C 1
ATOM 2489 O O . TRP B 1 114 ? 38.280 93.732 56.858 1.00 21.57 110 TRP B O 1
ATOM 2500 N N . VAL B 1 115 ? 38.007 91.538 57.270 1.00 16.35 111 VAL B N 1
ATOM 2501 C CA . VAL B 1 115 ? 36.619 91.723 57.653 1.00 21.26 111 VAL B CA 1
ATOM 2502 C C . VAL B 1 115 ? 36.569 92.371 59.030 1.00 27.05 111 VAL B C 1
ATOM 2503 O O . VAL B 1 115 ? 35.827 93.330 59.251 1.00 21.83 111 VAL B O 1
ATOM 2507 N N . THR B 1 116 ? 37.393 91.860 59.938 1.00 27.28 112 THR B N 1
ATOM 2508 C CA . THR B 1 116 ? 37.503 92.401 61.290 1.00 30.00 112 THR B CA 1
ATOM 2509 C C . THR B 1 116 ? 37.939 93.873 61.308 1.00 27.80 112 THR B C 1
ATOM 2510 O O . THR B 1 116 ? 37.340 94.699 62.004 1.00 31.69 112 THR B O 1
ATOM 2514 N N . ALA B 1 117 ? 38.970 94.209 60.542 1.00 23.43 113 ALA B N 1
ATOM 2515 C CA . ALA B 1 117 ? 39.428 95.602 60.466 1.00 27.01 113 ALA B CA 1
ATOM 2516 C C . ALA B 1 117 ? 38.308 96.524 59.995 1.00 27.83 113 ALA B C 1
ATOM 2517 O O . ALA B 1 117 ? 38.076 97.583 60.569 1.00 30.95 113 ALA B O 1
ATOM 2519 N N . SER B 1 118 ? 37.590 96.096 58.971 1.00 21.82 114 SER B N 1
ATOM 2520 C CA . SER B 1 118 ? 36.557 96.941 58.389 1.00 25.34 114 SER B CA 1
ATOM 2521 C C . SER B 1 118 ? 35.357 97.109 59.314 1.00 25.43 114 SER B C 1
ATOM 2522 O O . SER B 1 118 ? 34.922 98.225 59.551 1.00 23.74 114 SER B O 1
ATOM 2525 N N . LEU B 1 119 ? 34.843 95.998 59.838 1.00 27.76 115 LEU B N 1
ATOM 2526 C CA . LEU B 1 119 ? 33.690 96.018 60.738 1.00 22.40 115 LEU B CA 1
ATOM 2527 C C . LEU B 1 119 ? 33.940 96.910 61.949 1.00 26.77 115 LEU B C 1
ATOM 2528 O O . LEU B 1 119 ? 33.036 97.591 62.437 1.00 31.19 115 LEU B O 1
ATOM 2533 N N . ARG B 1 120 ? 35.181 96.895 62.416 1.00 32.20 116 ARG B N 1
ATOM 2534 C CA . ARG B 1 120 ? 35.617 97.692 63.550 1.00 35.64 116 ARG B CA 1
ATOM 2535 C C . ARG B 1 120 ? 35.374 99.176 63.329 1.00 39.26 116 ARG B C 1
ATOM 2536 O O . ARG B 1 120 ? 35.144 99.929 64.274 1.00 43.30 116 ARG B O 1
ATOM 2544 N N . ASN B 1 121 ? 35.428 99.592 62.071 1.00 41.70 117 ASN B N 1
ATOM 2545 C CA . ASN B 1 121 ? 35.289 100.999 61.729 1.00 36.04 117 ASN B CA 1
ATOM 2546 C C . ASN B 1 121 ? 33.854 101.388 61.393 1.00 31.47 117 ASN B C 1
ATOM 2547 O O . ASN B 1 121 ? 33.574 102.537 61.074 1.00 31.77 117 ASN B O 1
ATOM 2552 N N . LEU B 1 122 ? 32.945 100.425 61.474 1.00 39.69 118 LEU B N 1
ATOM 2553 C CA . LEU B 1 122 ? 31.533 100.717 61.281 1.00 40.27 118 LEU B CA 1
ATOM 2554 C C . LEU B 1 122 ? 30.942 101.315 62.550 1.00 41.14 118 LEU B C 1
ATOM 2555 O O . LEU B 1 122 ? 31.034 100.727 63.635 1.00 37.26 118 LEU B O 1
ATOM 2560 N N . GLN B 1 123 ? 30.338 102.487 62.417 1.00 43.78 119 GLN B N 1
ATOM 2561 C CA . GLN B 1 123 ? 29.567 103.050 63.512 1.00 46.47 119 GLN B CA 1
ATOM 2562 C C . GLN B 1 123 ? 28.136 102.548 63.353 1.00 47.23 119 GLN B C 1
ATOM 2563 O O . GLN B 1 123 ? 27.788 102.043 62.290 1.00 47.04 119 GLN B O 1
ATOM 2569 N N . PRO B 1 124 ? 27.309 102.652 64.411 1.00 53.67 120 PRO B N 1
ATOM 2570 C CA . PRO B 1 124 ? 25.946 102.106 64.323 1.00 53.38 120 PRO B CA 1
ATOM 2571 C C . PRO B 1 124 ? 25.146 102.676 63.151 1.00 55.01 120 PRO B C 1
ATOM 2572 O O . PRO B 1 124 ? 24.257 102.000 62.623 1.00 54.21 120 PRO B O 1
ATOM 2576 N N . ASP B 1 125 ? 25.496 103.890 62.734 1.00 51.88 121 ASP B N 1
ATOM 2577 C CA . ASP B 1 125 ? 24.787 104.600 61.674 1.00 57.90 121 ASP B CA 1
ATOM 2578 C C . ASP B 1 125 ? 25.436 104.503 60.283 1.00 52.99 121 ASP B C 1
ATOM 2579 O O . ASP B 1 125 ? 24.900 105.030 59.308 1.00 47.07 121 ASP B O 1
ATOM 2584 N N . THR B 1 126 ? 26.584 103.840 60.183 1.00 48.90 122 THR B N 1
ATOM 2585 C CA . THR B 1 126 ? 27.284 103.771 58.899 1.00 46.77 122 THR B CA 1
ATOM 2586 C C . THR B 1 126 ? 26.562 102.876 57.884 1.00 42.47 122 THR B C 1
ATOM 2587 O O . THR B 1 126 ? 26.220 101.736 58.198 1.00 36.70 122 THR B O 1
ATOM 2591 N N . GLU B 1 127 ? 26.313 103.396 56.682 1.00 39.72 123 GLU B N 1
ATOM 2592 C CA A GLU B 1 127 ? 25.816 102.576 55.582 0.46 36.00 123 GLU B CA 1
ATOM 2593 C CA B GLU B 1 127 ? 25.807 102.561 55.599 0.54 35.82 123 GLU B CA 1
ATOM 2594 C C . GLU B 1 127 ? 26.949 101.693 55.089 1.00 36.14 123 GLU B C 1
ATOM 2595 O O . GLU B 1 127 ? 27.834 102.164 54.371 1.00 35.33 123 GLU B O 1
ATOM 2606 N N . ALA B 1 128 ? 26.933 100.418 55.467 1.00 35.37 124 ALA B N 1
ATOM 2607 C CA . ALA B 1 128 ? 28.024 99.519 55.100 1.00 32.24 124 ALA B CA 1
ATOM 2608 C C . ALA B 1 128 ? 28.134 99.276 53.596 1.00 27.88 124 ALA B C 1
ATOM 2609 O O . ALA B 1 128 ? 29.201 98.890 53.104 1.00 26.97 124 ALA B O 1
ATOM 2611 N N . ASN B 1 129 ? 27.049 99.513 52.856 1.00 22.73 125 ASN B N 1
ATOM 2612 C CA . ASN B 1 129 ? 27.080 99.241 51.421 1.00 30.65 125 ASN B CA 1
ATOM 2613 C C . ASN B 1 129 ? 27.660 100.402 50.627 1.00 29.52 125 ASN B C 1
ATOM 2614 O O . ASN B 1 129 ? 27.750 100.347 49.403 1.00 25.95 125 ASN B O 1
ATOM 2619 N N . ILE B 1 130 ? 28.054 101.452 51.335 1.00 25.69 126 ILE B N 1
ATOM 2620 C CA . ILE B 1 130 ? 28.604 102.635 50.701 1.00 24.82 126 ILE B CA 1
ATOM 2621 C C . ILE B 1 130 ? 30.082 102.690 51.034 1.00 29.86 126 ILE B C 1
ATOM 2622 O O . ILE B 1 130 ? 30.475 102.499 52.183 1.00 34.62 126 ILE B O 1
ATOM 2627 N N . TYR B 1 131 ? 30.910 102.927 50.027 1.00 31.04 127 TYR B N 1
ATOM 2628 C CA . TYR B 1 131 ? 32.345 102.908 50.248 1.00 27.18 127 TYR B CA 1
ATOM 2629 C C . TYR B 1 131 ? 32.842 104.105 51.043 1.00 32.27 127 TYR B C 1
ATOM 2630 O O . TYR B 1 131 ? 32.460 105.243 50.764 1.00 31.73 127 TYR B O 1
ATOM 2639 N N . ASN B 1 132 ? 33.704 103.832 52.023 1.00 30.47 128 ASN B N 1
ATOM 2640 C CA . ASN B 1 132 ? 34.635 104.833 52.551 1.00 35.47 128 ASN B CA 1
ATOM 2641 C C . ASN B 1 132 ? 35.962 104.156 52.875 1.00 32.96 128 ASN B C 1
ATOM 2642 O O . ASN B 1 132 ? 36.027 102.934 52.952 1.00 25.69 128 ASN B O 1
ATOM 2647 N N . TRP B 1 133 ? 37.022 104.938 53.046 1.00 35.41 129 TRP B N 1
ATOM 2648 C CA . TRP B 1 133 ? 38.370 104.371 53.144 1.00 33.65 129 TRP B CA 1
ATOM 2649 C C . TRP B 1 133 ? 38.576 103.479 54.368 1.00 31.70 129 TRP B C 1
ATOM 2650 O O . TRP B 1 133 ? 39.390 102.545 54.345 1.00 33.92 129 TRP B O 1
ATOM 2661 N N . GLN B 1 134 ? 37.827 103.756 55.429 1.00 28.42 130 GLN B N 1
ATOM 2662 C CA . GLN B 1 134 ? 37.938 102.978 56.657 1.00 31.38 130 GLN B CA 1
ATOM 2663 C C . GLN B 1 134 ? 37.405 101.541 56.546 1.00 36.19 130 GLN B C 1
ATOM 2664 O O . GLN B 1 134 ? 37.626 100.728 57.443 1.00 37.83 130 GLN B O 1
ATOM 2670 N N . ILE B 1 135 ? 36.708 101.229 55.455 1.00 33.57 131 ILE B N 1
ATOM 2671 C CA . ILE B 1 135 ? 36.168 99.883 55.265 1.00 26.61 131 ILE B CA 1
ATOM 2672 C C . ILE B 1 135 ? 36.579 99.295 53.912 1.00 22.19 131 ILE B C 1
ATOM 2673 O O . ILE B 1 135 ? 35.896 98.432 53.361 1.00 19.79 131 ILE B O 1
ATOM 2678 N N . ARG B 1 136 ? 37.711 99.763 53.406 1.00 23.30 132 ARG B N 1
ATOM 2679 C CA . ARG B 1 136 ? 38.194 99.386 52.081 1.00 18.43 132 ARG B CA 1
ATOM 2680 C C . ARG B 1 136 ? 38.388 97.886 51.880 1.00 13.98 132 ARG B C 1
ATOM 2681 O O . ARG B 1 136 ? 37.975 97.365 50.842 1.00 20.30 132 ARG B O 1
ATOM 2689 N N . PRO B 1 137 ? 39.003 97.176 52.855 1.00 19.22 133 PRO B N 1
ATOM 2690 C CA . PRO B 1 137 ? 39.230 95.747 52.559 1.00 16.83 133 PRO B CA 1
ATOM 2691 C C . PRO B 1 137 ? 37.938 94.932 52.409 1.00 17.60 133 PRO B C 1
ATOM 2692 O O . PRO B 1 137 ? 37.815 94.153 51.459 1.00 19.76 133 PRO B O 1
ATOM 2696 N N . LEU B 1 138 ? 36.981 95.131 53.311 1.00 22.81 134 LEU B N 1
ATOM 2697 C CA . LEU B 1 138 ? 35.694 94.457 53.190 1.00 18.24 134 LEU B CA 1
ATOM 2698 C C . LEU B 1 138 ? 35.004 94.870 51.907 1.00 15.76 134 LEU B C 1
ATOM 2699 O O . LEU B 1 138 ? 34.377 94.037 51.238 1.00 18.48 134 LEU B O 1
ATOM 2704 N N . SER B 1 139 ? 35.117 96.150 51.557 1.00 20.31 135 SER B N 1
ATOM 2705 C CA . SER B 1 139 ? 34.471 96.642 50.345 1.00 16.95 135 SER B CA 1
ATOM 2706 C C . SER B 1 139 ? 35.018 95.982 49.082 1.00 21.19 135 SER B C 1
ATOM 2707 O O . SER B 1 139 ? 34.251 95.675 48.169 1.00 17.24 135 SER B O 1
ATOM 2710 N N . ASN B 1 140 ? 36.335 95.781 49.022 1.00 13.33 136 ASN B N 1
ATOM 2711 C CA . ASN B 1 140 ? 36.921 95.043 47.906 1.00 18.74 136 ASN B CA 1
ATOM 2712 C C . ASN B 1 140 ? 36.330 93.646 47.813 1.00 14.64 136 ASN B C 1
ATOM 2713 O O . ASN B 1 140 ? 35.992 93.157 46.735 1.00 15.61 136 ASN B O 1
ATOM 2718 N N . ILE B 1 141 ? 36.167 93.027 48.970 1.00 11.63 137 ILE B N 1
ATOM 2719 C CA . ILE B 1 141 ? 35.698 91.659 49.020 1.00 19.67 137 ILE B CA 1
ATOM 2720 C C . ILE B 1 141 ? 34.233 91.553 48.578 1.00 14.68 137 ILE B C 1
ATOM 2721 O O . ILE B 1 141 ? 33.869 90.644 47.836 1.00 12.10 137 ILE B O 1
ATOM 2726 N N . ALA B 1 142 ? 33.423 92.513 49.018 1.00 17.31 138 ALA B N 1
ATOM 2727 C CA . ALA B 1 142 ? 31.977 92.490 48.816 1.00 16.10 138 ALA B CA 1
ATOM 2728 C C . ALA B 1 142 ? 31.507 93.289 47.601 1.00 13.57 138 ALA B C 1
ATOM 2729 O O . ALA B 1 142 ? 30.312 93.447 47.396 1.00 21.45 138 ALA B O 1
ATOM 2731 N N . ASN B 1 143 ? 32.446 93.789 46.809 1.00 14.63 139 ASN B N 1
ATOM 2732 C CA . ASN B 1 143 ? 32.117 94.597 45.635 1.00 16.32 139 ASN B CA 1
ATOM 2733 C C . ASN B 1 143 ? 31.236 93.781 44.679 1.00 20.79 139 ASN B C 1
ATOM 2734 O O . ASN B 1 143 ? 31.696 92.820 44.079 1.00 15.72 139 ASN B O 1
ATOM 2739 N N . TRP B 1 144 ? 29.971 94.159 44.529 1.00 20.85 140 TRP B N 1
ATOM 2740 C CA . TRP B 1 144 ? 29.070 93.352 43.707 1.00 27.57 140 TRP B CA 1
ATOM 2741 C C . TRP B 1 144 ? 29.486 93.401 42.242 1.00 25.14 140 TRP B C 1
ATOM 2742 O O . TRP B 1 144 ? 29.093 92.549 41.454 1.00 24.91 140 TRP B O 1
ATOM 2753 N N . GLN B 1 145 ? 30.307 94.389 41.904 1.00 25.34 141 GLN B N 1
ATOM 2754 C CA A GLN B 1 145 ? 30.722 94.610 40.524 0.54 28.56 141 GLN B CA 1
ATOM 2755 C CA B GLN B 1 145 ? 30.727 94.617 40.528 0.46 28.47 141 GLN B CA 1
ATOM 2756 C C . GLN B 1 145 ? 31.975 93.823 40.180 1.00 31.08 141 GLN B C 1
ATOM 2757 O O . GLN B 1 145 ? 32.337 93.700 39.013 1.00 39.33 141 GLN B O 1
ATOM 2768 N N . ASN B 1 146 ? 32.646 93.296 41.192 1.00 25.67 142 ASN B N 1
ATOM 2769 C CA . ASN B 1 146 ? 33.812 92.496 40.889 1.00 30.03 142 ASN B CA 1
ATOM 2770 C C . ASN B 1 146 ? 33.620 91.003 41.123 1.00 20.62 142 ASN B C 1
ATOM 2771 O O . ASN B 1 146 ? 33.334 90.569 42.230 1.00 16.95 142 ASN B O 1
ATOM 2776 N N . LEU B 1 147 ? 33.830 90.214 40.083 1.00 14.08 143 LEU B N 1
ATOM 2777 C CA . LEU B 1 147 ? 33.608 88.784 40.188 1.00 13.66 143 LEU B CA 1
ATOM 2778 C C . LEU B 1 147 ? 34.893 87.950 40.084 1.00 21.59 143 LEU B C 1
ATOM 2779 O O . LEU B 1 147 ? 34.839 86.725 40.079 1.00 16.30 143 LEU B O 1
ATOM 2784 N N . LYS B 1 148 ? 36.042 88.612 39.984 1.00 16.05 144 LYS B N 1
ATOM 2785 C CA . LYS B 1 148 ? 37.311 87.898 39.813 1.00 13.97 144 LYS B CA 1
ATOM 2786 C C . LYS B 1 148 ? 38.313 88.258 40.888 1.00 15.76 144 LYS B C 1
ATOM 2787 O O . LYS B 1 148 ? 38.449 89.432 41.256 1.00 13.67 144 LYS B O 1
ATOM 2793 N N . VAL B 1 149 ? 39.019 87.249 41.385 1.00 16.85 145 VAL B N 1
ATOM 2794 C CA . VAL B 1 149 ? 40.008 87.447 42.439 1.00 16.16 145 VAL B CA 1
ATOM 2795 C C . VAL B 1 149 ? 41.171 86.478 42.206 1.00 16.84 145 VAL B C 1
ATOM 2796 O O . VAL B 1 149 ? 40.974 85.414 41.627 1.00 20.66 145 VAL B O 1
ATOM 2800 N N . GLY B 1 150 ? 42.376 86.878 42.612 1.00 15.65 146 GLY B N 1
ATOM 2801 C CA . GLY B 1 150 ? 43.508 85.972 42.721 1.00 15.47 146 GLY B CA 1
ATOM 2802 C C . GLY B 1 150 ? 44.397 86.408 43.871 1.00 20.68 146 GLY B C 1
ATOM 2803 O O . GLY B 1 150 ? 44.698 87.585 44.011 1.00 17.71 146 GLY B O 1
ATOM 2804 N N . CYS B 1 151 ? 44.819 85.455 44.697 1.00 12.20 147 CYS B N 1
ATOM 2805 C CA . CYS B 1 151 ? 45.550 85.768 45.921 1.00 11.13 147 CYS B CA 1
ATOM 2806 C C . CYS B 1 151 ? 46.797 84.912 45.966 1.00 15.60 147 CYS B C 1
ATOM 2807 O O . CYS B 1 151 ? 46.822 83.817 45.390 1.00 14.28 147 CYS B O 1
ATOM 2810 N N . ALA B 1 152 ? 47.824 85.413 46.647 1.00 18.06 148 ALA B N 1
ATOM 2811 C CA . ALA B 1 152 ? 49.052 84.645 46.874 1.00 19.81 148 ALA B CA 1
ATOM 2812 C C . ALA B 1 152 ? 49.506 84.798 48.320 1.00 17.56 148 ALA B C 1
ATOM 2813 O O . ALA B 1 152 ? 49.077 85.720 49.020 1.00 17.61 148 ALA B O 1
ATOM 2815 N N . HIS B 1 153 ? 50.357 83.886 48.784 1.00 12.97 149 HIS B N 1
ATOM 2816 C CA . HIS B 1 153 ? 50.838 83.971 50.148 1.00 14.18 149 HIS B CA 1
ATOM 2817 C C . HIS B 1 153 ? 52.306 83.632 50.160 1.00 23.89 149 HIS B C 1
ATOM 2818 O O . HIS B 1 153 ? 52.806 82.967 49.245 1.00 19.57 149 HIS B O 1
ATOM 2825 N N . LYS B 1 154 ? 52.990 84.106 51.193 1.00 23.12 150 LYS B N 1
ATOM 2826 C CA . LYS B 1 154 ? 54.412 83.851 51.356 1.00 26.55 150 LYS B CA 1
ATOM 2827 C C . LYS B 1 154 ? 54.847 84.132 52.788 1.00 26.75 150 LYS B C 1
ATOM 2828 O O . LYS B 1 154 ? 54.412 85.100 53.405 1.00 23.03 150 LYS B O 1
ATOM 2834 N N . VAL B 1 155 ? 55.706 83.266 53.311 1.00 22.66 151 VAL B N 1
ATOM 2835 C CA . VAL B 1 155 ? 56.377 83.518 54.567 1.00 16.50 151 VAL B CA 1
ATOM 2836 C C . VAL B 1 155 ? 57.522 84.463 54.228 1.00 23.45 151 VAL B C 1
ATOM 2837 O O . VAL B 1 155 ? 58.427 84.079 53.498 1.00 22.57 151 VAL B O 1
ATOM 2841 N N . CYS B 1 156 ? 57.456 85.705 54.708 1.00 14.44 152 CYS B N 1
ATOM 2842 C CA . CYS B 1 156 ? 58.519 86.684 54.450 1.00 13.30 152 CYS B CA 1
ATOM 2843 C C . CYS B 1 156 ? 59.385 86.941 55.676 1.00 17.42 152 CYS B C 1
ATOM 2844 O O . CYS B 1 156 ? 58.873 87.176 56.766 1.00 23.18 152 CYS B O 1
ATOM 2847 N N . LYS B 1 157 ? 60.701 86.929 55.488 1.00 16.01 153 LYS B N 1
ATOM 2848 C CA . LYS B 1 157 ? 61.602 87.289 56.555 1.00 17.23 153 LYS B CA 1
ATOM 2849 C C . LYS B 1 157 ? 61.919 88.775 56.417 1.00 21.97 153 LYS B C 1
ATOM 2850 O O . LYS B 1 157 ? 62.915 89.153 55.803 1.00 25.71 153 LYS B O 1
ATOM 2856 N N . PHE B 1 158 ? 61.053 89.624 56.954 1.00 24.06 154 PHE B N 1
ATOM 2857 C CA . PHE B 1 158 ? 61.314 91.058 56.934 1.00 15.82 154 PHE B CA 1
ATOM 2858 C C . PHE B 1 158 ? 62.382 91.400 57.945 1.00 18.43 154 PHE B C 1
ATOM 2859 O O . PHE B 1 158 ? 62.682 90.603 58.830 1.00 27.32 154 PHE B O 1
ATOM 2867 N N . PRO B 1 159 ? 62.958 92.608 57.836 1.00 26.00 155 PRO B N 1
ATOM 2868 C CA . PRO B 1 159 ? 63.879 93.088 58.872 1.00 23.14 155 PRO B CA 1
ATOM 2869 C C . PRO B 1 159 ? 63.189 93.234 60.236 1.00 28.22 155 PRO B C 1
ATOM 2870 O O . PRO B 1 159 ? 63.853 93.097 61.267 1.00 29.74 155 PRO B O 1
ATOM 2874 N N . THR B 1 160 ? 61.879 93.479 60.231 1.00 24.63 156 THR B N 1
ATOM 2875 C CA . THR B 1 160 ? 61.084 93.569 61.460 1.00 28.49 156 THR B CA 1
ATOM 2876 C C . THR B 1 160 ? 60.678 92.197 62.003 1.00 27.06 156 THR B C 1
ATOM 2877 O O . THR B 1 160 ? 60.112 92.094 63.088 1.00 29.48 156 THR B O 1
ATOM 2881 N N . GLY B 1 161 ? 60.968 91.147 61.243 1.00 29.23 157 GLY B N 1
ATOM 2882 C CA . GLY B 1 161 ? 60.695 89.791 61.676 1.00 23.19 157 GLY B CA 1
ATOM 2883 C C . GLY B 1 161 ? 59.955 88.971 60.633 1.00 23.87 157 GLY B C 1
ATOM 2884 O O . GLY B 1 161 ? 59.455 89.498 59.633 1.00 23.34 157 GLY B O 1
ATOM 2885 N N . THR B 1 162 ? 59.846 87.674 60.875 1.00 18.82 158 THR B N 1
ATOM 2886 C CA . THR B 1 162 ? 59.170 86.787 59.925 1.00 18.01 158 THR B CA 1
ATOM 2887 C C . THR B 1 162 ? 57.640 86.723 60.094 1.00 28.95 158 THR B C 1
ATOM 2888 O O . THR B 1 162 ? 57.137 86.484 61.188 1.00 37.13 158 THR B O 1
ATOM 2892 N N . ASN B 1 163 ? 56.916 86.945 58.997 1.00 29.60 159 ASN B N 1
ATOM 2893 C CA . ASN B 1 163 ? 55.448 86.903 58.979 1.00 22.34 159 ASN B CA 1
ATOM 2894 C C . ASN B 1 163 ? 54.911 86.138 57.801 1.00 21.32 159 ASN B C 1
ATOM 2895 O O . ASN B 1 163 ? 55.601 85.964 56.794 1.00 25.17 159 ASN B O 1
ATOM 2900 N N . MET B 1 164 ? 53.650 85.716 57.913 1.00 19.46 160 MET B N 1
ATOM 2901 C CA . MET B 1 164 ? 52.895 85.263 56.756 1.00 24.12 160 MET B CA 1
ATOM 2902 C C . MET B 1 164 ? 52.290 86.476 56.087 1.00 21.91 160 MET B C 1
ATOM 2903 O O . MET B 1 164 ? 51.692 87.320 56.757 1.00 25.84 160 MET B O 1
ATOM 2908 N N . VAL B 1 165 ? 52.445 86.556 54.769 1.00 17.54 161 VAL B N 1
ATOM 2909 C CA . VAL B 1 165 ? 51.878 87.660 53.999 1.00 18.84 161 VAL B CA 1
ATOM 2910 C C . VAL B 1 165 ? 50.904 87.101 52.985 1.00 17.39 161 VAL B C 1
ATOM 2911 O O . VAL B 1 165 ? 51.206 86.116 52.303 1.00 26.43 161 VAL B O 1
ATOM 2915 N N . VAL B 1 166 ? 49.730 87.724 52.907 1.00 19.73 162 VAL B N 1
ATOM 2916 C CA . VAL B 1 166 ? 48.716 87.355 51.934 1.00 14.55 162 VAL B CA 1
ATOM 2917 C C . VAL B 1 166 ? 48.300 88.597 51.141 1.00 14.06 162 VAL B C 1
ATOM 2918 O O . VAL B 1 166 ? 48.041 89.660 51.724 1.00 15.70 162 VAL B O 1
ATOM 2922 N N . SER B 1 167 ? 48.251 88.470 49.819 1.00 14.74 163 SER B N 1
ATOM 2923 C CA . SER B 1 167 ? 47.780 89.570 48.968 1.00 20.07 163 SER B CA 1
ATOM 2924 C C . SER B 1 167 ? 46.710 89.023 48.062 1.00 25.89 163 SER B C 1
ATOM 2925 O O . SER B 1 167 ? 46.860 87.932 47.528 1.00 18.03 163 SER B O 1
ATOM 2928 N N . CYS B 1 168 ? 45.617 89.763 47.933 1.00 19.39 164 CYS B N 1
ATOM 2929 C CA . CYS B 1 168 ? 44.581 89.433 46.983 1.00 12.01 164 CYS B CA 1
ATOM 2930 C C . CYS B 1 168 ? 44.433 90.610 46.047 1.00 13.54 164 CYS B C 1
ATOM 2931 O O . CYS B 1 168 ? 44.357 91.747 46.495 1.00 16.92 164 CYS B O 1
ATOM 2934 N N . ALA B 1 169 ? 44.420 90.328 44.751 1.00 13.38 165 ALA B N 1
ATOM 2935 C CA . ALA B 1 169 ? 44.185 91.360 43.748 1.00 10.90 165 ALA B CA 1
ATOM 2936 C C . ALA B 1 169 ? 42.807 91.115 43.138 1.00 16.29 165 ALA B C 1
ATOM 2937 O O . ALA B 1 169 ? 42.424 89.964 42.924 1.00 13.48 165 ALA B O 1
ATOM 2939 N N . TYR B 1 170 ? 42.082 92.188 42.837 1.00 17.14 166 TYR B N 1
ATOM 2940 C CA . TYR B 1 170 ? 40.696 92.073 42.390 1.00 16.38 166 TYR B CA 1
ATOM 2941 C C . TYR B 1 170 ? 40.529 92.585 40.951 1.00 19.91 166 TYR B C 1
ATOM 2942 O O . TYR B 1 170 ? 41.298 93.433 40.482 1.00 21.07 166 TYR B O 1
ATOM 2951 N N . GLY B 1 171 ? 39.540 92.059 40.236 1.00 23.69 167 GLY B N 1
ATOM 2952 C CA . GLY B 1 171 ? 39.256 92.580 38.913 1.00 28.20 167 GLY B CA 1
ATOM 2953 C C . GLY B 1 171 ? 38.677 93.980 39.033 1.00 24.91 167 GLY B C 1
ATOM 2954 O O . GLY B 1 171 ? 38.210 94.380 40.093 1.00 31.79 167 GLY B O 1
ATOM 2955 N N . GLY B 1 172 ? 38.709 94.738 37.950 1.00 35.04 168 GLY B N 1
ATOM 2956 C CA . GLY B 1 172 ? 38.010 96.006 37.927 1.00 37.73 168 GLY B CA 1
ATOM 2957 C C . GLY B 1 172 ? 38.717 97.185 38.561 1.00 39.22 168 GLY B C 1
ATOM 2958 O O . GLY B 1 172 ? 39.947 97.219 38.668 1.00 33.57 168 GLY B O 1
ATOM 2959 N N . GLU B 1 173 ? 37.918 98.165 38.975 1.00 40.20 169 GLU B N 1
ATOM 2960 C CA . GLU B 1 173 ? 38.425 99.481 39.344 1.00 38.52 169 GLU B CA 1
ATOM 2961 C C . GLU B 1 173 ? 38.564 99.667 40.852 1.00 25.60 169 GLU B C 1
ATOM 2962 O O . GLU B 1 173 ? 37.856 99.043 41.642 1.00 33.34 169 GLU B O 1
ATOM 2968 N N . VAL B 1 174 ? 39.495 100.524 41.244 1.00 23.78 170 VAL B N 1
ATOM 2969 C CA . VAL B 1 174 ? 39.629 100.894 42.644 1.00 19.81 170 VAL B CA 1
ATOM 2970 C C . VAL B 1 174 ? 38.369 101.654 43.042 1.00 26.07 170 VAL B C 1
ATOM 2971 O O . VAL B 1 174 ? 37.939 102.548 42.319 1.00 33.75 170 VAL B O 1
ATOM 2975 N N . LEU B 1 175 ? 37.769 101.293 44.174 1.00 24.99 171 LEU B N 1
ATOM 2976 C CA . LEU B 1 175 ? 36.553 101.964 44.619 1.00 19.48 171 LEU B CA 1
ATOM 2977 C C . LEU B 1 175 ? 36.878 103.384 45.049 1.00 27.73 171 LEU B C 1
ATOM 2978 O O . LEU B 1 175 ? 37.928 103.631 45.639 1.00 28.74 171 LEU B O 1
ATOM 2983 N N . GLN B 1 176 ? 35.980 104.317 44.752 1.00 26.61 172 GLN B N 1
ATOM 2984 C CA . GLN B 1 176 ? 36.159 105.692 45.201 1.00 34.32 172 GLN B CA 1
ATOM 2985 C C . GLN B 1 176 ? 35.086 106.085 46.215 1.00 31.80 172 GLN B C 1
ATOM 2986 O O . GLN B 1 176 ? 34.073 105.404 46.353 1.00 26.63 172 GLN B O 1
ATOM 2992 N N . ASP B 1 177 ? 35.320 107.193 46.912 1.00 36.67 173 ASP B N 1
ATOM 2993 C CA . ASP B 1 177 ? 34.414 107.690 47.950 1.00 42.65 173 ASP B CA 1
ATOM 2994 C C . ASP B 1 177 ? 32.948 107.684 47.553 1.00 37.25 173 ASP B C 1
ATOM 2995 O O . ASP B 1 177 ? 32.579 108.172 46.480 1.00 33.35 173 ASP B O 1
ATOM 3000 N N . ASN B 1 178 ? 32.133 107.114 48.432 1.00 39.67 174 ASN B N 1
ATOM 3001 C CA . ASN B 1 178 ? 30.679 107.088 48.286 1.00 41.92 174 ASN B CA 1
ATOM 3002 C C . ASN B 1 178 ? 30.140 106.254 47.131 1.00 33.30 174 ASN B C 1
ATOM 3003 O O . ASN B 1 178 ? 28.997 106.440 46.721 1.00 29.98 174 ASN B O 1
ATOM 3008 N N . GLU B 1 179 ? 30.950 105.344 46.605 1.00 33.71 175 GLU B N 1
ATOM 3009 C CA . GLU B 1 179 ? 30.461 104.411 45.595 1.00 33.49 175 GLU B CA 1
ATOM 3010 C C . GLU B 1 179 ? 29.603 103.349 46.255 1.00 32.68 175 GLU B C 1
ATOM 3011 O O . GLU B 1 179 ? 29.845 102.972 47.397 1.00 27.74 175 GLU B O 1
ATOM 3017 N N . VAL B 1 180 ? 28.588 102.877 45.539 1.00 28.23 176 VAL B N 1
ATOM 3018 C CA . VAL B 1 180 ? 27.801 101.755 46.019 1.00 27.42 176 VAL B CA 1
ATOM 3019 C C . VAL B 1 180 ? 28.657 100.501 45.881 1.00 29.95 176 VAL B C 1
ATOM 3020 O O . VAL B 1 180 ? 29.057 100.135 44.778 1.00 32.18 176 VAL B O 1
ATOM 3024 N N . VAL B 1 181 ? 28.964 99.875 47.014 1.00 23.23 177 VAL B N 1
ATOM 3025 C CA . VAL B 1 181 ? 29.744 98.639 47.046 1.00 21.28 177 VAL B CA 1
ATOM 3026 C C . VAL B 1 181 ? 28.848 97.438 46.736 1.00 24.69 177 VAL B C 1
ATOM 3027 O O . VAL B 1 181 ? 29.219 96.552 45.966 1.00 22.14 177 VAL B O 1
ATOM 3031 N N . TRP B 1 182 ? 27.668 97.407 47.344 1.00 18.72 178 TRP B N 1
ATOM 3032 C CA . TRP B 1 182 ? 26.663 96.408 46.992 1.00 19.41 178 TRP B CA 1
ATOM 3033 C C . TRP B 1 182 ? 25.243 96.966 47.154 1.00 22.22 178 TRP B C 1
ATOM 3034 O O . TRP B 1 182 ? 25.038 97.953 47.852 1.00 21.83 178 TRP B O 1
ATOM 3045 N N . ASP B 1 183 ? 24.276 96.333 46.495 1.00 16.87 179 ASP B N 1
ATOM 3046 C CA . ASP B 1 183 ? 22.902 96.834 46.455 1.00 21.22 179 ASP B CA 1
ATOM 3047 C C . ASP B 1 183 ? 22.004 96.168 47.483 1.00 22.04 179 ASP B C 1
ATOM 3048 O O . ASP B 1 183 ? 21.850 94.944 47.485 1.00 18.45 179 ASP B O 1
ATOM 3053 N N . LYS B 1 184 ? 21.400 96.977 48.347 1.00 23.23 180 LYS B N 1
ATOM 3054 C CA . LYS B 1 184 ? 20.454 96.445 49.313 1.00 23.74 180 LYS B CA 1
ATOM 3055 C C . LYS B 1 184 ? 19.266 95.821 48.579 1.00 28.37 180 LYS B C 1
ATOM 3056 O O . LYS B 1 184 ? 18.731 96.400 47.636 1.00 26.20 180 LYS B O 1
ATOM 3062 N N . GLY B 1 185 ? 18.883 94.623 49.003 1.00 18.82 181 GLY B N 1
ATOM 3063 C CA . GLY B 1 185 ? 17.755 93.929 48.423 1.00 21.32 181 GLY B CA 1
ATOM 3064 C C . GLY B 1 185 ? 17.681 92.504 48.926 1.00 20.89 181 GLY B C 1
ATOM 3065 O O . GLY B 1 185 ? 18.522 92.068 49.708 1.00 20.52 181 GLY B O 1
ATOM 3066 N N . PRO B 1 186 ? 16.651 91.774 48.491 1.00 26.71 182 PRO B N 1
ATOM 3067 C CA . PRO B 1 186 ? 16.380 90.430 49.001 1.00 14.17 182 PRO B CA 1
ATOM 3068 C C . PRO B 1 186 ? 17.447 89.424 48.613 1.00 22.34 182 PRO B C 1
ATOM 3069 O O . PRO B 1 186 ? 17.929 89.427 47.471 1.00 20.35 182 PRO B O 1
ATOM 3073 N N . THR B 1 187 ? 17.792 88.552 49.555 1.00 17.24 183 THR B N 1
ATOM 3074 C CA . THR B 1 187 ? 18.680 87.440 49.251 1.00 15.64 183 THR B CA 1
ATOM 3075 C C . THR B 1 187 ? 18.110 86.646 48.084 1.00 23.08 183 THR B C 1
ATOM 3076 O O . THR B 1 187 ? 16.890 86.473 47.968 1.00 24.21 183 THR B O 1
ATOM 3080 N N . CYS B 1 188 ? 18.999 86.183 47.214 1.00 17.61 184 CYS B N 1
ATOM 3081 C CA . CYS B 1 188 ? 18.634 85.358 46.062 1.00 16.61 184 CYS B CA 1
ATOM 3082 C C . CYS B 1 188 ? 17.787 86.073 45.015 1.00 21.81 184 CYS B C 1
ATOM 3083 O O . CYS B 1 188 ? 17.191 85.432 44.159 1.00 26.14 184 CYS B O 1
ATOM 3086 N N . MET B 1 189 ? 17.738 87.401 45.076 1.00 22.61 185 MET B N 1
ATOM 3087 C CA . MET B 1 189 ? 17.272 88.152 43.916 1.00 25.07 185 MET B CA 1
ATOM 3088 C C . MET B 1 189 ? 18.441 88.331 42.959 1.00 23.60 185 MET B C 1
ATOM 3089 O O . MET B 1 189 ? 19.347 89.107 43.221 1.00 20.59 185 MET B O 1
ATOM 3094 N N . CYS B 1 190 ? 18.400 87.607 41.849 1.00 21.34 186 CYS B N 1
ATOM 3095 C CA . CYS B 1 190 ? 19.502 87.550 40.906 1.00 17.15 186 CYS B CA 1
ATOM 3096 C C . CYS B 1 190 ? 18.975 87.805 39.493 1.00 19.47 186 CYS B C 1
ATOM 3097 O O . CYS B 1 190 ? 18.509 86.883 38.833 1.00 18.64 186 CYS B O 1
ATOM 3100 N N . ASN B 1 191 ? 19.063 89.047 39.032 1.00 15.94 187 ASN B N 1
ATOM 3101 C CA . ASN B 1 191 ? 18.583 89.421 37.702 1.00 16.84 187 ASN B CA 1
ATOM 3102 C C . ASN B 1 191 ? 19.539 90.330 36.922 1.00 25.35 187 ASN B C 1
ATOM 3103 O O . ASN B 1 191 ? 19.196 90.823 35.841 1.00 24.52 187 ASN B O 1
ATOM 3108 N N . ALA B 1 192 ? 20.728 90.568 37.469 1.00 23.93 188 ALA B N 1
ATOM 3109 C CA . ALA B 1 192 ? 21.690 91.441 36.799 1.00 18.02 188 ALA B CA 1
ATOM 3110 C C . ALA B 1 192 ? 22.310 90.799 35.568 1.00 15.96 188 ALA B C 1
ATOM 3111 O O . ALA B 1 192 ? 22.791 91.512 34.676 1.00 17.79 188 ALA B O 1
ATOM 3113 N N . TYR B 1 193 ? 22.262 89.462 35.507 1.00 18.59 189 TYR B N 1
ATOM 3114 C CA . TYR B 1 193 ? 22.888 88.700 34.425 1.00 24.14 189 TYR B CA 1
ATOM 3115 C C . TYR B 1 193 ? 21.959 87.651 33.814 1.00 20.87 189 TYR B C 1
ATOM 3116 O O . TYR B 1 193 ? 21.061 87.134 34.496 1.00 19.05 189 TYR B O 1
ATOM 3125 N N . PRO B 1 194 ? 22.177 87.311 32.526 1.00 20.27 190 PRO B N 1
ATOM 3126 C CA . PRO B 1 194 ? 21.307 86.294 31.922 1.00 25.04 190 PRO B CA 1
ATOM 3127 C C . PRO B 1 194 ? 21.442 84.927 32.595 1.00 22.14 190 PRO B C 1
ATOM 3128 O O . PRO B 1 194 ? 22.524 84.572 33.069 1.00 21.19 190 PRO B O 1
ATOM 3132 N N . ASN B 1 195 ? 20.343 84.175 32.621 1.00 21.16 191 ASN B N 1
ATOM 3133 C CA . ASN B 1 195 ? 20.346 82.811 33.127 1.00 16.97 191 ASN B CA 1
ATOM 3134 C C . ASN B 1 195 ? 20.966 82.681 34.529 1.00 17.63 191 ASN B C 1
ATOM 3135 O O . ASN B 1 195 ? 21.908 81.923 34.748 1.00 16.98 191 ASN B O 1
ATOM 3140 N N . SER B 1 196 ? 20.431 83.437 35.474 1.00 15.69 192 SER B N 1
ATOM 3141 C CA . SER B 1 196 ? 20.963 83.418 36.835 1.00 15.97 192 SER B CA 1
ATOM 3142 C C . SER B 1 196 ? 20.249 82.435 37.726 1.00 17.22 192 SER B C 1
ATOM 3143 O O . SER B 1 196 ? 19.051 82.192 37.567 1.00 15.89 192 SER B O 1
ATOM 3146 N N . PHE B 1 197 ? 20.974 81.902 38.700 1.00 18.89 193 PHE B N 1
ATOM 3147 C CA . PHE B 1 197 ? 20.352 81.060 39.708 1.00 18.37 193 PHE B CA 1
ATOM 3148 C C . PHE B 1 197 ? 20.934 81.429 41.054 1.00 17.86 193 PHE B C 1
ATOM 3149 O O . PHE B 1 197 ? 21.862 82.230 41.128 1.00 17.30 193 PHE B O 1
ATOM 3157 N N . CYS B 1 198 ? 20.370 80.892 42.123 1.00 21.54 194 CYS B N 1
ATOM 3158 C CA . CYS B 1 198 ? 20.921 81.134 43.448 1.00 18.65 194 CYS B CA 1
ATOM 3159 C C . CYS B 1 198 ? 21.215 79.820 44.147 1.00 24.06 194 CYS B C 1
ATOM 3160 O O . CYS B 1 198 ? 20.403 78.888 44.123 1.00 19.60 194 CYS B O 1
ATOM 3163 N N . CYS B 1 199 ? 22.389 79.732 44.754 1.00 22.65 195 CYS B N 1
ATOM 3164 C CA . CYS B 1 199 ? 22.759 78.534 45.503 1.00 16.97 195 CYS B CA 1
ATOM 3165 C C . CYS B 1 199 ? 23.508 78.935 46.765 1.00 14.67 195 CYS B C 1
ATOM 3166 O O . CYS B 1 199 ? 24.452 79.734 46.706 1.00 12.31 195 CYS B O 1
ATOM 3169 N N . ASN B 1 200 ? 23.073 78.390 47.901 1.00 16.14 196 ASN B N 1
ATOM 3170 C CA . ASN B 1 200 ? 23.636 78.739 49.209 1.00 20.72 196 ASN B CA 1
ATOM 3171 C C . ASN B 1 200 ? 23.764 80.255 49.408 1.00 19.65 196 ASN B C 1
ATOM 3172 O O . ASN B 1 200 ? 24.841 80.780 49.740 1.00 13.39 196 ASN B O 1
ATOM 3177 N N . ASN B 1 201 ? 22.644 80.934 49.171 1.00 17.01 197 ASN B N 1
ATOM 3178 C CA . ASN B 1 201 ? 22.514 82.391 49.306 1.00 15.73 197 ASN B CA 1
ATOM 3179 C C . ASN B 1 201 ? 23.399 83.258 48.401 1.00 13.81 197 ASN B C 1
ATOM 3180 O O . ASN B 1 201 ? 23.552 84.455 48.649 1.00 17.65 197 ASN B O 1
ATOM 3185 N N . LEU B 1 202 ? 23.946 82.683 47.338 1.00 16.39 198 LEU B N 1
ATOM 3186 C CA . LEU B 1 202 ? 24.851 83.434 46.463 1.00 14.89 198 LEU B CA 1
ATOM 3187 C C . LEU B 1 202 ? 24.391 83.317 45.012 1.00 20.94 198 LEU B C 1
ATOM 3188 O O . LEU B 1 202 ? 24.107 82.210 44.539 1.00 19.01 198 LEU B O 1
ATOM 3193 N N . CYS B 1 203 ? 24.279 84.441 44.304 1.00 16.25 199 CYS B N 1
ATOM 3194 C CA . CYS B 1 203 ? 23.865 84.371 42.910 1.00 14.39 199 CYS B CA 1
ATOM 3195 C C . CYS B 1 203 ? 24.964 83.759 42.052 1.00 12.99 199 CYS B C 1
ATOM 3196 O O . CYS B 1 203 ? 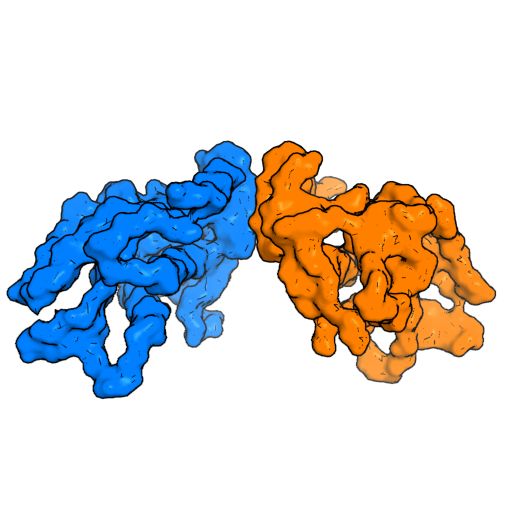26.143 83.833 42.390 1.00 17.50 199 CYS B O 1
ATOM 3199 N N . ASP B 1 204 ? 24.570 83.179 40.921 1.00 15.52 200 ASP B N 1
ATOM 3200 C CA . ASP B 1 204 ? 25.537 82.635 39.981 1.00 10.36 200 ASP B CA 1
ATOM 3201 C C . ASP B 1 204 ? 24.839 82.606 38.631 1.00 12.02 200 ASP B C 1
ATOM 3202 O O . ASP B 1 204 ? 23.649 82.949 38.540 1.00 17.63 200 ASP B O 1
ATOM 3207 N N . THR B 1 205 ? 25.578 82.298 37.577 1.00 12.36 201 THR B N 1
ATOM 3208 C CA . THR B 1 205 ? 24.994 82.171 36.246 1.00 15.67 201 THR B CA 1
ATOM 3209 C C . THR B 1 205 ? 25.390 80.845 35.628 1.00 14.60 201 THR B C 1
ATOM 3210 O O . THR B 1 205 ? 26.418 80.244 35.987 1.00 12.52 201 THR B O 1
ATOM 3214 N N . ILE B 1 206 ? 24.575 80.386 34.689 1.00 12.39 202 ILE B N 1
ATOM 3215 C CA . ILE B 1 206 ? 24.914 79.172 33.979 1.00 14.57 202 ILE B CA 1
ATOM 3216 C C . ILE B 1 206 ? 26.205 79.332 33.187 1.00 15.75 202 ILE B C 1
ATOM 3217 O O . ILE B 1 206 ? 27.027 78.418 33.163 1.00 15.97 202 ILE B O 1
ATOM 3222 N N . ALA B 1 207 ? 26.403 80.498 32.569 1.00 15.48 203 ALA B N 1
ATOM 3223 C CA . ALA B 1 207 ? 27.639 80.747 31.830 1.00 24.03 203 ALA B CA 1
ATOM 3224 C C . ALA B 1 207 ? 28.883 80.638 32.712 1.00 19.90 203 ALA B C 1
ATOM 3225 O O . ALA B 1 207 ? 29.882 80.053 32.300 1.00 18.79 203 ALA B O 1
ATOM 3227 N N . ALA B 1 208 ? 28.819 81.199 33.923 1.00 23.80 204 ALA B N 1
ATOM 3228 C CA . ALA B 1 208 ? 29.950 81.135 34.845 1.00 19.05 204 ALA B CA 1
ATOM 3229 C C . ALA B 1 208 ? 30.220 79.725 35.343 1.00 17.27 204 ALA B C 1
ATOM 3230 O O . ALA B 1 208 ? 31.375 79.319 35.428 1.00 17.90 204 ALA B O 1
ATOM 3232 N N . ALA B 1 209 ? 29.155 78.998 35.685 1.00 14.38 205 ALA B N 1
ATOM 3233 C CA . ALA B 1 209 ? 29.272 77.595 36.081 1.00 11.21 205 ALA B CA 1
ATOM 3234 C C . ALA B 1 209 ? 29.862 76.780 34.934 1.00 17.33 205 ALA B C 1
ATOM 3235 O O . ALA B 1 209 ? 30.765 75.974 35.145 1.00 15.51 205 ALA B O 1
ATOM 3237 N N . THR B 1 210 ? 29.388 77.015 33.708 1.00 16.03 206 THR B N 1
ATOM 3238 C CA . THR B 1 210 ? 29.893 76.257 32.562 1.00 18.80 206 THR B CA 1
ATOM 3239 C C . THR B 1 210 ? 31.390 76.526 32.349 1.00 19.63 206 THR B C 1
ATOM 3240 O O . THR B 1 210 ? 32.195 75.600 32.120 1.00 18.09 206 THR B O 1
ATOM 3244 N N . LEU B 1 211 ? 31.766 77.794 32.449 1.00 19.07 207 LEU B N 1
ATOM 3245 C CA . LEU B 1 211 ? 33.162 78.183 32.296 1.00 18.85 207 LEU B CA 1
ATOM 3246 C C . LEU B 1 211 ? 34.052 77.572 33.380 1.00 19.82 207 LEU B C 1
ATOM 3247 O O . LEU B 1 211 ? 35.081 76.976 33.057 1.00 25.28 207 LEU B O 1
ATOM 3252 N N . ARG B 1 212 ? 33.642 77.654 34.649 1.00 17.00 208 ARG B N 1
ATOM 3253 C CA . ARG B 1 212 ? 34.518 77.177 35.724 1.00 15.43 208 ARG B CA 1
ATOM 3254 C C . ARG B 1 212 ? 34.703 75.666 35.722 1.00 20.69 208 ARG B C 1
ATOM 3255 O O . ARG B 1 212 ? 35.658 75.142 36.288 1.00 16.91 208 ARG B O 1
ATOM 3263 N N . ASN B 1 213 ? 33.797 74.966 35.063 1.00 28.09 209 ASN B N 1
ATOM 3264 C CA . ASN B 1 213 ? 33.862 73.520 35.068 1.00 28.77 209 ASN B CA 1
ATOM 3265 C C . ASN B 1 213 ? 34.581 72.939 33.839 1.00 30.74 209 ASN B C 1
ATOM 3266 O O . ASN B 1 213 ? 34.654 71.725 33.679 1.00 22.49 209 ASN B O 1
ATOM 3271 N N . GLN B 1 214 ? 35.138 73.810 32.998 1.00 24.53 210 GLN B N 1
ATOM 3272 C CA . GLN B 1 214 ? 35.929 73.364 31.855 1.00 27.64 210 GLN B CA 1
ATOM 3273 C C . GLN B 1 214 ? 37.240 72.749 32.337 1.00 23.69 210 GLN B C 1
ATOM 3274 O O . GLN B 1 214 ? 37.860 73.255 33.272 1.00 19.14 210 GLN B O 1
ATOM 3280 N N . PRO B 1 215 ? 37.670 71.657 31.694 1.00 21.91 211 PRO B N 1
ATOM 3281 C CA . PRO B 1 215 ? 38.911 71.031 32.162 1.00 26.28 211 PRO B CA 1
ATOM 3282 C C . PRO B 1 215 ? 40.103 71.928 31.890 1.00 21.91 211 PRO B C 1
ATOM 3283 O O . PRO B 1 215 ? 40.057 72.717 30.943 1.00 24.15 211 PRO B O 1
ATOM 3287 N N . CYS B 1 216 ? 41.141 71.814 32.716 1.00 21.76 212 CYS B N 1
ATOM 3288 C CA . CYS B 1 216 ? 42.393 72.529 32.480 1.00 23.12 212 CYS B CA 1
ATOM 3289 C C . CYS B 1 216 ? 43.020 72.049 31.173 1.00 35.51 212 CYS B C 1
ATOM 3290 O O . CYS B 1 216 ? 42.935 70.868 30.826 1.00 36.48 212 CYS B O 1
ATOM 3293 N N . LYS B 1 217 ? 43.650 72.972 30.452 1.00 32.39 213 LYS B N 1
ATOM 3294 C CA . LYS B 1 217 ? 44.310 72.642 29.193 1.00 45.94 213 LYS B CA 1
ATOM 3295 C C . LYS B 1 217 ? 45.722 73.211 29.182 1.00 42.54 213 LYS B C 1
ATOM 3296 O O . LYS B 1 217 ? 45.947 74.310 29.686 1.00 37.98 2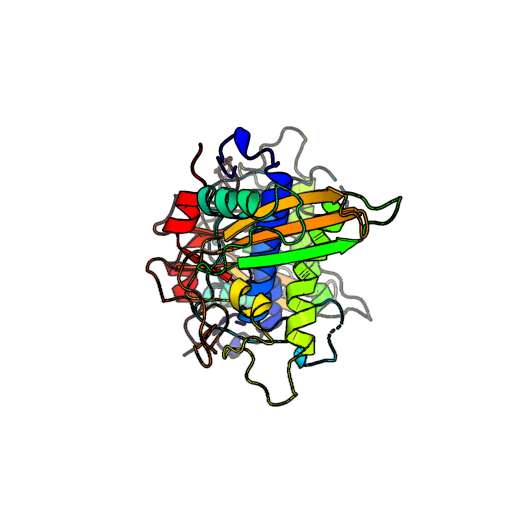13 LYS B O 1
#

Organism: Ostertagia ostertagi (NCBI:txid6317)

Foldseek 3Di:
DQPADVVLVDDVLLVCLVLVLLVLLQLQQCAQHFNDPPPPDSLRTHANFAQQARADEDNVQQVVQCQQPVVLDVVTNDDLQFQKDKWKAFDDPPDDVSVCSNPTLCVLVVQLSVPDDPPDDLQFDDPSNSSSLQSNQSVWRYKHKDWDWHQDVVHTIIMMMMTTDDGRDDGGDGSTHHDHQFNHDPDPQWGDDSSHIYHPVRVVVVPDDD/DDWAQLADCVLVDDVLLFCLVLVLLVLLLLQQCAQHACPCLDGGHANFALQARADEDNVQQVLQCQQPVVLEVVTNDDPFFQKDKWKADDDPPDDVVVCSNPTLCVLVVQQSVPDDPPDRPQWDDPSNRSSLQSNQSPWRYKHKDWDFHQYPVGTIIMMMMTTPDGRDDGGDGSTHHDHFFNHDPDPQWGDDSSHIYHPVRVVVRPDHHD

CATH classification: 3.40.33.10

Sequence (420 aa):
GFCCPADLNQTDEARKIFLDFHNQVRRDIAGASPLLNLAVQMRNVLGPAKNMYRMDWDCNLEAKAKAMIWWPCTTPLPIDTSIPQNLAQWLLFQNSQENEVLTQTPWSWVTASLRNLQPDTEANIYNWQIRPLSNIANWQNLKVGCAHKVCKFPTGTNMVVSCAYGGEVLQDNEVVWDKGPTCMCNAYPNSFCCNNLCDTIAAATLRNQPCAEAGFCCPADLNQTDEARKIFLDFHNQVRRDIAGASPLLNMRNVLGPAKNMYRMDWDCNLEAKAKAMIWWPCTTPLPIDTSIPQNLAQWLLFQNSQENEVLTQTPWSWVTASLRNLQPDTEEANIYNWQIRPLSNIANWQQNLKVGCAHKVCKFPTGTNMVVSCAYGGEVLQDNEVVWDKGPTCMCNAYPNSFCCNNLCDTIAAATLRNQPCK